Protein AF-0000000067018893 (afdb_homodimer)

pLDDT: mean 83.86, std 17.18, range [30.83, 98.88]

Foldseek 3Di:
DPVVPVVVVVPVVLLVFPEQLWDAWWDDADKDFVQQQQQKKWKWFAAPVDSYIAIEIWGAAFQWKIKFFLPNQADPVPRHGTDWMKMWTDDPPAIDIWGWDWDDHDDTMTMITTPGHDLCRQAPDPPRHGNHAAAQAQDDDPDGRAFDDDLQLAPAWFKKWKAADIDSGPVCRSRDRMIGMDTFDDWAADPPDRQKTKGWDDPLTDTADSHGGIFMWTQFPFQGIHGFWTWHHFAADPPPPPVPVVPPPCDSNNVSSRTTMTMIGTDSPPVVVVVSCCVPPNVRSNVSCCRRRVRGDNPDRRRD/DPVVPVVVVVVVVLLVFCEQLWDAWWDDADKDFVQQQQQKKWKWFAAPVDSYIAIEIWGAAFQWKIKFFLPNQADPVPRHGTDWMKMWTDDPPAIDIWGWDWDDHDDTMTMITTPGHDLCRQAPDPPRHGNHAAAQAQDDDPDGRAFDDDLQLAPQWFKKWKAADIDSGPVCRSRPRMIGMDTFDDWDADPPDRQKTKGWDDPLTDTADSHGGIFMWTQFPFQGIHGFWTWHHFAADPPPPPVPVVPDPCDSNNVSSRTTMTMIGTDSPPVVVVVSCCVPPNVRSNVSCCRRRVRGDNPDRRHD

Secondary structure (DSSP, 8-state):
--SSSHHHHHHHHHTTS---S-B--BBSSEEEEGGGGTTEEEEEEE-TT--PEEEEEEEE-SSSEEEE-GGGTB-TTT-PBP-EEEEEE--SSS-EEEEEEEEEE-SS-EEEE-SPPPHHHHSPPTTSPPSSPPPSB---SSS-SBPP--GGG-SS--EEEEEEBPBS-HHHHHH--EEEEEEE---EEPTT-TTEEEEE-BTTBB--GGGTTPEEEEEETTTEEEEEEEEEEEEE------GGGTTS---HHHHHHTEEEEEEEE-TT-HHHHHHHHHHHHHHHHHHHHHHSTTS-TT--TT-/--TTSHHHHHHHHHTTS---S-B--BBSSEEEEGGGGTTEEEEEEE-TT--PEEEEEEEE-SSSEEEE-GGGTB-TTT-PBP-EEEEEE--SSS-EEEEEEEEEE-SS-EEEE-SPPPHHHHSPPTTSPPSSPPPSB---SSS-SBPP--GGG-SS--EEEEEEBPBS-HHHHHH--EEEEEEE---EEPTT-TTEEEEE-BTTBB--GGGTTPEEEEEETTTEEEEEEEEEEEEE------GGGTTS---HHHHHHTEEEEEEEE-TT-HHHHHHHHHHHHHHHHHHHHHHSTTS-TT--TT-

Nearest PDB structures (foldseek):
  1dle-assembly1_B  TM=5.942E-01  e=7.005E-08  Homo sapiens
  6ruv-assembly1_L  TM=5.900E-01  e=5.301E-08  Homo sapiens
  1dle-assembly1_A  TM=5.880E-01  e=9.787E-08  Homo sapiens
  3k6y-assembly1_A  TM=6.172E-01  e=1.911E-07  Mycobacterium tuberculosis
  8gph-assembly1_A  TM=5.983E-01  e=2.184E-05  Senecavirus A

InterPro domains:
  IPR001254 Serine proteases, trypsin domain [PF00089] (26-231)
  IPR009003 Peptidase S1, PA clan [SSF50494] (20-233)

Sequence (608 aa):
MHFLNLFNIILSSIILWLMSPYTMAIIGGEEKNWNRFGFLVKIFSREESSNIVTSCTGTIISTQLILTSSYCLLNATTGGRLSEFVVTVQSLKRPRTLPAEVVEIGQTWGILKIPEMALSTLCPPIPAPKRVAQLNVRPSLIQSSIVNFDVLKLKKKKCWIVGFTTTNNATEFIKQDQIQLINIHSINLVKDKPNYFWSPIIANETACWDDAGAALFCSTRNWGHMLVGIFQHLIATKKLSNPQKEDEKMDMMDSCNRATEIRFSKTTNEQKIFEAIQKFDLAAFVSLYQNCFREIPYNLTPGKMHFLNLFNIILSSIILWLMSPYTMAIIGGEEKNWNRFGFLVKIFSREESSNIVTSCTGTIISTQLILTSSYCLLNATTGGRLSEFVVTVQSLKRPRTLPAEVVEIGQTWGILKIPEMALSTLCPPIPAPKRVAQLNVRPSLIQSSIVNFDVLKLKKKKCWIVGFTTTNNATEFIKQDQIQLINIHSINLVKDKPNYFWSPIIANETACWDDAGAALFCSTRNWGHMLVGIFQHLIATKKLSNPQKEDEKMDMMDSCNRATEIRFSKTTNEQKIFEAIQKFDLAAFVSLYQNCFREIPYNLTPGK

Structure (mmCIF, N/CA/C/O backbone):
data_AF-0000000067018893-model_v1
#
loop_
_entity.id
_entity.type
_entity.pdbx_description
1 polymer 'Peptidase S1 domain-containing protein'
#
loop_
_atom_site.group_PDB
_atom_site.id
_atom_site.type_symbol
_atom_site.label_atom_id
_atom_site.label_alt_id
_atom_site.label_comp_id
_atom_site.label_asym_id
_atom_site.label_entity_id
_atom_site.label_seq_id
_atom_site.pdbx_PDB_ins_code
_atom_site.Cartn_x
_atom_site.Cartn_y
_atom_site.Cartn_z
_atom_site.occupancy
_atom_site.B_iso_or_equiv
_atom_site.auth_seq_id
_atom_site.auth_comp_id
_atom_site.auth_asym_id
_atom_site.auth_atom_id
_atom_site.pdbx_PDB_model_num
ATOM 1 N N . MET A 1 1 ? -24.391 23.469 -23.109 1 30.83 1 MET A N 1
ATOM 2 C CA . MET A 1 1 ? -23.25 24.359 -23.281 1 30.83 1 MET A CA 1
ATOM 3 C C . MET A 1 1 ? -23.219 25.438 -22.219 1 30.83 1 MET A C 1
ATOM 5 O O . MET A 1 1 ? -22.156 25.984 -21.906 1 30.83 1 MET A O 1
ATOM 9 N N . HIS A 1 2 ? -24.422 26.047 -21.75 1 37.06 2 HIS A N 1
ATOM 10 C CA . HIS A 1 2 ? -24.625 27.266 -20.953 1 37.06 2 HIS A CA 1
ATOM 11 C C . HIS A 1 2 ? -24.422 26.984 -19.469 1 37.06 2 HIS A C 1
ATOM 13 O O . HIS A 1 2 ? -24.453 27.906 -18.656 1 37.06 2 HIS A O 1
ATOM 19 N N . PHE A 1 3 ? -24.703 25.75 -19.047 1 39.16 3 PHE A N 1
ATOM 20 C CA . PHE A 1 3 ? -24.766 25.484 -17.625 1 39.16 3 PHE A CA 1
ATOM 21 C C . PHE A 1 3 ? -23.375 25.469 -17 1 39.16 3 PHE A C 1
ATOM 23 O O . PHE A 1 3 ? -23.234 25.297 -15.797 1 39.16 3 PHE A O 1
ATOM 30 N N . LEU A 1 4 ? -22.312 25.375 -17.844 1 37.12 4 LEU A N 1
ATOM 31 C CA . LEU A 1 4 ? -20.938 25.188 -17.375 1 37.12 4 LEU A CA 1
ATOM 32 C C . LEU A 1 4 ? -20.406 26.484 -16.75 1 37.12 4 LEU A C 1
ATOM 34 O O . LEU A 1 4 ? -19.406 26.469 -16.047 1 37.12 4 LEU A O 1
ATOM 38 N N . ASN A 1 5 ? -20.906 27.672 -17.219 1 39.41 5 ASN A N 1
ATOM 39 C CA . ASN A 1 5 ? -20.297 28.953 -16.891 1 39.41 5 ASN A CA 1
ATOM 40 C C . ASN A 1 5 ? -20.594 29.375 -15.461 1 39.41 5 ASN A C 1
ATOM 42 O O . ASN A 1 5 ? -19.906 30.234 -14.898 1 39.41 5 ASN A O 1
ATOM 46 N N . LEU A 1 6 ? -21.766 28.953 -14.922 1 38.44 6 LEU A N 1
ATOM 47 C CA . LEU A 1 6 ? -22.266 29.547 -13.68 1 38.44 6 LEU A CA 1
ATOM 48 C C . LEU A 1 6 ? -21.453 29.047 -12.484 1 38.44 6 LEU A C 1
ATOM 50 O O . LEU A 1 6 ? -21.359 29.719 -11.469 1 38.44 6 LEU A O 1
ATOM 54 N N . PHE A 1 7 ? -20.938 27.812 -12.547 1 37.03 7 PHE A N 1
ATOM 55 C CA . PHE A 1 7 ? -20.297 27.25 -11.359 1 37.03 7 PHE A CA 1
ATOM 56 C C . PHE A 1 7 ? -18.953 27.906 -11.109 1 37.03 7 PHE A C 1
ATOM 58 O O . PHE A 1 7 ? -18.453 27.922 -9.977 1 37.03 7 PHE A O 1
ATOM 65 N N . ASN A 1 8 ? -18.219 28.453 -12.094 1 38.78 8 ASN A N 1
ATOM 66 C CA . ASN A 1 8 ? -16.922 29.109 -11.914 1 38.78 8 ASN A CA 1
ATOM 67 C C . ASN A 1 8 ? -17.078 30.453 -11.203 1 38.78 8 ASN A C 1
ATOM 69 O O . ASN A 1 8 ? -16.141 30.906 -10.531 1 38.78 8 ASN A O 1
ATOM 73 N N . ILE A 1 9 ? -18.141 31.266 -11.453 1 40.28 9 ILE A N 1
ATOM 74 C CA . ILE A 1 9 ? -18.344 32.656 -11.008 1 40.28 9 ILE A CA 1
ATOM 75 C C . ILE A 1 9 ? -18.625 32.656 -9.516 1 40.28 9 ILE A C 1
ATOM 77 O O . ILE A 1 9 ? -18.188 33.562 -8.805 1 40.28 9 ILE A O 1
ATOM 81 N N . ILE A 1 10 ? -19.328 31.641 -8.945 1 38.31 10 ILE A N 1
ATOM 82 C CA . ILE A 1 10 ? -19.812 31.734 -7.574 1 38.31 10 ILE A CA 1
ATOM 83 C C . ILE A 1 10 ? -18.641 31.578 -6.602 1 38.31 10 ILE A C 1
ATOM 85 O O . ILE A 1 10 ? -18.594 32.25 -5.566 1 38.31 10 ILE A O 1
ATOM 89 N N . LEU A 1 11 ? -17.594 30.906 -6.941 1 38.97 11 LEU A N 1
ATOM 90 C CA . LEU A 1 11 ? -16.562 30.672 -5.934 1 38.97 11 LEU A CA 1
ATOM 91 C C . LEU A 1 11 ? -15.719 31.906 -5.719 1 38.97 11 LEU A C 1
ATOM 93 O O . LEU A 1 11 ? -15.289 32.188 -4.594 1 38.97 11 LEU A O 1
ATOM 97 N N . SER A 1 12 ? -15.344 32.688 -6.762 1 40.81 12 SER A N 1
ATOM 98 C CA . SER A 1 12 ? -14.492 33.875 -6.598 1 40.81 12 SER A CA 1
ATOM 99 C C . SER A 1 12 ? -15.172 34.938 -5.746 1 40.81 12 SER A C 1
ATOM 101 O O . SER A 1 12 ? -14.508 35.656 -5 1 40.81 12 SER A O 1
ATOM 103 N N . SER A 1 13 ? -16.406 35.25 -6.039 1 41.53 13 SER A N 1
ATOM 104 C CA . SER A 1 13 ? -17.062 36.406 -5.418 1 41.53 13 SER A CA 1
ATOM 105 C C . SER A 1 13 ? -17.266 36.188 -3.922 1 41.53 13 SER A C 1
ATOM 107 O O . SER A 1 13 ? -17.453 37.156 -3.17 1 41.53 13 SER A O 1
ATOM 109 N N . ILE A 1 14 ? -17.453 34.969 -3.48 1 40.66 14 ILE A N 1
ATOM 110 C CA . ILE A 1 14 ? -17.922 34.688 -2.125 1 40.66 14 ILE A CA 1
ATOM 111 C C . ILE A 1 14 ? -16.781 34.906 -1.13 1 40.66 14 ILE A C 1
ATOM 113 O O . ILE A 1 14 ? -17.031 35.188 0.05 1 40.66 14 ILE A O 1
ATOM 117 N N . ILE A 1 15 ? -15.609 34.781 -1.555 1 42.72 15 ILE A N 1
ATOM 118 C CA . ILE A 1 15 ? -14.578 34.812 -0.519 1 42.72 15 ILE A CA 1
ATOM 119 C C . ILE A 1 15 ? -14.359 36.25 -0.071 1 42.72 15 ILE A C 1
ATOM 121 O O . ILE A 1 15 ? -13.555 36.531 0.828 1 42.72 15 ILE A O 1
ATOM 125 N N . LEU A 1 16 ? -14.773 37.156 -0.831 1 43.09 16 LEU A N 1
ATOM 126 C CA . LEU A 1 16 ? -14.555 38.469 -0.292 1 43.09 16 LEU A CA 1
ATOM 127 C C . LEU A 1 16 ? -15.18 38.625 1.092 1 43.09 16 LEU A C 1
ATOM 129 O O . LEU A 1 16 ? -15.344 39.719 1.597 1 43.09 16 LEU A O 1
ATOM 133 N N . TRP A 1 17 ? -15.703 37.469 1.604 1 48.62 17 TRP A N 1
ATOM 134 C CA . TRP A 1 17 ? -16.391 37.562 2.895 1 48.62 17 TRP A CA 1
ATOM 135 C C . TRP A 1 17 ? -15.43 38 3.99 1 48.62 17 TRP A C 1
ATOM 137 O O . TRP A 1 17 ? -14.211 37.969 3.818 1 48.62 17 TRP A O 1
ATOM 147 N N . LEU A 1 18 ? -16.094 38.438 5.219 1 52.84 18 LEU A N 1
ATOM 148 C CA . LEU A 1 18 ? -15.602 39.156 6.391 1 52.84 18 LEU A CA 1
ATOM 149 C C . LEU A 1 18 ? -14.477 38.375 7.07 1 52.84 18 LEU A C 1
ATOM 151 O O . LEU A 1 18 ? -14.711 37.625 8.016 1 52.84 18 LEU A O 1
ATOM 155 N N . MET A 1 19 ? -13.547 38.062 6.246 1 57.09 19 MET A N 1
ATOM 156 C CA . MET A 1 19 ? -12.328 37.75 6.977 1 57.09 19 MET A CA 1
ATOM 157 C C . MET A 1 19 ? -11.859 38.906 7.824 1 57.09 19 MET 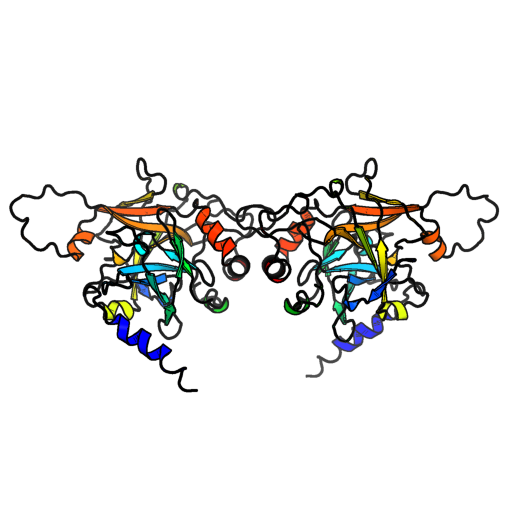A C 1
ATOM 159 O O . MET A 1 19 ? -12.102 40.062 7.469 1 57.09 19 MET A O 1
ATOM 163 N N . SER A 1 20 ? -11.578 38.562 9.047 1 61.22 20 SER A N 1
ATOM 164 C CA . SER A 1 20 ? -10.914 39.656 9.789 1 61.22 20 SER A CA 1
ATOM 165 C C . SER A 1 20 ? -9.836 40.312 8.945 1 61.22 20 SER A C 1
ATOM 167 O O . SER A 1 20 ? -9.156 39.656 8.156 1 61.22 20 SER A O 1
ATOM 169 N N . PRO A 1 21 ? -9.898 41.5 8.93 1 63.5 21 PRO A N 1
ATOM 170 C CA . PRO A 1 21 ? -8.906 42.219 8.125 1 63.5 21 PRO A CA 1
ATOM 171 C C . PRO A 1 21 ? -7.469 41.844 8.477 1 63.5 21 PRO A C 1
ATOM 173 O O . PRO A 1 21 ? -6.559 42.031 7.664 1 63.5 21 PRO A O 1
ATOM 176 N N . TYR A 1 22 ? -7.387 41.281 9.727 1 68.06 22 TYR A N 1
ATOM 177 C CA . TYR A 1 22 ? -6.043 40.906 10.172 1 68.06 22 TYR A CA 1
ATOM 178 C C . TYR A 1 22 ? -5.871 39.406 10.203 1 68.06 22 TYR A C 1
ATOM 180 O O . TYR A 1 22 ? -6.789 38.688 10.578 1 68.06 22 TYR A O 1
ATOM 188 N N . THR A 1 23 ? -4.789 38.969 9.508 1 76.44 23 THR A N 1
ATOM 189 C CA . THR A 1 23 ? -4.398 37.562 9.688 1 76.44 23 THR A CA 1
ATOM 190 C C . THR A 1 23 ? -3.277 37.469 10.719 1 76.44 23 THR A C 1
ATOM 192 O O . THR A 1 23 ? -2.34 38.25 10.719 1 76.44 23 THR A O 1
ATOM 195 N N . MET A 1 24 ? -3.514 36.594 11.688 1 80.44 24 MET A N 1
ATOM 196 C CA . MET A 1 24 ? -2.561 36.375 12.766 1 80.44 24 MET A CA 1
ATOM 197 C C . MET A 1 24 ? -1.854 35.031 12.57 1 80.44 24 MET A C 1
ATOM 199 O O . MET A 1 24 ? -2.371 33.969 12.977 1 80.44 24 MET A O 1
ATOM 203 N N . ALA A 1 25 ? -0.668 35.219 11.969 1 87.31 25 ALA A N 1
ATOM 204 C CA . ALA A 1 25 ? 0.134 34.062 11.641 1 87.31 25 ALA A CA 1
ATOM 205 C C . ALA A 1 25 ? 1.532 34.156 12.242 1 87.31 25 ALA A C 1
ATOM 207 O O . ALA A 1 25 ? 1.714 34.75 13.305 1 87.31 25 ALA A O 1
ATOM 208 N N . ILE A 1 26 ? 2.439 33.375 11.758 1 89.06 26 ILE A N 1
ATOM 209 C CA . ILE A 1 26 ? 3.756 33.281 12.383 1 89.06 26 ILE A CA 1
ATOM 210 C C . ILE A 1 26 ? 4.359 34.656 12.547 1 89.06 26 ILE A C 1
ATOM 212 O O . ILE A 1 26 ? 4.273 35.5 11.648 1 89.06 26 ILE A O 1
ATOM 216 N N . ILE A 1 27 ? 4.891 34.875 13.672 1 87.5 27 ILE A N 1
ATOM 217 C CA . ILE A 1 27 ? 5.629 36.062 14.023 1 87.5 27 ILE A CA 1
ATOM 218 C C . ILE A 1 27 ? 7.121 35.75 14.125 1 87.5 27 ILE A C 1
ATOM 220 O O . ILE A 1 27 ? 7.512 34.812 14.812 1 87.5 27 ILE A O 1
ATOM 224 N N . GLY A 1 28 ? 7.824 36.562 13.359 1 88.69 28 GLY A N 1
ATOM 225 C CA . GLY A 1 28 ? 9.266 36.344 13.352 1 88.69 28 GLY A CA 1
ATOM 226 C C . GLY A 1 28 ? 9.68 35.156 12.484 1 88.69 28 GLY A C 1
ATOM 227 O O . GLY A 1 28 ? 8.977 34.812 11.531 1 88.69 28 GLY A O 1
ATOM 228 N N . GLY A 1 29 ? 10.945 34.75 12.742 1 93.06 29 GLY A N 1
ATOM 229 C CA . GLY A 1 29 ? 11.461 33.594 11.984 1 93.06 29 GLY A CA 1
ATOM 230 C C . GLY A 1 29 ? 12.141 34.031 10.688 1 93.06 29 GLY A C 1
ATOM 231 O O . GLY A 1 29 ? 12.43 35.188 10.484 1 93.06 29 GLY A O 1
ATOM 232 N N . GLU A 1 30 ? 12.438 33.031 9.945 1 94.81 30 GLU A N 1
ATOM 233 C CA . GLU A 1 30 ? 13.141 33.25 8.68 1 94.81 30 GLU A CA 1
ATOM 234 C C . GLU A 1 30 ? 12.172 33.219 7.504 1 94.81 30 GLU A C 1
ATOM 236 O O . GLU A 1 30 ? 11.344 32.312 7.387 1 94.81 30 GLU A O 1
ATOM 241 N N . GLU A 1 31 ? 12.383 34.188 6.656 1 94.06 31 GLU A N 1
ATOM 242 C CA . GLU A 1 31 ? 11.555 34.219 5.453 1 94.06 31 GLU A CA 1
ATOM 243 C C . GLU A 1 31 ? 11.961 33.125 4.473 1 94.06 31 GLU A C 1
ATOM 245 O O . GLU A 1 31 ? 13.148 32.906 4.242 1 94.06 31 GLU A O 1
ATOM 250 N N . LYS A 1 32 ? 10.945 32.438 3.99 1 94.56 32 LYS A N 1
ATOM 251 C CA . LYS A 1 32 ? 11.141 31.391 3.008 1 94.56 32 LYS A CA 1
ATOM 252 C C . LYS A 1 32 ? 10.164 31.531 1.843 1 94.56 32 LYS A C 1
ATOM 254 O O . LYS A 1 32 ? 9.133 32.188 1.968 1 94.56 32 LYS A O 1
ATOM 259 N N . ASN A 1 33 ? 10.555 30.922 0.757 1 92.06 33 ASN A N 1
ATOM 260 C CA . ASN A 1 33 ? 9.641 30.828 -0.378 1 92.06 33 ASN A CA 1
ATOM 261 C C . ASN A 1 33 ? 8.664 29.672 -0.208 1 92.06 33 ASN A C 1
ATOM 263 O O . ASN A 1 33 ? 9.07 28.531 0.023 1 92.06 33 ASN A O 1
ATOM 267 N N . TRP A 1 34 ? 7.363 30 -0.353 1 93.88 34 TRP A N 1
ATOM 268 C CA . TRP A 1 34 ? 6.312 29 -0.186 1 93.88 34 TRP A CA 1
ATOM 269 C C . TRP A 1 34 ? 6.52 27.828 -1.144 1 93.88 34 TRP A C 1
ATOM 271 O O . TRP A 1 34 ? 6.203 26.688 -0.811 1 93.88 34 TRP A O 1
ATOM 281 N N . ASN A 1 35 ? 7.098 28.016 -2.254 1 90.94 35 ASN A N 1
ATOM 282 C CA . ASN A 1 35 ? 7.312 26.984 -3.27 1 90.94 35 ASN A CA 1
ATOM 283 C C . ASN A 1 35 ? 8.211 25.859 -2.752 1 90.94 35 ASN A C 1
ATOM 285 O O . ASN A 1 35 ? 8.148 24.734 -3.246 1 90.94 35 ASN A O 1
ATOM 289 N N . ARG A 1 36 ? 8.945 26.156 -1.8 1 93.12 36 ARG A N 1
ATOM 290 C CA . ARG A 1 36 ? 9.875 25.156 -1.264 1 93.12 36 ARG A CA 1
ATOM 291 C C . ARG A 1 36 ? 9.211 24.297 -0.2 1 93.12 36 ARG A C 1
ATOM 293 O O . ARG A 1 36 ? 9.773 23.297 0.242 1 93.12 36 ARG A O 1
ATOM 300 N N . PHE A 1 37 ? 8.078 24.734 0.164 1 95.75 37 PHE A N 1
ATOM 301 C CA . PHE A 1 37 ? 7.309 24.016 1.182 1 95.75 37 PHE A CA 1
ATOM 302 C C . PHE A 1 37 ? 5.91 23.703 0.676 1 95.75 37 PHE A C 1
ATOM 304 O O . PHE A 1 37 ? 4.914 24.047 1.314 1 95.75 37 PHE A O 1
ATOM 311 N N . GLY A 1 38 ? 5.91 22.938 -0.389 1 95.44 38 GLY A N 1
ATOM 312 C CA . GLY A 1 38 ? 4.68 22.703 -1.124 1 95.44 38 GLY A CA 1
ATOM 313 C C . GLY A 1 38 ? 3.66 21.891 -0.344 1 95.44 38 GLY A C 1
ATOM 314 O O . GLY A 1 38 ? 2.484 21.844 -0.708 1 95.44 38 GLY A O 1
ATOM 315 N N . PHE A 1 39 ? 4.09 21.312 0.761 1 97.88 39 PHE A N 1
ATOM 316 C CA . PHE A 1 39 ? 3.162 20.562 1.596 1 97.88 39 PHE A CA 1
ATOM 317 C C . PHE A 1 39 ? 2.268 21.5 2.393 1 97.88 39 PHE A C 1
ATOM 319 O O . PHE A 1 39 ? 1.222 21.094 2.9 1 97.88 39 PHE A O 1
ATOM 326 N N . LEU A 1 40 ? 2.67 22.734 2.605 1 97.44 40 LEU A N 1
ATOM 327 C CA . LEU A 1 40 ? 1.953 23.734 3.395 1 97.44 40 LEU A CA 1
ATOM 328 C C . LEU A 1 40 ? 0.742 24.266 2.633 1 97.44 40 LEU A C 1
ATOM 330 O O . LEU A 1 40 ? 0.848 24.609 1.455 1 97.44 40 LEU A O 1
ATOM 334 N N . VAL A 1 41 ? -0.37 24.312 3.326 1 97 41 VAL A N 1
ATOM 335 C CA . VAL A 1 41 ? -1.563 24.828 2.656 1 97 41 VAL A CA 1
ATOM 336 C C . VAL A 1 41 ? -2.309 25.781 3.582 1 97 41 VAL A C 1
ATOM 338 O O . VAL A 1 41 ? -2.154 25.719 4.805 1 97 41 VAL A O 1
ATOM 341 N N . LYS A 1 42 ? -3.131 26.641 2.918 1 94.56 42 LYS A N 1
ATOM 342 C CA . LYS A 1 42 ? -4.07 27.5 3.639 1 94.56 42 LYS A CA 1
ATOM 343 C C . LYS A 1 42 ? -5.477 26.906 3.623 1 94.56 42 LYS A C 1
ATOM 345 O O . LYS A 1 42 ? -5.953 26.453 2.58 1 94.56 42 LYS A O 1
ATOM 350 N N . ILE A 1 43 ? -6.035 26.906 4.809 1 94.69 43 ILE A N 1
ATOM 351 C CA . ILE A 1 43 ? -7.395 26.391 4.902 1 94.69 43 ILE A CA 1
ATOM 352 C C . ILE A 1 43 ? -8.352 27.516 5.281 1 94.69 43 ILE A C 1
ATOM 354 O O . ILE A 1 43 ? -8.086 28.266 6.219 1 94.69 43 ILE A O 1
ATOM 358 N N . PHE A 1 44 ? -9.414 27.547 4.551 1 90.75 44 PHE A N 1
ATOM 359 C CA . PHE A 1 44 ? -10.492 28.469 4.883 1 90.75 44 PHE A CA 1
ATOM 360 C C . PHE A 1 44 ? -11.805 27.719 5.102 1 90.75 44 PHE A C 1
ATOM 362 O O . PHE A 1 44 ? -12.148 26.828 4.328 1 90.75 44 PHE A O 1
ATOM 369 N N . SER A 1 45 ? -12.398 28.094 6.184 1 89.5 45 SER A N 1
ATOM 370 C CA . SER A 1 45 ? -13.648 27.422 6.512 1 89.5 45 SER A CA 1
ATOM 371 C C . SER A 1 45 ? -14.703 28.422 6.984 1 89.5 45 SER A C 1
ATOM 373 O O . SER A 1 45 ? -14.367 29.5 7.48 1 89.5 45 SER A O 1
ATOM 375 N N . ARG A 1 46 ? -15.969 28 6.762 1 84.75 46 ARG A N 1
ATOM 376 C CA . ARG A 1 46 ? -17.062 28.828 7.238 1 84.75 46 ARG A CA 1
ATOM 377 C C . ARG A 1 46 ? -18.328 28 7.457 1 84.75 46 ARG A C 1
ATOM 379 O O . ARG A 1 46 ? -18.469 26.906 6.898 1 84.75 46 ARG A O 1
ATOM 386 N N . GLU A 1 47 ? -19.078 28.594 8.344 1 81.25 47 GLU A N 1
ATOM 387 C CA . GLU A 1 47 ? -20.438 28.047 8.469 1 81.25 47 GLU A CA 1
ATOM 388 C C . GLU A 1 47 ? -21.344 28.578 7.367 1 81.25 47 GLU A C 1
ATOM 390 O O . GLU A 1 47 ? -21.219 29.734 6.949 1 81.25 47 GLU A O 1
ATOM 395 N N . GLU A 1 48 ? -22.203 27.656 6.965 1 75.38 48 GLU A N 1
ATOM 396 C CA . GLU A 1 48 ? -23.109 28.047 5.898 1 75.38 48 GLU A CA 1
ATOM 397 C C . GLU A 1 48 ? -23.875 29.328 6.266 1 75.38 48 GLU A C 1
ATOM 399 O O . GLU A 1 48 ? -24.109 30.188 5.41 1 75.38 48 GLU A O 1
ATOM 404 N N . SER A 1 49 ? -24.219 29.422 7.508 1 73.69 49 SER A N 1
ATOM 405 C CA . SER A 1 49 ? -25.078 30.531 7.934 1 73.69 49 SER A CA 1
ATOM 406 C C . SER A 1 49 ? -24.25 31.734 8.367 1 73.69 49 SER A C 1
ATOM 408 O O . SER A 1 49 ? -24.797 32.75 8.789 1 73.69 49 SER A O 1
ATOM 410 N N . SER A 1 50 ? -22.922 31.578 8.289 1 72.81 50 SER A N 1
ATOM 411 C CA . SER A 1 50 ? -22.078 32.656 8.781 1 72.81 50 SER A CA 1
ATOM 412 C C . SER A 1 50 ? -21.141 33.188 7.691 1 72.81 50 SER A C 1
ATOM 414 O O . SER A 1 50 ? -20.719 32.406 6.816 1 72.81 50 SER A O 1
ATOM 416 N N . ASN A 1 51 ? -20.938 34.438 7.762 1 71.81 51 ASN A N 1
ATOM 417 C CA . ASN A 1 51 ? -19.984 35.031 6.844 1 71.81 51 ASN A CA 1
ATOM 418 C C . ASN A 1 51 ? -18.578 35.094 7.453 1 71.81 51 ASN A C 1
ATOM 420 O O . ASN A 1 51 ? -17.641 35.625 6.832 1 71.81 51 ASN A O 1
ATOM 424 N N . ILE A 1 52 ? -18.516 34.594 8.594 1 73 52 ILE A N 1
ATOM 425 C CA . ILE A 1 52 ? -17.219 34.594 9.266 1 73 52 ILE A CA 1
ATOM 426 C C . ILE A 1 52 ? -16.375 33.438 8.742 1 73 52 ILE A C 1
ATOM 428 O O . ILE A 1 52 ? -16.797 32.281 8.742 1 73 52 ILE A O 1
ATOM 432 N N . VAL A 1 53 ? -15.227 33.812 8.219 1 79.56 53 VAL A N 1
ATOM 433 C CA . VAL A 1 53 ? -14.297 32.844 7.672 1 79.56 53 VAL A CA 1
ATOM 434 C C . VAL A 1 53 ? -13.172 32.594 8.664 1 79.56 53 VAL A C 1
ATOM 436 O O . VAL A 1 53 ? -12.594 33.531 9.219 1 79.56 53 VAL A O 1
ATOM 439 N N . THR A 1 54 ? -12.961 31.328 8.945 1 81.31 54 THR A N 1
ATOM 440 C CA . THR A 1 54 ? -11.828 30.891 9.766 1 81.31 54 THR A CA 1
ATOM 441 C C . THR A 1 54 ? -10.656 30.469 8.891 1 81.31 54 THR A C 1
ATOM 443 O O . THR A 1 54 ? -10.844 29.797 7.871 1 81.31 54 THR A O 1
ATOM 446 N N . SER A 1 55 ? -9.523 30.984 9.273 1 88.5 55 SER A N 1
ATOM 447 C CA . SER A 1 55 ? -8.312 30.625 8.547 1 88.5 55 SER A CA 1
ATOM 448 C C . SER A 1 55 ? -7.418 29.719 9.398 1 88.5 55 SER A C 1
ATOM 450 O O . SER A 1 55 ? -7.211 29.984 10.586 1 88.5 55 SER A O 1
ATOM 452 N N . CYS A 1 56 ? -6.988 28.641 8.75 1 92.88 56 CYS A N 1
ATOM 453 C CA . CYS A 1 56 ? -6.078 27.703 9.383 1 92.88 56 CYS A CA 1
ATOM 454 C C . CYS A 1 56 ? -4.996 27.25 8.406 1 92.88 56 CYS A C 1
ATOM 456 O O . CYS A 1 56 ? -4.949 27.719 7.266 1 92.88 56 CYS A O 1
ATOM 458 N N . THR A 1 57 ? -4.098 26.578 8.953 1 96.12 57 THR A N 1
ATOM 459 C CA . THR A 1 57 ? -3.023 25.969 8.164 1 96.12 57 THR A CA 1
ATOM 460 C C . THR A 1 57 ? -3.166 24.453 8.141 1 96.12 57 THR A C 1
ATOM 462 O O . THR A 1 57 ? -3.779 23.859 9.031 1 96.12 57 THR A O 1
ATOM 465 N N . GLY A 1 58 ? -2.705 23.859 7.027 1 98.19 58 GLY A N 1
ATOM 466 C CA . GLY A 1 58 ? -2.721 22.406 6.898 1 98.19 58 GLY A CA 1
ATOM 467 C C . GLY A 1 58 ? -1.497 21.859 6.191 1 98.19 58 GLY A C 1
ATOM 468 O O . GLY A 1 58 ? -0.616 22.609 5.781 1 98.19 58 GLY A O 1
ATOM 469 N N . THR A 1 59 ? -1.474 20.531 6.125 1 98.81 59 THR A N 1
ATOM 470 C CA . THR A 1 59 ? -0.334 19.859 5.527 1 98.81 59 THR A CA 1
ATOM 471 C C . THR A 1 59 ? -0.801 18.719 4.621 1 98.81 59 THR A C 1
ATOM 473 O O . THR A 1 59 ? -1.628 17.891 5.02 1 98.81 59 THR A O 1
ATOM 476 N N . ILE A 1 60 ? -0.244 18.688 3.426 1 98.69 60 ILE A N 1
ATOM 477 C CA . ILE A 1 60 ? -0.522 17.594 2.506 1 98.69 60 ILE A CA 1
ATOM 478 C C . ILE A 1 60 ? 0.177 16.328 2.99 1 98.69 60 ILE A C 1
ATOM 480 O O . ILE A 1 60 ? 1.401 16.297 3.131 1 98.69 60 ILE A O 1
ATOM 484 N N . ILE A 1 61 ? -0.641 15.242 3.178 1 98.69 61 ILE A N 1
ATOM 485 C CA . ILE A 1 61 ? -0.029 14.031 3.719 1 98.69 61 ILE A CA 1
ATOM 486 C C . ILE A 1 61 ? -0.242 12.875 2.752 1 98.69 61 ILE A C 1
ATOM 488 O O . ILE A 1 61 ? 0.269 11.773 2.971 1 98.69 61 ILE A O 1
ATOM 492 N N . SER A 1 62 ? -0.988 13.031 1.763 1 98.12 62 SER A N 1
ATOM 493 C CA . SER A 1 62 ? -1.213 12.086 0.676 1 98.12 62 SER A CA 1
ATOM 494 C C . SER A 1 62 ? -1.634 12.797 -0.603 1 98.12 62 SER A C 1
ATOM 496 O O . SER A 1 62 ? -1.538 14.023 -0.694 1 98.12 62 SER A O 1
ATOM 498 N N . THR A 1 63 ? -2.105 12.031 -1.572 1 97.94 63 THR A N 1
ATOM 499 C CA . THR A 1 63 ? -2.459 12.641 -2.848 1 97.94 63 THR A CA 1
ATOM 500 C C . THR A 1 63 ? -3.766 13.422 -2.73 1 97.94 63 THR A C 1
ATOM 502 O O . THR A 1 63 ? -4.074 14.258 -3.582 1 97.94 63 THR A O 1
ATOM 505 N N . GLN A 1 64 ? -4.496 13.188 -1.624 1 98.38 64 GLN A N 1
ATOM 506 C CA . GLN A 1 64 ? -5.777 13.883 -1.568 1 98.38 64 GLN A CA 1
ATOM 507 C C . GLN A 1 64 ? -6.137 14.266 -0.134 1 98.38 64 GLN A C 1
ATOM 509 O O . GLN A 1 64 ? -7.254 14.703 0.135 1 98.38 64 GLN A O 1
ATOM 514 N N . LEU A 1 65 ? -5.23 14.039 0.769 1 98.81 65 LEU A N 1
ATOM 515 C CA . LEU A 1 65 ? -5.582 14.273 2.164 1 98.81 65 LEU A CA 1
ATOM 516 C C . LEU A 1 65 ? -4.727 15.383 2.768 1 98.81 65 LEU A C 1
ATOM 518 O O . LEU A 1 65 ? -3.516 15.43 2.531 1 98.81 65 LEU A O 1
ATOM 522 N N . ILE A 1 66 ? -5.371 16.203 3.531 1 98.81 66 ILE A N 1
ATOM 523 C CA . ILE A 1 66 ? -4.742 17.297 4.262 1 98.81 66 ILE A CA 1
ATOM 524 C C . ILE A 1 66 ? -4.938 17.109 5.762 1 98.81 66 ILE A C 1
ATOM 526 O O . ILE A 1 66 ? -6.062 16.891 6.223 1 98.81 66 ILE A O 1
ATOM 530 N N . LEU A 1 67 ? -3.861 17.156 6.465 1 98.88 67 LEU A N 1
ATOM 531 C CA . LEU A 1 67 ? -3.902 17.078 7.922 1 98.88 67 LEU A CA 1
ATOM 532 C C . LEU A 1 67 ? -3.932 18.484 8.531 1 98.88 67 LEU A C 1
ATOM 534 O O . LEU A 1 67 ? -3.186 19.359 8.109 1 98.88 67 LEU A O 1
ATOM 538 N N . THR A 1 68 ? -4.816 18.703 9.477 1 98.38 68 THR A N 1
ATOM 539 C CA . THR A 1 68 ? -4.93 19.969 10.18 1 98.38 68 THR A CA 1
ATOM 540 C C . THR A 1 68 ? -5.434 19.766 11.602 1 98.38 68 THR A C 1
ATOM 542 O O . THR A 1 68 ? -5.492 18.625 12.086 1 98.38 68 THR A O 1
ATOM 545 N N . SER A 1 69 ? -5.637 20.859 12.305 1 96.94 69 SER A N 1
ATOM 546 C CA . SER A 1 69 ? -6.188 20.797 13.656 1 96.94 69 SER A CA 1
ATOM 547 C C . SER A 1 69 ? -7.703 20.625 13.633 1 96.94 69 SER A C 1
ATOM 549 O O . SER A 1 69 ? -8.383 21.188 12.766 1 96.94 69 SER A O 1
ATOM 551 N N . SER A 1 70 ? -8.227 19.891 14.586 1 95.19 70 SER A N 1
ATOM 552 C CA . SER A 1 70 ? -9.68 19.766 14.695 1 95.19 70 SER A CA 1
ATOM 553 C C . SER A 1 70 ? -10.344 21.109 14.945 1 95.19 70 SER A C 1
ATOM 555 O O . SER A 1 70 ? -11.492 21.328 14.57 1 95.19 70 SER A O 1
ATOM 557 N N . TYR A 1 71 ? -9.602 22.016 15.477 1 90.38 71 TYR A N 1
ATOM 558 C CA . TYR A 1 71 ? -10.094 23.359 15.758 1 90.38 71 TYR A CA 1
ATOM 559 C C . TYR A 1 71 ? -10.445 24.078 14.469 1 90.38 71 TYR A C 1
ATOM 561 O O . TYR A 1 71 ? -11.258 25.016 14.477 1 90.38 71 TYR A O 1
ATOM 569 N N . CYS A 1 72 ? -9.836 23.656 13.445 1 92 72 CYS A N 1
ATOM 570 C CA . CYS A 1 72 ? -10.07 24.297 12.156 1 92 72 CYS A CA 1
ATOM 571 C C . CYS A 1 72 ? -11.367 23.797 11.531 1 92 72 CYS A C 1
ATOM 573 O O . CYS A 1 72 ? -11.867 24.391 10.57 1 92 72 CYS A O 1
ATOM 575 N N . LEU A 1 73 ? -11.859 22.781 12.109 1 93.56 73 LEU A N 1
ATOM 576 C CA . LEU A 1 73 ? -12.977 22.109 11.445 1 93.56 73 LEU A CA 1
ATOM 577 C C . LEU A 1 73 ? -14.266 22.281 12.25 1 93.56 73 LEU A C 1
ATOM 579 O O . LEU A 1 73 ? -15.352 21.953 11.766 1 93.56 73 LEU A O 1
ATOM 583 N N . LEU A 1 74 ? -14.055 22.75 13.398 1 87.56 74 LEU A N 1
ATOM 584 C CA . LEU A 1 74 ? -15.188 22.859 14.305 1 87.56 74 LEU A CA 1
ATOM 585 C C . LEU A 1 74 ? -15.453 24.312 14.664 1 87.56 74 LEU A C 1
ATOM 587 O O . LEU A 1 74 ? -14.531 25.141 14.672 1 87.56 74 LEU A O 1
ATOM 591 N N . ASN A 1 75 ? -16.672 24.562 14.852 1 77.5 75 ASN A N 1
ATOM 592 C CA . ASN A 1 75 ? -17.031 25.859 15.406 1 77.5 75 ASN A CA 1
ATOM 593 C C . ASN A 1 75 ? -16.578 26 16.859 1 77.5 75 ASN A C 1
ATOM 595 O O . ASN A 1 75 ? -16.953 25.188 17.703 1 77.5 75 ASN A O 1
ATOM 599 N N . ALA A 1 76 ? -15.844 27 17.047 1 69.38 76 ALA A N 1
ATOM 600 C CA . ALA A 1 76 ? -15.258 27.172 18.375 1 69.38 76 ALA A CA 1
ATOM 601 C C . ALA A 1 76 ? -16.328 27.406 19.422 1 69.38 76 ALA A C 1
ATOM 603 O O . ALA A 1 76 ? -16.172 27.047 20.578 1 69.38 76 ALA A O 1
ATOM 604 N N . THR A 1 77 ? -17.391 28 19.062 1 69.44 77 THR A N 1
ATOM 605 C CA . THR A 1 77 ? -18.438 28.375 20 1 69.44 77 THR A CA 1
ATOM 606 C C . THR A 1 77 ? -19.422 27.234 20.188 1 69.44 77 THR A C 1
ATOM 608 O O . THR A 1 77 ? -19.766 26.875 21.312 1 69.44 77 THR A O 1
ATOM 611 N N . THR A 1 78 ? -19.797 26.656 19.125 1 70.69 78 THR A N 1
ATOM 612 C CA . THR A 1 78 ? -20.875 25.688 19.188 1 70.69 78 THR A CA 1
ATOM 613 C C . THR A 1 78 ? -20.312 24.266 19.219 1 70.69 78 THR A C 1
ATOM 615 O O . THR A 1 78 ? -21.016 23.312 19.578 1 70.69 78 THR A O 1
ATOM 618 N N . GLY A 1 79 ? -19.109 24.172 18.859 1 72.38 79 GLY A N 1
ATOM 619 C CA . GLY A 1 79 ? -18.516 22.859 18.734 1 72.38 79 GLY A CA 1
ATOM 620 C C . GLY A 1 79 ? -19 22.094 17.516 1 72.38 79 GLY A C 1
ATOM 621 O O . GLY A 1 79 ? -18.609 20.953 17.297 1 72.38 79 GLY A O 1
ATOM 622 N N . GLY A 1 80 ? -19.906 22.766 16.812 1 77.06 80 GLY A N 1
ATOM 623 C CA . GLY A 1 80 ? -20.453 22.125 15.625 1 77.06 80 GLY A CA 1
ATOM 624 C C . GLY A 1 80 ? -19.484 22.109 14.461 1 77.06 80 GLY A C 1
ATOM 625 O O . GLY A 1 80 ? -18.516 22.875 14.438 1 77.06 80 GLY A O 1
ATOM 626 N N . ARG A 1 81 ? -19.688 21.203 13.523 1 79.19 81 ARG A N 1
ATOM 627 C CA . ARG A 1 81 ? -18.859 21.078 12.328 1 79.19 81 ARG A CA 1
ATOM 628 C C . ARG A 1 81 ? -19.109 22.234 11.359 1 79.19 81 ARG A C 1
ATOM 630 O O . ARG A 1 81 ? -20.266 22.594 11.109 1 79.19 81 ARG A O 1
ATOM 637 N N . LEU A 1 82 ? -18.031 22.734 10.938 1 83.94 82 LEU A N 1
ATOM 638 C CA . LEU A 1 82 ? -18.141 23.703 9.852 1 83.94 82 LEU A CA 1
ATOM 639 C C . LEU A 1 82 ? -18.547 23.016 8.547 1 83.94 82 LEU A C 1
ATOM 641 O O . LEU A 1 82 ? -18.438 21.797 8.422 1 83.94 82 LEU A O 1
ATOM 645 N N . SER A 1 83 ? -19.047 23.797 7.637 1 81.12 83 SER A N 1
ATOM 646 C CA . SER A 1 83 ? -19.703 23.125 6.527 1 81.12 83 SER A CA 1
ATOM 647 C C . SER A 1 83 ? -18.969 23.359 5.215 1 81.12 83 SER A C 1
ATOM 649 O O . SER A 1 83 ? -19.078 22.547 4.285 1 81.12 83 SER A O 1
ATOM 651 N N . GLU A 1 84 ? -18.297 24.469 5.145 1 89.44 84 GLU A N 1
ATOM 652 C CA . GLU A 1 84 ? -17.609 24.766 3.898 1 89.44 84 GLU A CA 1
ATOM 653 C C . GLU A 1 84 ? -16.094 24.891 4.117 1 89.44 84 GLU A C 1
ATOM 655 O O . GLU A 1 84 ? -15.648 25.594 5.02 1 89.44 84 GLU A O 1
ATOM 660 N N . PHE A 1 85 ? -15.43 24.172 3.252 1 94.12 85 PHE A N 1
ATOM 661 C CA . PHE A 1 85 ? -13.977 24.172 3.344 1 94.12 85 PHE A CA 1
ATOM 662 C C . PHE A 1 85 ? -13.344 24.375 1.972 1 94.12 85 PHE A C 1
ATOM 664 O O . PHE A 1 85 ? -13.766 23.75 0.992 1 94.12 85 PHE A O 1
ATOM 671 N N . VAL A 1 86 ? -12.383 25.297 1.929 1 94.25 86 VAL A N 1
ATOM 672 C CA . VAL A 1 86 ? -11.523 25.406 0.754 1 94.25 86 VAL A CA 1
ATOM 673 C C . VAL A 1 86 ? -10.062 25.406 1.183 1 94.25 86 VAL A C 1
ATOM 675 O O . VAL A 1 86 ? -9.734 25.828 2.291 1 94.25 86 VAL A O 1
ATOM 678 N N . VAL A 1 87 ? -9.234 24.875 0.301 1 96.25 87 VAL A N 1
ATOM 679 C CA . VAL A 1 87 ? -7.809 24.75 0.575 1 96.25 87 VAL A CA 1
ATOM 680 C C . VAL A 1 87 ? -7.012 25.391 -0.561 1 96.25 87 VAL A C 1
ATOM 682 O O . VAL A 1 87 ? -7.246 25.094 -1.734 1 96.25 87 VAL A O 1
ATOM 685 N N . THR A 1 88 ? -6.098 26.297 -0.158 1 94.12 88 THR A N 1
ATOM 686 C CA . THR A 1 88 ? -5.191 26.875 -1.143 1 94.12 88 THR A CA 1
ATOM 687 C C . THR A 1 88 ? -3.834 26.188 -1.102 1 94.12 88 THR A C 1
ATOM 689 O O . THR A 1 88 ? -3.18 26.141 -0.057 1 94.12 88 THR A O 1
ATOM 692 N N . VAL A 1 89 ? -3.467 25.625 -2.287 1 95.19 89 VAL A N 1
ATOM 693 C CA . VAL A 1 89 ? -2.213 24.875 -2.414 1 95.19 89 VAL A CA 1
ATOM 694 C C . VAL A 1 89 ? -1.247 25.656 -3.311 1 95.19 89 VAL A C 1
ATOM 696 O O . VAL A 1 89 ? -1.674 26.406 -4.188 1 95.19 89 VAL A O 1
ATOM 699 N N . GLN A 1 90 ? 0.02 25.406 -2.982 1 91.25 90 GLN A N 1
ATOM 700 C CA . GLN A 1 90 ? 1.038 26.031 -3.82 1 91.25 90 GLN A CA 1
ATOM 701 C C . GLN A 1 90 ? 1.19 25.281 -5.145 1 91.25 90 GLN A C 1
ATOM 703 O O . GLN A 1 90 ? 1.144 24.047 -5.18 1 91.25 90 GLN A O 1
ATOM 708 N N . SER A 1 91 ? 1.258 25.984 -6.199 1 82.94 91 SER A N 1
ATOM 709 C CA . SER A 1 91 ? 1.514 25.422 -7.52 1 82.94 91 SER A CA 1
ATOM 710 C C . SER A 1 91 ? 2.639 26.156 -8.234 1 82.94 91 SER A C 1
ATOM 712 O O . SER A 1 91 ? 3.15 27.156 -7.723 1 82.94 91 SER A O 1
ATOM 714 N N . LEU A 1 92 ? 3.268 25.594 -9.32 1 73.88 92 LEU A N 1
ATOM 715 C CA . LEU A 1 92 ? 4.43 26.125 -10.023 1 73.88 92 LEU A CA 1
ATOM 716 C C . LEU A 1 92 ? 4.168 27.547 -10.492 1 73.88 92 LEU A C 1
ATOM 718 O O . LEU A 1 92 ? 5.059 28.406 -10.43 1 73.88 92 LEU A O 1
ATOM 722 N N . LYS A 1 93 ? 3.027 27.859 -10.891 1 74.44 93 LYS A N 1
ATOM 723 C CA . LYS A 1 93 ? 2.77 29.188 -11.438 1 74.44 93 LYS A CA 1
ATOM 724 C C . LYS A 1 93 ? 2.092 30.078 -10.406 1 74.44 93 LYS A C 1
ATOM 726 O O . LYS A 1 93 ? 2.617 31.141 -10.047 1 74.44 93 LYS A O 1
ATOM 731 N N . ARG A 1 94 ? 0.937 29.656 -9.906 1 81.06 94 ARG A N 1
ATOM 732 C CA . ARG A 1 94 ? 0.154 30.406 -8.922 1 81.06 94 ARG A CA 1
ATOM 733 C C . ARG A 1 94 ? -0.581 29.453 -7.977 1 81.06 94 ARG A C 1
ATOM 735 O O . ARG A 1 94 ? -0.947 28.344 -8.367 1 81.06 94 ARG A O 1
ATOM 742 N N . PRO A 1 95 ? -0.718 30 -6.75 1 88.38 95 PRO A N 1
ATOM 743 C CA . PRO A 1 95 ? -1.513 29.188 -5.828 1 88.38 95 PRO A CA 1
ATOM 744 C C . PRO A 1 95 ? -2.898 28.859 -6.375 1 88.38 95 PRO A C 1
ATOM 746 O O . PRO A 1 95 ? -3.484 29.656 -7.105 1 88.38 95 PRO A O 1
ATOM 749 N N . ARG A 1 96 ? -3.322 27.625 -6.125 1 90.38 96 ARG A N 1
ATOM 750 C CA . ARG A 1 96 ? -4.648 27.172 -6.535 1 90.38 96 ARG A CA 1
ATOM 751 C C . ARG A 1 96 ? -5.52 26.859 -5.324 1 90.38 96 ARG A C 1
ATOM 753 O O . ARG A 1 96 ? -5.047 26.281 -4.348 1 90.38 96 ARG A O 1
ATOM 760 N N . THR A 1 97 ? -6.75 27.266 -5.48 1 92.69 97 THR A N 1
ATOM 761 C CA . THR A 1 97 ? -7.711 26.969 -4.422 1 92.69 97 THR A CA 1
ATOM 762 C C . THR A 1 97 ? -8.602 25.797 -4.816 1 92.69 97 THR A C 1
ATOM 764 O O . THR A 1 97 ? -9.172 25.781 -5.91 1 92.69 97 THR A O 1
ATOM 767 N N . LEU A 1 98 ? -8.734 24.828 -3.914 1 95.81 98 LEU A N 1
ATOM 768 C CA . LEU A 1 98 ? -9.477 23.594 -4.156 1 95.81 98 LEU A CA 1
ATOM 769 C C . LEU A 1 98 ? -10.594 23.422 -3.137 1 95.81 98 LEU A C 1
ATOM 771 O O . LEU A 1 98 ? -10.445 23.781 -1.972 1 95.81 98 LEU A O 1
ATOM 775 N N . PRO A 1 99 ? -11.711 22.875 -3.625 1 96.38 99 PRO A N 1
ATOM 776 C CA . PRO A 1 99 ? -12.711 22.5 -2.627 1 96.38 99 PRO A CA 1
ATOM 777 C C . PRO A 1 99 ? -12.25 21.359 -1.726 1 96.38 99 PRO A C 1
ATOM 779 O O . PRO A 1 99 ? -11.461 20.516 -2.15 1 96.38 99 PRO A O 1
ATOM 782 N N . ALA A 1 100 ? -12.719 21.328 -0.51 1 97.44 100 ALA A N 1
ATOM 783 C CA . ALA A 1 100 ? -12.344 20.281 0.438 1 97.44 100 ALA A CA 1
ATOM 784 C C . ALA A 1 100 ? -13.547 19.828 1.259 1 97.44 100 ALA A C 1
ATOM 786 O O . ALA A 1 100 ? -14.531 20.547 1.387 1 97.44 100 ALA A O 1
ATOM 787 N N . GLU A 1 101 ? -13.453 18.594 1.711 1 96.69 101 GLU A N 1
ATOM 788 C CA . GLU A 1 101 ? -14.461 18.031 2.602 1 96.69 101 GLU A CA 1
ATOM 789 C C . GLU A 1 101 ? -13.82 17.344 3.805 1 96.69 101 GLU A C 1
ATOM 791 O O . GLU A 1 101 ? -12.75 16.75 3.684 1 96.69 101 GLU A O 1
ATOM 796 N N . VAL A 1 102 ? -14.531 17.422 4.898 1 96.56 102 VAL A N 1
ATOM 797 C CA . VAL A 1 102 ? -14.039 16.766 6.102 1 96.56 102 VAL A CA 1
ATOM 798 C C . VAL A 1 102 ? -14.297 15.258 6.004 1 96.56 102 VAL A C 1
ATOM 800 O O . VAL A 1 102 ? -15.43 14.836 5.742 1 96.56 102 VAL A O 1
ATOM 803 N N . VAL A 1 103 ? -13.234 14.445 6.305 1 96.12 103 VAL A N 1
ATOM 804 C CA . VAL A 1 103 ? -13.453 13.008 6.219 1 96.12 103 VAL A CA 1
ATOM 805 C C . VAL A 1 103 ? -13.289 12.375 7.598 1 96.12 103 VAL A C 1
ATOM 807 O O . VAL A 1 103 ? -13.828 11.297 7.867 1 96.12 103 VAL A O 1
ATOM 810 N N . GLU A 1 104 ? -12.523 12.984 8.438 1 96.5 104 GLU A N 1
ATOM 811 C CA . GLU A 1 104 ? -12.32 12.477 9.789 1 96.5 104 GLU A CA 1
ATOM 812 C C . GLU A 1 104 ? -11.945 13.594 10.75 1 96.5 104 GLU A C 1
ATOM 814 O O . GLU A 1 104 ? -11.172 14.484 10.406 1 96.5 104 GLU A O 1
ATOM 819 N N . ILE A 1 105 ? -12.5 13.531 11.945 1 95.69 105 ILE A N 1
ATOM 820 C CA . ILE A 1 105 ? -12.148 14.469 13 1 95.69 105 ILE A CA 1
ATOM 821 C C . ILE A 1 105 ? -11.742 13.703 14.258 1 95.69 105 ILE A C 1
ATOM 823 O O . ILE A 1 105 ? -12.484 12.852 14.742 1 95.69 105 ILE A O 1
ATOM 827 N N . GLY A 1 106 ? -10.562 13.953 14.68 1 94.69 106 GLY A N 1
ATOM 828 C CA . GLY A 1 106 ? -10.109 13.453 15.969 1 94.69 106 GLY A CA 1
ATOM 829 C C . GLY A 1 106 ? -10.188 14.492 17.078 1 94.69 106 GLY A C 1
ATOM 830 O O . GLY A 1 106 ? -10.82 15.531 16.906 1 94.69 106 GLY A O 1
ATOM 831 N N . GLN A 1 107 ? -9.531 14.156 18.156 1 92.81 107 GLN A N 1
ATOM 832 C CA . GLN A 1 107 ? -9.562 15.07 19.281 1 92.81 107 GLN A CA 1
ATOM 833 C C . GLN A 1 107 ? -8.797 16.359 18.984 1 92.81 107 GLN A C 1
ATOM 835 O O . GLN A 1 107 ? -9.273 17.453 19.266 1 92.81 107 GLN A O 1
ATOM 840 N N . THR A 1 108 ? -7.656 16.219 18.359 1 95.62 108 THR A N 1
ATOM 841 C CA . THR A 1 108 ? -6.805 17.375 18.156 1 95.62 108 THR A CA 1
ATOM 842 C C . THR A 1 108 ? -6.441 17.531 16.688 1 95.62 108 THR A C 1
ATOM 844 O O . THR A 1 108 ? -5.633 18.391 16.328 1 95.62 108 THR A O 1
ATOM 847 N N . TRP A 1 109 ? -6.98 16.672 15.898 1 97.31 109 TRP A N 1
ATOM 848 C CA . TRP A 1 109 ? -6.609 16.656 14.484 1 97.31 109 TRP A CA 1
ATOM 849 C C . TRP A 1 109 ? -7.832 16.438 13.602 1 97.31 109 TRP A C 1
ATOM 851 O O . TRP A 1 109 ? -8.883 16 14.086 1 97.31 109 TRP A O 1
ATOM 861 N N . GLY A 1 110 ? -7.684 16.797 12.383 1 97.62 110 GLY A N 1
ATOM 862 C CA . GLY A 1 110 ? -8.68 16.547 11.352 1 97.62 110 GLY A CA 1
ATOM 863 C C . GLY A 1 110 ? -8.078 16.328 9.977 1 97.62 110 GLY A C 1
ATOM 864 O O . GLY A 1 110 ? -6.953 16.75 9.711 1 97.62 110 GLY A O 1
ATOM 865 N N . ILE A 1 111 ? -8.836 15.625 9.18 1 98.56 111 ILE A N 1
ATOM 866 C CA . ILE A 1 111 ? -8.383 15.344 7.82 1 98.56 111 ILE A CA 1
ATOM 867 C C . ILE A 1 111 ? -9.414 15.859 6.816 1 98.56 111 ILE A C 1
ATOM 869 O O . ILE A 1 111 ? -10.609 15.555 6.93 1 98.56 111 ILE A O 1
ATOM 873 N N . LEU A 1 112 ? -8.891 16.656 5.93 1 98.38 112 LEU A N 1
ATOM 874 C CA . LEU A 1 112 ? -9.672 17.094 4.781 1 98.38 112 LEU A CA 1
ATOM 875 C C . LEU A 1 112 ? -9.297 16.312 3.531 1 98.38 112 LEU A C 1
ATOM 877 O O . LEU A 1 112 ? -8.148 15.891 3.371 1 98.38 112 LEU A O 1
ATOM 881 N N . LYS A 1 113 ? -10.273 16.141 2.723 1 98.56 113 LYS A N 1
ATOM 882 C CA . LYS A 1 113 ? -10.062 15.523 1.418 1 98.56 113 LYS A CA 1
ATOM 883 C C . LYS A 1 113 ? -10.211 16.547 0.295 1 98.56 113 LYS A C 1
ATOM 885 O O . LYS A 1 113 ? -11.18 17.312 0.27 1 98.56 113 LYS A O 1
ATOM 890 N N . ILE A 1 114 ? -9.258 16.547 -0.573 1 98.25 114 ILE A N 1
ATOM 891 C CA . ILE A 1 114 ? -9.266 17.406 -1.75 1 98.25 114 ILE A CA 1
ATOM 892 C C . ILE A 1 114 ? -9.188 16.547 -3.016 1 98.25 114 ILE A C 1
ATOM 894 O O . ILE A 1 114 ? -9.016 15.328 -2.939 1 98.25 114 ILE A O 1
ATOM 898 N N . PRO A 1 115 ? -9.438 17.234 -4.16 1 97.62 115 PRO A N 1
ATOM 899 C CA . PRO A 1 115 ? -9.211 16.469 -5.387 1 97.62 115 PRO A CA 1
ATOM 900 C C . PRO A 1 115 ? -7.789 15.906 -5.473 1 97.62 115 PRO A C 1
ATOM 902 O O . PRO A 1 115 ? -6.836 16.562 -5.055 1 97.62 115 PRO A O 1
ATOM 905 N N . GLU A 1 116 ? -7.73 14.75 -6.051 1 97.5 116 GLU A N 1
ATOM 906 C CA . GLU A 1 116 ? -6.457 14.039 -6.102 1 97.5 116 GLU A CA 1
ATOM 907 C C . GLU A 1 116 ? -5.41 14.836 -6.875 1 97.5 116 GLU A C 1
ATOM 909 O O . GLU A 1 116 ? -5.691 15.367 -7.949 1 97.5 116 GLU A O 1
ATOM 914 N N . MET A 1 117 ? -4.227 14.875 -6.305 1 96.62 117 MET A N 1
ATOM 915 C CA . MET A 1 117 ? -3.086 15.5 -6.969 1 96.62 117 MET A CA 1
ATOM 916 C C . MET A 1 117 ? -2.178 14.453 -7.598 1 96.62 117 MET A C 1
ATOM 918 O O . MET A 1 117 ? -2.041 13.344 -7.066 1 96.62 117 MET A O 1
ATOM 922 N N . ALA A 1 118 ? -1.545 14.914 -8.664 1 95.25 118 ALA A N 1
ATOM 923 C CA . ALA A 1 118 ? -0.653 13.984 -9.359 1 95.25 118 ALA A CA 1
ATOM 924 C C . ALA A 1 118 ? 0.595 13.703 -8.531 1 95.25 118 ALA A C 1
ATOM 926 O O . ALA A 1 118 ? 1.143 14.602 -7.887 1 95.25 118 ALA A O 1
ATOM 927 N N . LEU A 1 119 ? 1.019 12.469 -8.703 1 95.19 119 LEU A N 1
ATOM 928 C CA . LEU A 1 119 ? 2.223 12.047 -7.996 1 95.19 119 LEU A CA 1
ATOM 929 C C . LEU A 1 119 ? 3.424 12.883 -8.422 1 95.19 119 LEU A C 1
ATOM 931 O O . LEU A 1 119 ? 4.266 13.234 -7.594 1 95.19 119 LEU A O 1
ATOM 935 N N . SER A 1 120 ? 3.496 13.219 -9.625 1 93.88 120 SER A N 1
ATOM 936 C CA . SER A 1 120 ? 4.617 13.992 -10.148 1 93.88 120 SER A CA 1
ATOM 937 C C . SER A 1 120 ? 4.648 15.398 -9.562 1 93.88 120 SER A C 1
ATOM 939 O O . SER A 1 120 ? 5.715 16 -9.445 1 93.88 120 SER A O 1
ATOM 941 N N . THR A 1 121 ? 3.49 15.852 -9.18 1 93.75 121 THR A N 1
ATOM 942 C CA . THR A 1 121 ? 3.395 17.172 -8.547 1 93.75 121 THR A CA 1
ATOM 943 C C . THR A 1 121 ? 3.883 17.109 -7.102 1 93.75 121 THR A C 1
ATOM 945 O O . THR A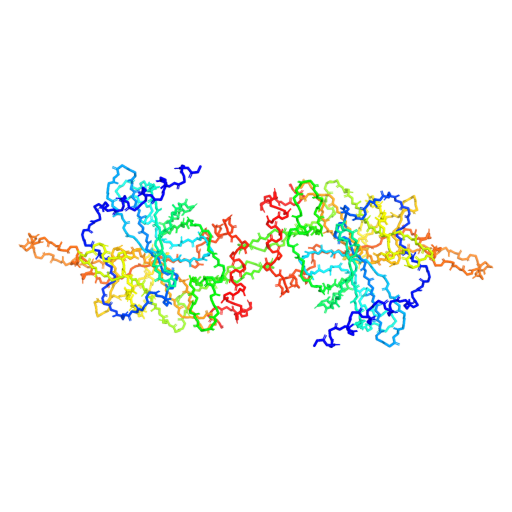 1 121 ? 4.602 18 -6.645 1 93.75 121 THR A O 1
ATOM 948 N N . LEU A 1 122 ? 3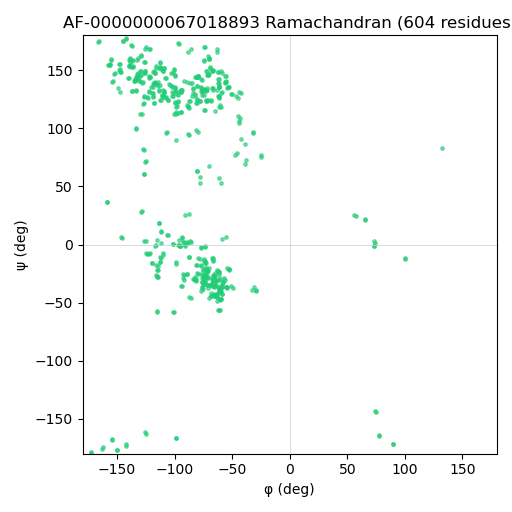.572 16.047 -6.492 1 96.31 122 LEU A N 1
ATOM 949 C CA . LEU A 1 122 ? 3.877 15.898 -5.07 1 96.31 122 LEU A CA 1
ATOM 950 C C . LEU A 1 122 ? 5.312 15.422 -4.863 1 96.31 122 LEU A C 1
ATOM 952 O O . LEU A 1 122 ? 5.93 15.727 -3.84 1 96.31 122 LEU A O 1
ATOM 956 N N . CYS A 1 123 ? 5.73 14.688 -5.852 1 94.62 123 CYS A N 1
ATOM 957 C CA . CYS A 1 123 ? 7.082 14.141 -5.824 1 94.62 123 CYS A CA 1
ATOM 958 C C . CYS A 1 123 ? 7.848 14.531 -7.086 1 94.62 123 CYS A C 1
ATOM 960 O O . CYS A 1 123 ? 8.203 13.672 -7.891 1 94.62 123 CYS A O 1
ATOM 962 N N . PRO A 1 124 ? 8.164 15.766 -7.133 1 92.25 124 PRO A N 1
ATOM 963 C CA . PRO A 1 124 ? 8.922 16.188 -8.312 1 92.25 124 PRO A CA 1
ATOM 964 C C . PRO A 1 124 ? 10.344 15.641 -8.328 1 92.25 124 PRO A C 1
ATOM 966 O O . PRO A 1 124 ? 10.867 15.227 -7.285 1 92.25 124 PRO A O 1
ATOM 969 N N . PRO A 1 125 ? 10.906 15.625 -9.539 1 89.31 125 PRO A N 1
ATOM 970 C CA . PRO A 1 125 ? 12.289 15.164 -9.609 1 89.31 125 PRO A CA 1
ATOM 971 C C . PRO A 1 125 ? 13.25 16.062 -8.82 1 89.31 125 PRO A C 1
ATOM 973 O O . PRO A 1 125 ? 13.031 17.266 -8.727 1 89.31 125 PRO A O 1
ATOM 976 N N . ILE A 1 126 ? 14.227 15.398 -8.352 1 83.88 126 ILE A N 1
ATOM 977 C CA . ILE A 1 126 ? 15.289 16.125 -7.676 1 83.88 126 ILE A CA 1
ATOM 978 C C . ILE A 1 126 ? 15.938 17.109 -8.656 1 83.88 126 ILE A C 1
ATOM 980 O O . ILE A 1 126 ? 16.141 16.781 -9.828 1 83.88 126 ILE A O 1
ATOM 984 N N . PRO A 1 127 ? 16.156 18.328 -8.172 1 89.25 127 PRO A N 1
ATOM 985 C CA . PRO A 1 127 ? 16.359 18.734 -6.781 1 89.25 127 PRO A CA 1
ATOM 986 C C . PRO A 1 127 ? 15.148 19.453 -6.199 1 89.25 127 PRO A C 1
ATOM 988 O O . PRO A 1 127 ? 15.227 20.031 -5.113 1 89.25 127 PRO A O 1
ATOM 991 N N . ALA A 1 128 ? 14.047 19.5 -6.879 1 90.62 128 ALA A N 1
ATOM 992 C CA . ALA A 1 128 ? 12.852 20.156 -6.352 1 90.62 128 ALA A CA 1
ATOM 993 C C . ALA A 1 128 ? 12.375 19.484 -5.07 1 90.62 128 ALA A C 1
ATOM 995 O O . ALA A 1 128 ? 12.406 18.266 -4.957 1 90.62 128 ALA A O 1
ATOM 996 N N . PRO A 1 129 ? 11.984 20.297 -4.141 1 92.94 129 PRO A N 1
ATOM 997 C CA . PRO A 1 129 ? 11.531 19.703 -2.879 1 92.94 129 PRO A CA 1
ATOM 998 C C . PRO A 1 129 ? 10.211 18.953 -3.02 1 92.94 129 PRO A C 1
ATOM 1000 O O . PRO A 1 129 ? 9.375 19.312 -3.852 1 92.94 129 PRO A O 1
ATOM 1003 N N . LYS A 1 130 ? 10.102 18.016 -2.158 1 94.88 130 LYS A N 1
ATOM 1004 C CA . LYS A 1 130 ? 8.836 17.281 -2.082 1 94.88 130 LYS A CA 1
ATOM 1005 C C . LYS A 1 130 ? 7.719 18.188 -1.577 1 94.88 130 LYS A C 1
ATOM 1007 O O . LYS A 1 130 ? 7.953 19.062 -0.74 1 94.88 130 LYS A O 1
ATOM 1012 N N . ARG A 1 131 ? 6.523 17.906 -2.033 1 96.56 131 ARG A N 1
ATOM 1013 C CA . ARG A 1 131 ? 5.391 18.75 -1.689 1 96.56 131 ARG A CA 1
ATOM 1014 C C . ARG A 1 131 ? 4.391 18.016 -0.816 1 96.56 131 ARG A C 1
ATOM 1016 O O . ARG A 1 131 ? 3.201 18.344 -0.801 1 96.56 131 ARG A O 1
ATOM 1023 N N . VAL A 1 132 ? 4.891 16.953 -0.236 1 97.88 132 VAL A N 1
ATOM 1024 C CA . VAL A 1 132 ? 4.113 16.141 0.697 1 97.88 132 VAL A CA 1
ATOM 1025 C C . VAL A 1 132 ? 4.945 15.852 1.943 1 97.88 132 VAL A C 1
ATOM 1027 O O . VAL A 1 132 ? 6.164 15.688 1.859 1 97.88 132 VAL A O 1
ATOM 1030 N N . ALA A 1 133 ? 4.227 15.82 3.047 1 97.94 133 ALA A N 1
ATOM 1031 C CA . ALA A 1 133 ? 4.926 15.602 4.309 1 97.94 133 ALA A CA 1
ATOM 1032 C C . ALA A 1 133 ? 5.191 14.117 4.539 1 97.94 133 ALA A C 1
ATOM 1034 O O . ALA A 1 133 ? 4.352 13.273 4.215 1 97.94 133 ALA A O 1
ATOM 1035 N N . GLN A 1 134 ? 6.316 13.883 5.129 1 96.25 134 GLN A N 1
ATOM 1036 C CA . GLN A 1 134 ? 6.66 12.516 5.52 1 96.25 134 GLN A CA 1
ATOM 1037 C C . GLN A 1 134 ? 6.109 12.18 6.902 1 96.25 134 GLN A C 1
ATOM 1039 O O . GLN A 1 134 ? 6.355 12.914 7.863 1 96.25 134 GLN A O 1
ATOM 1044 N N . LEU A 1 135 ? 5.336 11.148 6.98 1 96.75 135 LEU A N 1
ATOM 1045 C CA . LEU A 1 135 ? 4.848 10.609 8.242 1 96.75 135 LEU A CA 1
ATOM 1046 C C . LEU A 1 135 ? 5.723 9.453 8.719 1 96.75 135 LEU A C 1
ATOM 1048 O O . LEU A 1 135 ? 6.637 9.031 8.008 1 96.75 135 LEU A O 1
ATOM 1052 N N . ASN A 1 136 ? 5.449 8.984 9.938 1 93.88 136 ASN A N 1
ATOM 1053 C CA . ASN A 1 136 ? 6.203 7.859 10.477 1 93.88 136 ASN A CA 1
ATOM 1054 C C . ASN A 1 136 ? 5.672 6.531 9.938 1 93.88 136 ASN A C 1
ATOM 1056 O O . ASN A 1 136 ? 5.227 5.68 10.711 1 93.88 136 ASN A O 1
ATOM 1060 N N . VAL A 1 137 ? 5.82 6.434 8.609 1 94.94 137 VAL A N 1
ATOM 1061 C CA . VAL A 1 137 ? 5.281 5.262 7.93 1 94.94 137 VAL A CA 1
ATOM 1062 C C . VAL A 1 137 ? 6.344 4.66 7.016 1 94.94 137 VAL A C 1
ATOM 1064 O O . VAL A 1 137 ? 7.094 5.391 6.363 1 94.94 137 VAL A O 1
ATOM 1067 N N . ARG A 1 138 ? 6.348 3.357 7.016 1 93.31 138 ARG A N 1
ATOM 1068 C CA . ARG A 1 138 ? 7.062 2.557 6.027 1 93.31 138 ARG A CA 1
ATOM 1069 C C . ARG A 1 138 ? 6.18 1.431 5.496 1 93.31 138 ARG A C 1
ATOM 1071 O O . ARG A 1 138 ? 6.07 0.374 6.121 1 93.31 138 ARG A O 1
ATOM 1078 N N . PRO A 1 139 ? 5.641 1.705 4.32 1 94.69 139 PRO A N 1
ATOM 1079 C CA . PRO A 1 139 ? 4.672 0.73 3.814 1 94.69 139 PRO A CA 1
ATOM 1080 C C . PRO A 1 139 ? 5.23 -0.691 3.779 1 94.69 139 PRO A C 1
ATOM 1082 O O . PRO A 1 139 ? 6.371 -0.901 3.357 1 94.69 139 PRO A O 1
ATOM 1085 N N . SER A 1 140 ? 4.414 -1.656 4.234 1 94.44 140 SER A N 1
ATOM 1086 C CA . SER A 1 140 ? 4.793 -3.062 4.32 1 94.44 140 SER A CA 1
ATOM 1087 C C . SER A 1 140 ? 3.578 -3.973 4.191 1 94.44 140 SER A C 1
ATOM 1089 O O . SER A 1 140 ? 2.479 -3.609 4.609 1 94.44 140 SER A O 1
ATOM 1091 N N . LEU A 1 141 ? 3.822 -5.121 3.598 1 95.19 141 LEU A N 1
ATOM 1092 C CA . LEU A 1 141 ? 2.771 -6.129 3.562 1 95.19 141 LEU A CA 1
ATOM 1093 C C . LEU A 1 141 ? 2.846 -7.035 4.785 1 95.19 141 LEU A C 1
ATOM 1095 O O . LEU A 1 141 ? 1.849 -7.648 5.172 1 95.19 141 LEU A O 1
ATOM 1099 N N . ILE A 1 142 ? 4.023 -7.141 5.336 1 94.69 142 ILE A N 1
ATOM 1100 C CA . ILE A 1 142 ? 4.32 -8.227 6.262 1 94.69 142 ILE A CA 1
ATOM 1101 C C . ILE A 1 142 ? 4.051 -7.773 7.695 1 94.69 142 ILE A C 1
ATOM 1103 O O . ILE A 1 142 ? 3.789 -8.594 8.578 1 94.69 142 ILE A O 1
ATOM 1107 N N . GLN A 1 143 ? 4.129 -6.516 7.906 1 94.31 143 GLN A N 1
ATOM 1108 C CA . GLN A 1 143 ? 3.902 -5.941 9.227 1 94.31 143 GLN A CA 1
ATOM 1109 C C . GLN A 1 143 ? 3.215 -4.582 9.125 1 94.31 143 GLN A C 1
ATOM 1111 O O . GLN A 1 143 ? 2.979 -4.082 8.023 1 94.31 143 GLN A O 1
ATOM 1116 N N . SER A 1 144 ? 2.887 -4.039 10.297 1 94.19 144 SER A N 1
ATOM 1117 C CA . SER A 1 144 ? 2.352 -2.684 10.305 1 94.19 144 SER A CA 1
ATOM 1118 C C . SER A 1 144 ? 3.311 -1.709 9.625 1 94.19 144 SER A C 1
ATOM 1120 O O . SER A 1 144 ? 4.523 -1.783 9.828 1 94.19 144 SER A O 1
ATOM 1122 N N . SER A 1 145 ? 2.729 -0.854 8.906 1 95 145 SER A N 1
ATOM 1123 C CA . SER A 1 145 ? 3.535 0.149 8.219 1 95 145 SER A CA 1
ATOM 1124 C C . SER A 1 145 ? 3.895 1.301 9.148 1 95 145 SER A C 1
ATOM 1126 O O . SER A 1 145 ? 4.773 2.109 8.836 1 95 145 SER A O 1
ATOM 1128 N N . ILE A 1 146 ? 3.188 1.421 10.227 1 95.31 146 ILE A N 1
ATOM 1129 C CA . ILE A 1 146 ? 3.404 2.514 11.164 1 95.31 146 ILE A CA 1
ATOM 1130 C C . ILE A 1 146 ? 4.633 2.221 12.023 1 95.31 146 ILE A C 1
ATOM 1132 O O . ILE A 1 146 ? 4.695 1.187 12.695 1 95.31 146 ILE A O 1
ATOM 1136 N N . VAL A 1 147 ? 5.535 3.078 12 1 92.12 147 VAL A N 1
ATOM 1137 C CA . VAL A 1 147 ? 6.754 2.922 12.781 1 92.12 147 VAL A CA 1
ATOM 1138 C C . VAL A 1 147 ? 6.633 3.691 14.094 1 92.12 147 VAL A C 1
ATOM 1140 O O . VAL A 1 147 ? 6.395 4.902 14.094 1 92.12 147 VAL A O 1
ATOM 1143 N N . ASN A 1 148 ? 6.801 2.961 15.094 1 86.62 148 ASN A N 1
ATOM 1144 C CA . ASN A 1 148 ? 6.781 3.605 16.406 1 86.62 148 ASN A CA 1
ATOM 1145 C C . ASN A 1 148 ? 8.062 4.391 16.656 1 86.62 148 ASN A C 1
ATOM 1147 O O . ASN A 1 148 ? 9.164 3.887 16.438 1 86.62 148 ASN A O 1
ATOM 1151 N N . PHE A 1 149 ? 7.711 5.59 17.031 1 82.75 149 PHE A N 1
ATOM 1152 C CA . PHE A 1 149 ? 8.844 6.477 17.266 1 82.75 149 PHE A CA 1
ATOM 1153 C C . PHE A 1 149 ? 8.531 7.473 18.375 1 82.75 149 PHE A C 1
ATOM 1155 O O . PHE A 1 149 ? 7.441 8.039 18.422 1 82.75 149 PHE A O 1
ATOM 1162 N N . ASP A 1 150 ? 9.453 7.574 19.297 1 84.31 150 ASP A N 1
ATOM 1163 C CA . ASP A 1 150 ? 9.32 8.562 20.375 1 84.31 150 ASP A CA 1
ATOM 1164 C C . ASP A 1 150 ? 10.055 9.852 20.016 1 84.31 150 ASP A C 1
ATOM 1166 O O . ASP A 1 150 ? 11.289 9.898 20.031 1 84.31 150 ASP A O 1
ATOM 1170 N N . VAL A 1 151 ? 9.328 10.852 19.859 1 86.38 151 VAL A N 1
ATOM 1171 C CA . VAL A 1 151 ? 9.859 12.148 19.438 1 86.38 151 VAL A CA 1
ATOM 1172 C C . VAL A 1 151 ? 10.844 12.664 20.484 1 86.38 151 VAL A C 1
ATOM 1174 O O . VAL A 1 151 ? 11.82 13.336 20.156 1 86.38 151 VAL A O 1
ATOM 1177 N N . LEU A 1 152 ? 10.633 12.305 21.719 1 84.75 152 LEU A N 1
ATOM 1178 C CA . LEU A 1 152 ? 11.461 12.805 22.812 1 84.75 152 LEU A CA 1
ATOM 1179 C C . LEU A 1 152 ? 12.836 12.148 22.781 1 84.75 152 LEU A C 1
ATOM 1181 O O . LEU A 1 152 ? 13.773 12.641 23.422 1 84.75 152 LEU A O 1
ATOM 1185 N N . LYS A 1 153 ? 12.922 11.094 22.062 1 81.69 153 LYS A N 1
ATOM 1186 C CA . LYS A 1 153 ? 14.188 10.367 22 1 81.69 153 LYS A CA 1
ATOM 1187 C C . LYS A 1 153 ? 15.016 10.781 20.797 1 81.69 153 LYS A C 1
ATOM 1189 O O . LYS A 1 153 ? 16.094 10.234 20.547 1 81.69 153 LYS A O 1
ATOM 1194 N N . LEU A 1 154 ? 14.57 11.617 20.031 1 79.44 154 LEU A N 1
ATOM 1195 C CA . LEU A 1 154 ? 15.328 12.094 18.875 1 79.44 154 LEU A CA 1
ATOM 1196 C C . LEU A 1 154 ? 16.641 12.727 19.312 1 79.44 154 LEU A C 1
ATOM 1198 O O . LEU A 1 154 ? 16.672 13.562 20.219 1 79.44 154 LEU A O 1
ATOM 1202 N N . LYS A 1 155 ? 17.828 12.016 18.781 1 65.94 155 LYS A N 1
ATOM 1203 C CA . LYS A 1 155 ? 19.172 12.508 19.062 1 65.94 155 LYS A CA 1
ATOM 1204 C C . LYS A 1 155 ? 19.453 13.812 18.312 1 65.94 155 LYS A C 1
ATOM 1206 O O . LYS A 1 155 ? 19.094 13.953 17.141 1 65.94 155 LYS A O 1
ATOM 1211 N N . LYS A 1 156 ? 19.156 14.82 18.281 1 66.06 156 LYS A N 1
ATOM 1212 C CA . LYS A 1 156 ? 19.344 16.109 17.641 1 66.06 156 LYS A CA 1
ATOM 1213 C C . LYS A 1 156 ? 17.984 16.734 17.266 1 66.06 156 LYS A C 1
ATOM 1215 O O . LYS A 1 156 ? 17.422 16.406 16.219 1 66.06 156 LYS A O 1
ATOM 1220 N N . LYS A 1 157 ? 17.406 17.297 18.031 1 72.62 157 LYS A N 1
ATOM 1221 C CA . LYS A 1 157 ? 16.047 17.812 17.984 1 72.62 157 LYS A CA 1
ATOM 1222 C C . LYS A 1 157 ? 15.969 19.109 17.172 1 72.62 157 LYS A C 1
ATOM 1224 O O . LYS A 1 157 ? 15.695 20.172 17.719 1 72.62 157 LYS A O 1
ATOM 1229 N N . LYS A 1 158 ? 16.422 18.969 15.859 1 88.12 158 LYS A N 1
ATOM 1230 C CA . LYS A 1 158 ? 16.109 20.125 15.039 1 88.12 158 LYS A CA 1
ATOM 1231 C C . LYS A 1 158 ? 14.68 20.078 14.523 1 88.12 158 LYS A C 1
ATOM 1233 O O . LYS A 1 158 ? 14.367 19.328 13.594 1 88.12 158 LYS A O 1
ATOM 1238 N N . CYS A 1 159 ? 13.891 20.828 15.273 1 95.62 159 CYS A N 1
ATOM 1239 C CA . CYS A 1 159 ? 12.477 20.875 14.922 1 95.62 159 CYS A CA 1
ATOM 1240 C C . CYS A 1 159 ? 12.086 22.266 14.438 1 95.62 159 CYS A C 1
ATOM 1242 O O . CYS A 1 159 ? 12.727 23.25 14.789 1 95.62 159 CYS A O 1
ATOM 1244 N N . TRP A 1 160 ? 11.078 22.281 13.594 1 96.69 160 TRP A N 1
ATOM 1245 C CA . TRP A 1 160 ? 10.672 23.578 13.039 1 96.69 160 TRP A CA 1
ATOM 1246 C C . TRP A 1 160 ? 9.211 23.547 12.609 1 96.69 160 TRP A C 1
ATOM 1248 O O . TRP A 1 160 ? 8.617 22.484 12.469 1 96.69 160 TRP A O 1
ATOM 1258 N N . ILE A 1 161 ? 8.688 24.703 12.516 1 97.38 161 ILE A N 1
ATOM 1259 C CA . ILE A 1 161 ? 7.355 24.938 11.969 1 97.38 161 ILE A CA 1
ATOM 1260 C C . ILE A 1 161 ? 7.418 26.031 10.914 1 97.38 161 ILE A C 1
ATOM 1262 O O . ILE A 1 161 ? 8.258 26.938 11 1 97.38 161 ILE A O 1
ATOM 1266 N N . VAL A 1 162 ? 6.586 25.844 9.953 1 96.62 162 VAL A N 1
ATOM 1267 C CA . VAL A 1 162 ? 6.477 26.891 8.93 1 96.62 162 VAL A CA 1
ATOM 1268 C C . VAL A 1 162 ? 5.016 27.312 8.781 1 96.62 162 VAL A C 1
ATOM 1270 O O . VAL A 1 162 ? 4.105 26.5 9 1 96.62 162 VAL A O 1
ATOM 1273 N N . GLY A 1 163 ? 4.852 28.562 8.461 1 95 163 GLY A N 1
ATOM 1274 C CA . GLY A 1 163 ? 3.521 29.109 8.281 1 95 163 GLY A CA 1
ATOM 1275 C C . GLY A 1 163 ? 3.525 30.438 7.523 1 95 163 GLY A C 1
ATOM 1276 O O . GLY A 1 163 ? 4.566 30.859 7.02 1 95 163 GLY A O 1
ATOM 1277 N N . PHE A 1 164 ? 2.424 30.953 7.434 1 92.25 164 PHE A N 1
ATOM 1278 C CA . PHE A 1 164 ? 2.262 32.188 6.684 1 92.25 164 PHE A CA 1
ATOM 1279 C C . PHE A 1 164 ? 2.561 33.406 7.562 1 92.25 164 PHE A C 1
ATOM 1281 O O . PHE A 1 164 ? 2.691 33.281 8.781 1 92.25 164 PHE A O 1
ATOM 1288 N N . THR A 1 165 ? 2.66 34.469 6.91 1 86 165 THR A N 1
ATOM 1289 C CA . THR A 1 165 ? 3.045 35.688 7.629 1 86 165 THR A CA 1
ATOM 1290 C C . THR A 1 165 ? 1.811 36.438 8.109 1 86 165 THR A C 1
ATOM 1292 O O . THR A 1 165 ? 0.813 36.531 7.391 1 86 165 THR A O 1
ATOM 1295 N N . THR A 1 166 ? 1.955 36.969 9.32 1 78.88 166 THR A N 1
ATOM 1296 C CA . THR A 1 166 ? 0.922 37.875 9.844 1 78.88 166 THR A CA 1
ATOM 1297 C C . THR A 1 166 ? 0.795 39.094 8.969 1 78.88 166 THR A C 1
ATOM 1299 O O . THR A 1 166 ? 1.802 39.688 8.547 1 78.88 166 THR A O 1
ATOM 1302 N N . THR A 1 167 ? -0.425 39.312 8.602 1 76.19 167 THR A N 1
ATOM 1303 C CA . THR A 1 167 ? -0.651 40.5 7.77 1 76.19 167 THR A CA 1
ATOM 1304 C C . THR A 1 167 ? -1.926 41.219 8.188 1 76.19 167 THR A C 1
ATOM 1306 O O . THR A 1 167 ? -2.838 40.625 8.75 1 76.19 167 THR A O 1
ATOM 1309 N N . ASN A 1 168 ? -1.954 42.562 7.918 1 71.81 168 ASN A N 1
ATOM 1310 C CA . ASN A 1 168 ? -3.119 43.375 8.234 1 71.81 168 ASN A CA 1
ATOM 1311 C C . ASN A 1 168 ? -4.129 43.406 7.09 1 71.81 168 ASN A C 1
ATOM 1313 O O . ASN A 1 168 ? -5.145 44.094 7.156 1 71.81 168 ASN A O 1
ATOM 1317 N N . ASN A 1 169 ? -3.791 42.656 6.055 1 67.81 169 ASN A N 1
ATOM 1318 C CA . ASN A 1 169 ? -4.652 42.562 4.883 1 67.81 169 ASN A CA 1
ATOM 1319 C C . ASN A 1 169 ? -4.895 41.125 4.477 1 67.81 169 ASN A C 1
ATOM 1321 O O . ASN A 1 169 ? -3.977 40.438 4.027 1 67.81 169 ASN A O 1
ATOM 1325 N N . ALA A 1 170 ? -6.168 40.781 4.676 1 67.19 170 ALA A N 1
ATOM 1326 C CA . ALA A 1 170 ? -6.555 39.375 4.395 1 67.19 170 ALA A CA 1
ATOM 1327 C C . ALA A 1 170 ? -6.262 39.031 2.943 1 67.19 170 ALA A C 1
ATOM 1329 O O . ALA A 1 170 ? -5.883 37.875 2.65 1 67.19 170 ALA A O 1
ATOM 1330 N N . THR A 1 171 ? -6.387 39.938 2.055 1 67.94 171 THR A N 1
ATOM 1331 C CA . THR A 1 171 ? -6.137 39.688 0.64 1 67.94 171 THR A CA 1
ATOM 1332 C C . THR A 1 171 ? -4.664 39.375 0.402 1 67.94 171 THR A C 1
ATOM 1334 O O . THR A 1 171 ? -4.336 38.531 -0.456 1 67.94 171 THR A O 1
ATOM 1337 N N . GLU A 1 172 ? -3.887 40.031 1.184 1 69.12 172 GLU A N 1
ATOM 1338 C CA . GLU A 1 172 ? -2.457 39.75 1.078 1 69.12 172 GLU A CA 1
ATOM 1339 C C . GLU A 1 172 ? -2.131 38.344 1.554 1 69.12 172 GLU A C 1
ATOM 1341 O O . GLU A 1 172 ? -1.266 37.656 0.983 1 69.12 172 GLU A O 1
ATOM 1346 N N . PHE A 1 173 ? -2.865 37.969 2.502 1 67.69 173 PHE A N 1
ATOM 1347 C CA . PHE A 1 173 ? -2.65 36.625 3.051 1 67.69 173 PHE A CA 1
ATOM 1348 C C . PHE A 1 173 ? -2.869 35.562 1.982 1 67.69 173 PHE A C 1
ATOM 1350 O O . PHE A 1 173 ? -2.07 34.656 1.855 1 67.69 173 PHE A O 1
ATOM 1357 N N . ILE A 1 174 ? -3.822 35.75 1.208 1 67.75 174 ILE A N 1
ATOM 1358 C CA . ILE A 1 174 ? -4.207 34.781 0.194 1 67.75 174 ILE A CA 1
ATOM 1359 C C . ILE A 1 174 ? -3.156 34.75 -0.916 1 67.75 174 ILE A C 1
ATOM 1361 O O . ILE A 1 174 ? -2.842 33.688 -1.452 1 67.75 174 ILE A O 1
ATOM 1365 N N . LYS A 1 175 ? -2.518 35.844 -1.083 1 71.69 175 LYS A N 1
ATOM 1366 C CA . LYS A 1 175 ? -1.611 35.969 -2.221 1 71.69 175 LYS A CA 1
ATOM 1367 C C . LYS A 1 175 ? -0.159 35.781 -1.786 1 71.69 175 LYS A C 1
ATOM 1369 O O . LYS A 1 175 ? 0.753 35.844 -2.613 1 71.69 175 LYS A O 1
ATOM 1374 N N . GLN A 1 176 ? -0.091 35.562 -0.604 1 77.81 176 GLN A N 1
ATOM 1375 C CA . GLN A 1 176 ? 1.259 35.5 -0.051 1 77.81 176 GLN A CA 1
ATOM 1376 C C . GLN A 1 176 ? 2.059 34.344 -0.64 1 77.81 176 GLN A C 1
ATOM 1378 O O . GLN A 1 176 ? 1.564 33.219 -0.719 1 77.81 176 GLN A O 1
ATOM 1383 N N . ASP A 1 177 ? 3.293 34.719 -1.037 1 81.5 177 ASP A N 1
ATOM 1384 C CA . ASP A 1 177 ? 4.223 33.719 -1.517 1 81.5 177 ASP A CA 1
ATOM 1385 C C . ASP A 1 177 ? 5.367 33.5 -0.527 1 81.5 177 ASP A C 1
ATOM 1387 O O . ASP A 1 177 ? 6.188 32.594 -0.701 1 81.5 177 ASP A O 1
ATOM 1391 N N . GLN A 1 178 ? 5.301 34.406 0.389 1 85.31 178 GLN A N 1
ATOM 1392 C CA . GLN A 1 178 ? 6.344 34.281 1.401 1 85.31 178 GLN A CA 1
ATOM 1393 C C . GLN A 1 178 ? 5.777 33.719 2.703 1 85.31 178 GLN A C 1
ATOM 1395 O O . GLN A 1 178 ? 4.672 34.094 3.111 1 85.31 178 GLN A O 1
ATOM 1400 N N . ILE A 1 179 ? 6.598 32.812 3.236 1 93.38 179 ILE A N 1
ATOM 1401 C CA . ILE A 1 179 ? 6.227 32.188 4.5 1 93.38 179 ILE A CA 1
ATOM 1402 C C . ILE A 1 179 ? 7.355 32.375 5.516 1 93.38 179 ILE A C 1
ATOM 1404 O O . ILE A 1 179 ? 8.398 32.938 5.199 1 93.38 179 ILE A O 1
ATOM 1408 N N . GLN A 1 180 ? 7.043 32.031 6.734 1 94.56 180 GLN A N 1
ATOM 1409 C CA . GLN A 1 180 ? 8.023 32.156 7.809 1 94.56 180 GLN A CA 1
ATOM 1410 C C . GLN A 1 180 ? 8.305 30.812 8.461 1 94.56 180 GLN A C 1
ATOM 1412 O O . GLN A 1 180 ? 7.383 30.016 8.672 1 94.56 180 GLN A O 1
ATOM 1417 N N . LEU A 1 181 ? 9.586 30.578 8.68 1 96.56 181 LEU A N 1
ATOM 1418 C CA . LEU A 1 181 ? 10.031 29.375 9.359 1 96.56 181 LEU A CA 1
ATOM 1419 C C . LEU A 1 181 ? 10.609 29.688 10.734 1 96.56 181 LEU A C 1
ATOM 1421 O O . LEU A 1 181 ? 11.453 30.578 10.867 1 96.56 181 LEU A O 1
ATOM 1425 N N . ILE A 1 182 ? 10.102 29 11.719 1 95.88 182 ILE A N 1
ATOM 1426 C CA . ILE A 1 182 ? 10.625 29.172 13.07 1 95.88 182 ILE A CA 1
ATOM 1427 C C . ILE A 1 182 ? 11.219 27.844 13.562 1 95.88 182 ILE A C 1
ATOM 1429 O O . ILE A 1 182 ? 10.625 26.781 13.359 1 95.88 182 ILE A O 1
ATOM 1433 N N . ASN A 1 183 ? 12.344 28 14.211 1 94.81 183 ASN A N 1
ATOM 1434 C CA . ASN A 1 183 ? 12.961 26.844 14.836 1 94.81 183 ASN A CA 1
ATOM 1435 C C . ASN A 1 183 ? 12.367 26.578 16.219 1 94.81 183 ASN A C 1
ATOM 1437 O O . ASN A 1 183 ? 12.117 27.5 16.984 1 94.81 183 ASN A O 1
ATOM 1441 N N . ILE A 1 184 ? 12.078 25.344 16.438 1 94.62 184 ILE A N 1
ATOM 1442 C CA . ILE A 1 184 ? 11.594 24.906 17.75 1 94.62 184 ILE A CA 1
ATOM 1443 C C . ILE A 1 184 ? 12.75 24.312 18.547 1 94.62 184 ILE A C 1
ATOM 1445 O O . ILE A 1 184 ? 13.258 23.234 18.234 1 94.62 184 ILE A O 1
ATOM 1449 N N . HIS A 1 185 ? 13.102 24.922 19.562 1 87.94 185 HIS A N 1
ATOM 1450 C CA . HIS A 1 185 ? 14.375 24.672 20.234 1 87.94 185 HIS A CA 1
ATOM 1451 C C . HIS A 1 185 ? 14.281 23.453 21.156 1 87.94 185 HIS A C 1
ATOM 1453 O O . HIS A 1 185 ? 15.289 22.797 21.406 1 87.94 185 HIS A O 1
ATOM 1459 N N . SER A 1 186 ? 13.117 23.25 21.672 1 91.06 186 SER A N 1
ATOM 1460 C CA . SER A 1 186 ? 12.945 22.078 22.531 1 91.06 186 SER A CA 1
ATOM 1461 C C . SER A 1 186 ? 11.523 21.531 22.438 1 91.06 186 SER A C 1
ATOM 1463 O O . SER A 1 186 ? 10.586 22.266 22.156 1 91.06 186 SER A O 1
ATOM 1465 N N . ILE A 1 187 ? 11.477 20.297 22.625 1 92.94 187 ILE A N 1
ATOM 1466 C CA . ILE A 1 187 ? 10.188 19.625 22.703 1 92.94 187 ILE A CA 1
ATOM 1467 C C . ILE A 1 187 ? 10.016 19 24.078 1 92.94 187 ILE A C 1
ATOM 1469 O O . ILE A 1 187 ? 10.812 18.141 24.484 1 92.94 187 ILE A O 1
ATOM 1473 N N . ASN A 1 188 ? 8.953 19.438 24.719 1 92.75 188 ASN A N 1
ATOM 1474 C CA . ASN A 1 188 ? 8.758 19 26.094 1 92.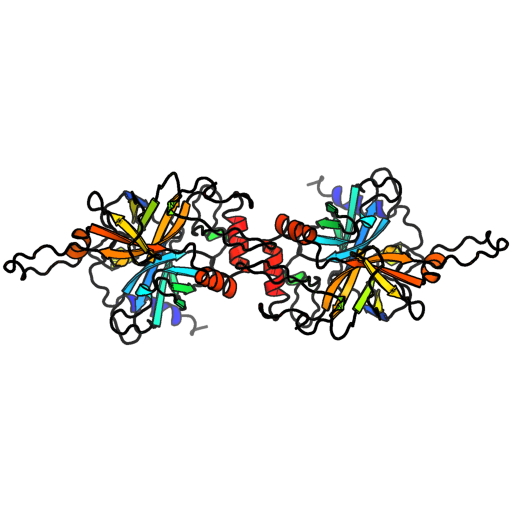75 188 ASN A CA 1
ATOM 1475 C C . ASN A 1 188 ? 7.387 18.375 26.297 1 92.75 188 ASN A C 1
ATOM 1477 O O . ASN A 1 188 ? 6.449 18.656 25.562 1 92.75 188 ASN A O 1
ATOM 1481 N N . LEU A 1 189 ? 7.328 17.562 27.328 1 92.81 189 LEU A N 1
ATOM 1482 C CA . LEU A 1 189 ? 6.051 16.953 27.672 1 92.81 189 LEU A CA 1
ATOM 1483 C C . LEU A 1 189 ? 5.168 17.922 28.453 1 92.81 189 LEU A C 1
ATOM 1485 O O . LEU A 1 189 ? 5.672 18.766 29.203 1 92.81 189 LEU A O 1
ATOM 1489 N N . VAL A 1 190 ? 3.906 17.766 28.156 1 93 190 VAL A N 1
ATOM 1490 C CA . VAL A 1 190 ? 2.947 18.516 28.953 1 93 190 VAL A CA 1
ATOM 1491 C C . VAL A 1 190 ? 2.434 17.656 30.109 1 93 190 VAL A C 1
ATOM 1493 O O . VAL A 1 190 ? 1.98 16.516 29.891 1 93 190 VAL A O 1
ATOM 1496 N N . LYS A 1 191 ? 2.457 18.219 31.25 1 90.62 191 LYS A N 1
ATOM 1497 C CA . LYS A 1 191 ? 1.985 17.484 32.406 1 90.62 191 LYS A CA 1
ATOM 1498 C C . LYS A 1 191 ? 0.513 17.094 32.281 1 90.62 191 LYS A C 1
ATOM 1500 O O . LYS A 1 191 ? -0.313 17.938 31.906 1 90.62 191 LYS A O 1
ATOM 1505 N N . ASP A 1 192 ? 0.107 15.922 32.406 1 90.06 192 ASP A N 1
ATOM 1506 C CA . ASP A 1 192 ? -1.242 15.367 32.438 1 90.06 192 ASP A CA 1
ATOM 1507 C C . ASP A 1 192 ? -1.888 15.383 31.062 1 90.06 192 ASP A C 1
ATOM 1509 O O . ASP A 1 192 ? -3.1 15.195 30.938 1 90.06 192 ASP A O 1
ATOM 1513 N N . LYS A 1 193 ? -1.173 15.797 30.094 1 92.56 193 LYS A N 1
ATOM 1514 C CA . LYS A 1 193 ? -1.656 15.727 28.719 1 92.56 193 LYS A CA 1
ATOM 1515 C C . LYS A 1 193 ? -0.644 15.031 27.812 1 92.56 193 LYS A C 1
ATOM 1517 O O . LYS A 1 193 ? 0.086 15.688 27.078 1 92.56 193 LYS A O 1
ATOM 1522 N N . PRO A 1 194 ? -0.674 13.781 27.828 1 88.19 194 PRO A N 1
ATOM 1523 C CA . PRO A 1 194 ? 0.382 13.008 27.172 1 88.19 194 PRO A CA 1
ATOM 1524 C C . PRO A 1 194 ? 0.373 13.172 25.656 1 88.19 194 PRO A C 1
ATOM 1526 O O . PRO A 1 194 ? 1.374 12.883 25 1 88.19 194 PRO A O 1
ATOM 1529 N N . ASN A 1 195 ? -0.68 13.695 25.125 1 91.06 195 ASN A N 1
ATOM 1530 C CA . ASN A 1 195 ? -0.77 13.805 23.672 1 91.06 1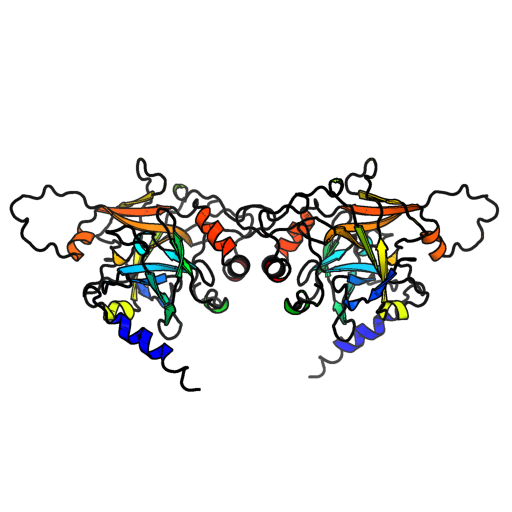95 ASN A CA 1
ATOM 1531 C C . ASN A 1 195 ? -0.273 15.164 23.172 1 91.06 195 ASN A C 1
ATOM 1533 O O . ASN A 1 195 ? -0.324 15.445 21.984 1 91.06 195 ASN A O 1
ATOM 1537 N N . TYR A 1 196 ? 0.271 15.953 24.109 1 94.38 196 TYR A N 1
ATOM 1538 C CA . TYR A 1 196 ? 0.738 17.281 23.75 1 94.38 196 TYR A CA 1
ATOM 1539 C C . TYR A 1 196 ? 2.234 17.422 24 1 94.38 196 TYR A C 1
ATOM 1541 O O . TYR A 1 196 ? 2.791 16.75 24.875 1 94.38 196 TYR A O 1
ATOM 1549 N N . PHE A 1 197 ? 2.789 18.281 23.109 1 95.06 197 PHE A N 1
ATOM 1550 C CA . PHE A 1 197 ? 4.113 18.844 23.328 1 95.06 197 PHE A CA 1
ATOM 1551 C C . PHE A 1 197 ? 4.027 20.344 23.578 1 95.06 197 PHE A C 1
ATOM 1553 O O . PHE A 1 197 ? 3.033 20.984 23.219 1 95.06 197 PHE A O 1
ATOM 1560 N N . TRP A 1 198 ? 5.074 20.797 24.234 1 94.62 198 TRP A N 1
ATOM 1561 C CA . TRP A 1 198 ? 5.188 22.25 24.281 1 94.62 198 TRP A CA 1
ATOM 1562 C C . TRP A 1 198 ? 6.633 22.688 24.094 1 94.62 198 TRP A C 1
ATOM 1564 O O . TRP A 1 198 ? 7.559 21.891 24.25 1 94.62 198 TRP A O 1
ATOM 1574 N N . SER A 1 199 ? 6.789 23.891 23.703 1 95.38 199 SER A N 1
ATOM 1575 C CA . SER A 1 199 ? 8.078 24.547 23.562 1 95.38 199 SER A CA 1
ATOM 1576 C C . SER A 1 199 ? 8.016 26 24.031 1 95.38 199 SER A C 1
ATOM 1578 O O . SER A 1 199 ? 7.004 26.672 23.828 1 95.38 199 SER A O 1
ATOM 1580 N N . PRO A 1 200 ? 9.086 26.406 24.625 1 94.81 200 PRO A N 1
ATOM 1581 C CA . PRO A 1 200 ? 9.109 27.844 24.969 1 94.81 200 PRO A CA 1
ATOM 1582 C C . PRO A 1 200 ? 9.273 28.734 23.734 1 94.81 200 PRO A C 1
ATOM 1584 O O . PRO A 1 200 ? 9.922 28.344 22.766 1 94.81 200 PRO A O 1
ATOM 1587 N N . ILE A 1 201 ? 8.617 29.859 23.859 1 94.12 201 ILE A N 1
ATOM 1588 C CA . ILE A 1 201 ? 8.797 30.859 22.812 1 94.12 201 ILE A CA 1
ATOM 1589 C C . ILE A 1 201 ? 10.094 31.625 23.047 1 94.12 201 ILE A C 1
ATOM 1591 O O . ILE A 1 201 ? 10.305 32.188 24.141 1 94.12 201 ILE A O 1
ATOM 1595 N N . ILE A 1 202 ? 10.914 31.625 22.047 1 91 202 ILE A N 1
ATOM 1596 C CA . ILE A 1 202 ? 12.203 32.281 22.125 1 91 202 ILE A CA 1
ATOM 1597 C C . ILE A 1 202 ? 12.266 33.406 21.094 1 91 202 ILE A C 1
ATOM 1599 O O . ILE A 1 202 ? 11.836 33.25 19.953 1 91 202 ILE A O 1
ATOM 1603 N N . ALA A 1 203 ? 12.859 34.594 21.5 1 88.31 203 ALA A N 1
ATOM 1604 C CA . ALA A 1 203 ? 13.125 35.719 20.641 1 88.31 203 ALA A CA 1
ATOM 1605 C C . ALA A 1 203 ? 11.836 36.219 19.969 1 88.31 203 ALA A C 1
ATOM 1607 O O . ALA A 1 203 ? 11.859 36.625 18.812 1 88.31 203 ALA A O 1
ATOM 1608 N N . ASN A 1 204 ? 10.719 35.969 20.578 1 85.94 204 ASN A N 1
ATOM 1609 C CA . ASN A 1 204 ? 9.414 36.406 20.125 1 85.94 204 ASN A CA 1
ATOM 1610 C C . ASN A 1 204 ? 9.031 35.75 18.797 1 85.94 204 ASN A C 1
ATOM 1612 O O . ASN A 1 204 ? 8.281 36.344 18 1 85.94 204 ASN A O 1
ATOM 1616 N N . GLU A 1 205 ? 9.664 34.625 18.5 1 92.06 205 GLU A N 1
ATOM 1617 C CA . GLU A 1 205 ? 9.258 33.844 17.344 1 92.06 205 GLU A CA 1
ATOM 1618 C C . GLU A 1 205 ? 8.172 32.844 17.719 1 92.06 205 GLU A C 1
ATOM 1620 O O . GLU A 1 205 ? 8.406 31.922 18.516 1 92.06 205 GLU A O 1
ATOM 1625 N N . THR A 1 206 ? 7.043 33.031 17.094 1 92.44 206 THR A N 1
ATOM 1626 C CA . THR A 1 206 ? 5.945 32.156 17.5 1 92.44 206 THR A CA 1
ATOM 1627 C C . THR A 1 206 ? 4.902 32.062 16.391 1 92.44 206 THR A C 1
ATOM 1629 O O . THR A 1 206 ? 4.848 32.906 15.492 1 92.44 206 THR A O 1
ATOM 1632 N N . ALA A 1 207 ? 4.219 30.938 16.469 1 94.25 207 ALA A N 1
ATOM 1633 C CA . ALA A 1 207 ? 3 30.812 15.672 1 94.25 207 ALA A CA 1
ATOM 1634 C C . ALA A 1 207 ? 1.868 31.641 16.266 1 94.25 207 ALA A C 1
ATOM 1636 O O . ALA A 1 207 ? 2.023 32.219 17.344 1 94.25 207 ALA A O 1
ATOM 1637 N N . CYS A 1 208 ? 0.841 31.734 15.516 1 92.06 208 CYS A N 1
ATOM 1638 C CA . CYS A 1 208 ? -0.343 32.438 16 1 92.06 208 CYS A CA 1
ATOM 1639 C C . CYS A 1 208 ? -1.617 31.734 15.539 1 92.06 208 CYS A C 1
ATOM 1641 O O . CYS A 1 208 ? -1.575 30.594 15.102 1 92.06 208 CYS A O 1
ATOM 1643 N N . TRP A 1 209 ? -2.744 32.281 15.727 1 86.62 209 TRP A N 1
ATOM 1644 C CA . TRP A 1 209 ? -4.039 31.625 15.672 1 86.62 209 TRP A CA 1
ATOM 1645 C C . TRP A 1 209 ? -4.297 31.047 14.273 1 86.62 209 TRP A C 1
ATOM 1647 O O . TRP A 1 209 ? -4.824 29.953 14.141 1 86.62 209 TRP A O 1
ATOM 1657 N N . ASP A 1 210 ? -3.914 31.719 13.266 1 89.31 210 ASP A N 1
ATOM 1658 C CA . ASP A 1 210 ? -4.191 31.281 11.898 1 89.31 210 ASP A CA 1
ATOM 1659 C C . ASP A 1 210 ? -3.252 30.156 11.477 1 89.31 210 ASP A C 1
ATOM 1661 O O . ASP A 1 210 ? -3.414 29.562 10.406 1 89.31 210 ASP A O 1
ATOM 1665 N N . ASP A 1 211 ? -2.344 29.828 12.398 1 93.69 211 ASP A N 1
ATOM 1666 C CA . ASP A 1 211 ? -1.389 28.766 12.102 1 93.69 211 ASP A CA 1
ATOM 1667 C C . ASP A 1 211 ? -1.854 27.438 12.688 1 93.69 211 ASP A C 1
ATOM 1669 O O . ASP A 1 211 ? -1.179 26.422 12.531 1 93.69 211 ASP A O 1
ATOM 1673 N N . ALA A 1 212 ? -2.98 27.5 13.336 1 95.06 212 ALA A N 1
ATOM 1674 C CA . ALA A 1 212 ? -3.496 26.219 13.828 1 95.06 212 ALA A CA 1
ATOM 1675 C C . ALA A 1 212 ? -3.531 25.172 12.711 1 95.06 212 ALA A C 1
ATOM 1677 O O . ALA A 1 212 ? -3.973 25.469 11.602 1 95.06 212 ALA A O 1
ATOM 1678 N N . GLY A 1 213 ? -2.955 24.016 13.055 1 97.81 213 GLY A N 1
ATOM 1679 C CA . GLY A 1 213 ? -2.906 22.953 12.07 1 97.81 213 GLY A CA 1
ATOM 1680 C C . GLY A 1 213 ? -1.56 22.828 11.375 1 97.81 213 GLY A C 1
ATOM 1681 O O . GLY A 1 213 ? -1.301 21.859 10.664 1 97.81 213 GLY A O 1
ATOM 1682 N N . ALA A 1 214 ? -0.692 23.797 11.555 1 98.25 214 ALA A N 1
ATOM 1683 C CA . ALA A 1 214 ? 0.64 23.734 10.961 1 98.25 214 ALA A CA 1
ATOM 1684 C C . ALA A 1 214 ? 1.427 22.547 11.508 1 98.25 214 ALA A C 1
ATOM 1686 O O . ALA A 1 214 ? 1.366 22.25 12.703 1 98.25 214 ALA A O 1
ATOM 1687 N N . ALA A 1 215 ? 2.164 21.953 10.656 1 98.56 215 ALA A N 1
ATOM 1688 C CA . ALA A 1 215 ? 2.896 20.75 11.023 1 98.56 215 ALA A CA 1
ATOM 1689 C C . ALA A 1 215 ? 4.18 21.094 11.781 1 98.56 215 ALA A C 1
ATOM 1691 O O . ALA A 1 215 ? 4.879 22.031 11.422 1 98.56 215 ALA A O 1
ATOM 1692 N N . LEU A 1 216 ? 4.402 20.344 12.828 1 97.62 216 LEU A N 1
ATOM 1693 C CA . LEU A 1 216 ? 5.711 20.312 13.477 1 97.62 216 LEU A CA 1
ATOM 1694 C C . LEU A 1 216 ? 6.609 19.25 12.844 1 97.62 216 LEU A C 1
ATOM 1696 O O . LEU A 1 216 ? 6.297 18.062 12.891 1 97.62 216 LEU A O 1
ATOM 1700 N N . PHE A 1 217 ? 7.73 19.719 12.305 1 96.81 217 PHE A N 1
ATOM 1701 C CA . PHE A 1 217 ? 8.695 18.797 11.711 1 96.81 217 PHE A CA 1
ATOM 1702 C C . PHE A 1 217 ? 9.938 18.672 12.586 1 96.81 217 PHE A C 1
ATOM 1704 O O . PHE A 1 217 ? 10.406 19.672 13.156 1 96.81 217 PHE A O 1
ATOM 1711 N N . CYS A 1 218 ? 10.453 17.484 12.625 1 94.44 218 CYS A N 1
ATOM 1712 C CA . CYS A 1 218 ? 11.734 17.25 13.281 1 94.44 218 CYS A CA 1
ATOM 1713 C C . CYS A 1 218 ? 12.664 16.422 12.406 1 94.44 218 CYS A C 1
ATOM 1715 O O . CYS A 1 218 ? 12.203 15.523 11.695 1 94.44 218 CYS A O 1
ATOM 1717 N N . SER A 1 219 ? 13.914 16.766 12.492 1 89.94 219 SER A N 1
ATOM 1718 C CA . SER A 1 219 ? 14.922 16 11.758 1 89.94 219 SER A CA 1
ATOM 1719 C C . SER A 1 219 ? 15.219 14.664 12.438 1 89.94 219 SER A C 1
ATOM 1721 O O . SER A 1 219 ? 15.398 14.609 13.656 1 89.94 219 SER A O 1
ATOM 1723 N N . THR A 1 220 ? 15.219 13.68 11.57 1 86.56 220 THR A N 1
ATOM 1724 C CA . THR A 1 220 ? 15.578 12.352 12.055 1 86.56 220 THR A CA 1
ATOM 1725 C C . THR A 1 220 ? 16.859 11.867 11.398 1 86.56 220 THR A C 1
ATOM 1727 O O . THR A 1 220 ? 17.281 12.406 10.367 1 86.56 220 THR A O 1
ATOM 1730 N N . ARG A 1 221 ? 17.594 11.031 11.992 1 78.12 221 ARG A N 1
ATOM 1731 C CA . ARG A 1 221 ? 18.891 10.562 11.484 1 78.12 221 ARG A CA 1
ATOM 1732 C C . ARG A 1 221 ? 18.719 9.867 10.141 1 78.12 221 ARG A C 1
ATOM 1734 O O . ARG A 1 221 ? 19.469 10.133 9.195 1 78.12 221 ARG A O 1
ATOM 1741 N N . ASN A 1 222 ? 17.594 9.094 9.93 1 79.12 222 ASN A N 1
ATOM 1742 C CA . ASN A 1 222 ? 17.516 8.211 8.773 1 79.12 222 ASN A CA 1
ATOM 1743 C C . ASN A 1 222 ? 16.422 8.648 7.809 1 79.12 222 ASN A C 1
ATOM 1745 O O . ASN A 1 222 ? 16.5 8.367 6.609 1 79.12 222 ASN A O 1
ATOM 1749 N N . TRP A 1 223 ? 15.555 9.422 8.305 1 87.38 223 TRP A N 1
ATOM 1750 C CA . TRP A 1 223 ? 14.391 9.656 7.457 1 87.38 223 TRP A CA 1
ATOM 1751 C C . TRP A 1 223 ? 14.305 11.125 7.051 1 87.38 223 TRP A C 1
ATOM 1753 O O . TRP A 1 223 ? 13.383 11.523 6.332 1 87.38 223 TRP A O 1
ATOM 1763 N N . GLY A 1 224 ? 15.281 11.922 7.547 1 88.19 224 GLY A N 1
ATOM 1764 C CA . GLY A 1 224 ? 15.148 13.344 7.273 1 88.19 224 GLY A CA 1
ATOM 1765 C C . GLY A 1 224 ? 14.07 14.016 8.109 1 88.19 224 GLY A C 1
ATOM 1766 O O . GLY A 1 224 ? 13.898 13.695 9.281 1 88.19 224 GLY A O 1
ATOM 1767 N N . HIS A 1 225 ? 13.352 14.977 7.516 1 91.5 225 HIS A N 1
ATOM 1768 C CA . HIS A 1 225 ? 12.328 15.695 8.266 1 91.5 225 HIS A CA 1
ATOM 1769 C C . HIS A 1 225 ? 11.016 14.93 8.281 1 91.5 225 HIS A C 1
ATOM 1771 O O . HIS A 1 225 ? 10.523 14.5 7.234 1 91.5 225 HIS A O 1
ATOM 1777 N N . MET A 1 226 ? 10.523 14.797 9.406 1 94.56 226 MET A N 1
ATOM 1778 C CA . MET A 1 226 ? 9.281 14.039 9.594 1 94.56 226 MET A CA 1
ATOM 1779 C C . MET A 1 226 ? 8.258 14.859 10.367 1 94.56 226 MET A C 1
ATOM 1781 O O . MET A 1 226 ? 8.609 15.57 11.312 1 94.56 226 MET A O 1
ATOM 1785 N N . LEU A 1 227 ? 7.059 14.742 9.922 1 97.12 227 LEU A N 1
ATOM 1786 C CA . LEU A 1 227 ? 5.961 15.359 10.656 1 97.12 227 LEU A CA 1
ATOM 1787 C C . LEU A 1 227 ? 5.684 14.609 11.953 1 97.12 227 LEU A C 1
ATOM 1789 O O . LEU A 1 227 ? 5.363 13.414 11.938 1 97.12 227 LEU A O 1
ATOM 1793 N N . VAL A 1 228 ? 5.746 15.375 13.109 1 96.06 228 VAL A N 1
ATOM 1794 C CA . VAL A 1 228 ? 5.633 14.664 14.375 1 96.06 228 VAL A CA 1
ATOM 1795 C C . VAL A 1 228 ? 4.477 15.242 15.195 1 96.06 228 VAL A C 1
ATOM 1797 O O . VAL A 1 228 ? 4.078 14.672 16.203 1 96.06 228 VAL A O 1
ATOM 1800 N N . GLY A 1 229 ? 3.943 16.328 14.695 1 97.25 229 GLY A N 1
ATOM 1801 C CA . GLY A 1 229 ? 2.85 16.969 15.414 1 97.25 229 GLY A CA 1
ATOM 1802 C C . GLY A 1 229 ? 2.213 18.109 14.641 1 97.25 229 GLY A C 1
ATOM 1803 O O . GLY A 1 229 ? 2.613 18.406 13.516 1 97.25 229 GLY A O 1
ATOM 1804 N N . ILE A 1 230 ? 1.228 18.719 15.289 1 98.19 230 ILE A N 1
ATOM 1805 C CA . ILE A 1 230 ? 0.521 19.859 14.703 1 98.19 230 ILE A CA 1
ATOM 1806 C C . ILE A 1 230 ? 0.376 20.969 15.742 1 98.19 230 ILE A C 1
ATOM 1808 O O . ILE A 1 230 ? 0.092 20.703 16.922 1 98.19 230 ILE A O 1
ATOM 1812 N N . PHE A 1 231 ? 0.535 22.156 15.305 1 98.06 231 PHE A N 1
ATOM 1813 C CA . PHE A 1 231 ? 0.339 23.312 16.172 1 98.06 231 PHE A CA 1
ATOM 1814 C C . PHE A 1 231 ? -1.126 23.453 16.578 1 98.06 231 PHE A C 1
ATOM 1816 O O . PHE A 1 231 ? -2.014 23.391 15.719 1 98.06 231 PHE A O 1
ATOM 1823 N N . GLN A 1 232 ? -1.292 23.703 17.875 1 96.44 232 GLN A N 1
ATOM 1824 C CA . GLN A 1 232 ? -2.66 23.797 18.375 1 96.44 232 GLN A CA 1
ATOM 1825 C C . GLN A 1 232 ? -2.977 25.203 18.875 1 96.44 232 GLN A C 1
ATOM 1827 O O . GLN A 1 232 ? -3.844 25.875 18.328 1 96.44 232 GLN A O 1
ATOM 1832 N N . HIS A 1 233 ? -2.174 25.625 19.812 1 93.75 233 HIS A N 1
ATOM 1833 C CA . HIS A 1 233 ? -2.455 26.906 20.438 1 93.75 233 HIS A CA 1
ATOM 1834 C C . HIS A 1 233 ? -1.267 27.406 21.25 1 93.75 233 HIS A C 1
ATOM 1836 O O . HIS A 1 233 ? -0.248 26.719 21.344 1 93.75 233 HIS A O 1
ATOM 1842 N N . LEU A 1 234 ? -1.488 28.656 21.734 1 94.62 234 LEU A N 1
ATOM 1843 C CA . LEU A 1 234 ? -0.478 29.297 22.578 1 94.62 234 LEU A CA 1
ATOM 1844 C C . LEU A 1 234 ? -0.958 29.391 24.016 1 94.62 234 LEU A C 1
ATOM 1846 O O . LEU A 1 234 ? -2.162 29.391 24.281 1 94.62 234 LEU A O 1
ATOM 1850 N N . ILE A 1 235 ? 0.024 29.391 24.906 1 92 235 ILE A N 1
ATOM 1851 C CA . ILE A 1 235 ? -0.263 29.656 26.312 1 92 235 ILE A CA 1
ATOM 1852 C C . ILE A 1 235 ? 0.356 30.984 26.719 1 92 235 ILE A C 1
ATOM 1854 O O . ILE A 1 235 ? 1.542 31.234 26.469 1 92 235 ILE A O 1
ATOM 1858 N N . ALA A 1 236 ? -0.518 31.891 27.25 1 85 236 ALA A N 1
ATOM 1859 C CA . ALA A 1 236 ? -0.035 33.188 27.734 1 85 236 ALA A CA 1
ATOM 1860 C C . ALA A 1 236 ? -0.033 33.219 29.266 1 85 236 ALA A C 1
ATOM 1862 O O . ALA A 1 236 ? -0.864 32.562 29.906 1 85 236 ALA A O 1
ATOM 1863 N N . THR A 1 237 ? 1.194 33.531 29.906 1 72.38 237 THR A N 1
ATOM 1864 C CA . THR A 1 237 ? 1.212 33.719 31.359 1 72.38 237 THR A CA 1
ATOM 1865 C C . THR A 1 237 ? 0.314 34.906 31.75 1 72.38 237 THR A C 1
ATOM 1867 O O . THR A 1 237 ? 0.292 35.938 31.078 1 72.38 237 THR A O 1
ATOM 1870 N N . LYS A 1 238 ? -0.756 34.656 32.562 1 58.66 238 LYS A N 1
ATOM 1871 C CA . LYS A 1 238 ? -1.608 35.688 33.156 1 58.66 238 LYS A CA 1
ATOM 1872 C C . LYS A 1 238 ? -0.775 36.812 33.75 1 58.66 238 LYS A C 1
ATOM 1874 O O . LYS A 1 238 ? 0.018 36.594 34.656 1 58.66 238 LYS A O 1
ATOM 1879 N N . LYS A 1 239 ? -0.233 37.75 33.062 1 54.88 239 LYS A N 1
ATOM 1880 C CA . LYS A 1 239 ? 0.228 38.875 33.875 1 54.88 239 LYS A CA 1
ATOM 1881 C C . LYS A 1 239 ? -0.843 39.281 34.875 1 54.88 239 LYS A C 1
ATOM 1883 O O . LYS A 1 239 ? -2.037 39.25 34.562 1 54.88 239 LYS A O 1
ATOM 1888 N N . LEU A 1 240 ? -0.427 39.344 36.125 1 47.34 240 LEU A N 1
ATOM 1889 C CA . LEU A 1 240 ? -1.104 40.188 37.094 1 47.34 240 LEU A CA 1
ATOM 1890 C C . LEU A 1 240 ? -1.563 41.5 36.5 1 47.34 240 LEU A C 1
ATOM 1892 O O . LEU A 1 240 ? -0.74 42.281 36.031 1 47.34 240 LEU A O 1
ATOM 1896 N N . SER A 1 241 ? -2.602 41.406 35.688 1 43.06 241 SER A N 1
ATOM 1897 C CA . SER A 1 241 ? -3.197 42.656 35.219 1 43.06 241 SER A CA 1
ATOM 1898 C C . SER A 1 241 ? -3.072 43.75 36.281 1 43.06 241 SER A C 1
ATOM 1900 O O . SER A 1 241 ? -3.457 43.562 37.438 1 43.06 241 SER A O 1
ATOM 1902 N N . ASN A 1 242 ? -2.133 44.594 36.281 1 44.16 242 ASN A N 1
ATOM 1903 C CA . ASN A 1 242 ? -2.49 45.844 36.938 1 44.16 242 ASN A CA 1
ATOM 1904 C C . ASN A 1 242 ? -3.885 46.312 36.531 1 44.16 242 ASN A C 1
ATOM 1906 O O . ASN A 1 242 ? -4.156 46.531 35.375 1 44.16 242 ASN A O 1
ATOM 1910 N N . PRO A 1 243 ? -4.996 46.219 37.406 1 46.22 243 PRO A N 1
ATOM 1911 C CA . PRO A 1 243 ? -6.379 46.625 37.188 1 46.22 243 PRO A CA 1
ATOM 1912 C C . PRO A 1 243 ? -6.484 47.875 36.281 1 46.22 243 PRO A C 1
ATOM 1914 O O . PRO A 1 243 ? -7.566 48.188 35.781 1 46.22 243 PRO A O 1
ATOM 1917 N N . GLN A 1 244 ? -5.605 48.812 36.438 1 44.53 244 GLN A N 1
ATOM 1918 C CA . GLN A 1 244 ? -5.859 50.125 35.844 1 44.53 244 GLN A CA 1
ATOM 1919 C C . GLN A 1 244 ? -5.797 50.062 34.312 1 44.53 244 GLN A C 1
ATOM 1921 O O . GLN A 1 244 ? -6.273 50.969 33.625 1 44.53 244 GLN A O 1
ATOM 1926 N N . LYS A 1 245 ? -4.879 49.438 33.625 1 47.09 245 LYS A N 1
ATOM 1927 C CA . LYS A 1 245 ? -4.773 49.594 32.188 1 47.09 245 LYS A CA 1
ATOM 1928 C C . LYS A 1 245 ? -5.602 48.531 31.469 1 47.09 245 LYS A C 1
ATOM 1930 O O . LYS A 1 245 ? -5.141 47.906 30.5 1 47.09 245 LYS A O 1
ATOM 1935 N N . GLU A 1 246 ? -6.594 47.969 31.969 1 44.97 246 GLU A N 1
ATOM 1936 C CA . GLU A 1 246 ? -7.578 47.062 31.422 1 44.97 246 GLU A CA 1
ATOM 1937 C C . GLU A 1 246 ? -8.164 47.562 30.109 1 44.97 246 GLU A C 1
ATOM 1939 O O . GLU A 1 246 ? -8.773 46.812 29.359 1 44.97 246 GLU A O 1
ATOM 1944 N N . ASP A 1 247 ? -8.383 48.875 29.953 1 43.22 247 ASP A N 1
ATOM 1945 C CA . ASP A 1 247 ? -9.219 49.469 28.922 1 43.22 247 ASP A CA 1
ATOM 1946 C C . ASP A 1 247 ? -8.547 49.375 27.547 1 43.22 247 ASP A C 1
ATOM 1948 O O . ASP A 1 247 ? -9.078 49.875 26.562 1 43.22 247 ASP A O 1
ATOM 1952 N N . GLU A 1 248 ? -7.23 49.25 27.391 1 44.28 248 GLU A N 1
ATOM 1953 C CA . GLU A 1 248 ? -6.746 49.375 26.016 1 44.28 248 GLU A CA 1
ATOM 1954 C C . GLU A 1 248 ? -7.062 48.125 25.203 1 44.28 248 GLU A C 1
ATOM 1956 O O . GLU A 1 248 ? -6.891 47 25.688 1 44.28 248 GLU A O 1
ATOM 1961 N N . LYS A 1 249 ? -7.914 48.219 24.156 1 46.16 249 LYS A N 1
ATOM 1962 C CA . LYS A 1 249 ? -8.156 47.281 23.078 1 46.16 249 LYS A CA 1
ATOM 1963 C C . LYS A 1 249 ? -6.949 46.375 22.844 1 46.16 249 LYS A C 1
ATOM 1965 O O . LYS A 1 249 ? -5.918 46.812 22.344 1 46.16 249 LYS A O 1
ATOM 1970 N N . MET A 1 250 ? -6.676 45.406 23.594 1 46.75 250 MET A N 1
ATOM 1971 C CA . MET A 1 250 ? -5.648 44.406 23.312 1 46.75 250 MET A CA 1
ATOM 1972 C C . MET A 1 250 ? -5.68 44 21.859 1 46.75 250 MET A C 1
ATOM 1974 O O . MET A 1 250 ? -6.664 43.406 21.391 1 46.75 250 MET A O 1
ATOM 1978 N N . ASP A 1 251 ? -4.992 44.594 21 1 51.19 251 ASP A N 1
ATOM 1979 C CA . ASP A 1 251 ? -4.789 44.219 19.609 1 51.19 251 ASP A CA 1
ATOM 1980 C C . ASP A 1 251 ? -4.508 42.719 19.469 1 51.19 251 ASP A C 1
ATOM 1982 O O . ASP A 1 251 ? -3.803 42.125 20.297 1 51.19 251 ASP A O 1
ATOM 1986 N N . MET A 1 252 ? -5.465 42 18.891 1 54.16 252 MET A N 1
ATOM 1987 C CA . MET A 1 252 ? -5.367 40.562 18.641 1 54.16 252 MET A CA 1
ATOM 1988 C C . MET A 1 252 ? -3.92 40.125 18.422 1 54.16 252 MET A C 1
ATOM 1990 O O . MET A 1 252 ? -3.498 39.062 18.859 1 54.16 252 MET A O 1
ATOM 1994 N N . MET A 1 253 ? -3.139 40.969 17.688 1 57.44 253 MET A N 1
ATOM 1995 C CA . MET A 1 253 ? -1.715 40.688 17.516 1 57.44 253 MET A CA 1
ATOM 1996 C C . MET A 1 253 ? -0.99 40.688 18.844 1 57.44 253 MET A C 1
ATOM 1998 O O . MET A 1 253 ? -0.036 39.906 19.031 1 57.44 253 MET A O 1
ATOM 2002 N N . ASP A 1 254 ? -1.537 41.406 19.75 1 63.81 254 ASP A N 1
ATOM 2003 C CA . ASP A 1 254 ? -0.918 41.5 21.062 1 63.81 254 ASP A CA 1
ATOM 2004 C C . ASP A 1 254 ? -1.066 40.188 21.844 1 63.81 254 ASP A C 1
ATOM 2006 O O . ASP A 1 254 ? -0.193 39.844 22.625 1 63.81 254 ASP A O 1
ATOM 2010 N N . SER A 1 255 ? -2.055 39.5 21.359 1 74.38 255 SER A N 1
ATOM 2011 C CA . SER A 1 255 ? -2.311 38.281 22.125 1 74.38 255 SER A CA 1
ATOM 2012 C C . SER A 1 255 ? -1.254 37.219 21.844 1 74.38 255 SER A C 1
ATOM 2014 O O . SER A 1 255 ? -0.771 36.562 22.75 1 74.38 255 SER A O 1
ATOM 2016 N N . CYS A 1 256 ? -0.725 37.125 20.625 1 87 256 CYS A N 1
ATOM 2017 C CA . CYS A 1 256 ? 0.275 36.094 20.297 1 87 256 CYS A CA 1
ATOM 2018 C C . CYS A 1 256 ? 1.654 36.531 20.781 1 87 256 CYS A C 1
ATOM 2020 O O . CYS A 1 256 ? 2.469 35.688 21.172 1 87 256 CYS A O 1
ATOM 2022 N N . ASN A 1 257 ? 1.814 37.844 20.906 1 83.88 257 ASN A N 1
ATOM 2023 C CA . ASN A 1 257 ? 3.1 38.375 21.344 1 83.88 257 ASN A CA 1
ATOM 2024 C C . ASN A 1 257 ? 3.314 38.125 22.844 1 83.88 257 ASN A C 1
ATOM 2026 O O . ASN A 1 257 ? 4.453 38.125 23.312 1 83.88 257 ASN A O 1
ATOM 2030 N N . ARG A 1 258 ? 2.285 37.906 23.516 1 86.12 258 ARG A N 1
ATOM 2031 C CA . ARG A 1 258 ? 2.389 37.75 24.953 1 86.12 258 ARG A CA 1
ATOM 2032 C C . ARG A 1 258 ? 2.496 36.281 25.328 1 86.12 258 ARG A C 1
ATOM 2034 O O . ARG A 1 258 ? 2.656 35.938 26.5 1 86.12 258 ARG A O 1
ATOM 2041 N N . ALA A 1 259 ? 2.443 35.469 24.328 1 91.5 259 ALA A N 1
ATOM 2042 C CA . ALA A 1 259 ? 2.49 34.062 24.594 1 91.5 259 ALA A CA 1
ATOM 2043 C C . ALA A 1 259 ? 3.885 33.625 25.047 1 91.5 259 ALA A C 1
ATOM 2045 O O . ALA A 1 259 ? 4.887 34.219 24.625 1 91.5 259 ALA A O 1
ATOM 2046 N N . THR A 1 260 ? 3.918 32.562 25.922 1 92.38 260 THR A N 1
ATOM 2047 C CA . THR A 1 260 ? 5.191 32.062 26.453 1 92.38 260 THR A CA 1
ATOM 2048 C C . THR A 1 260 ? 5.473 30.656 25.984 1 92.38 260 THR A C 1
ATOM 2050 O O . THR A 1 260 ? 6.621 30.203 26 1 92.38 260 THR A O 1
ATOM 2053 N N . GLU A 1 261 ? 4.375 29.984 25.609 1 94.5 261 GLU A N 1
ATOM 2054 C CA . GLU A 1 261 ? 4.527 28.594 25.172 1 94.5 261 GLU A CA 1
ATOM 2055 C C . GLU A 1 261 ? 3.74 28.344 23.891 1 94.5 261 GLU A C 1
ATOM 2057 O O . GLU A 1 261 ? 2.641 28.859 23.703 1 94.5 261 GLU A O 1
ATOM 2062 N N . ILE A 1 262 ? 4.391 27.547 23.094 1 95.88 262 ILE A N 1
ATOM 2063 C CA . ILE A 1 262 ? 3.695 27 21.938 1 95.88 262 ILE A CA 1
ATOM 2064 C C . ILE A 1 262 ? 3.295 25.547 22.203 1 95.88 262 ILE A C 1
ATOM 2066 O O . ILE A 1 262 ? 4.102 24.766 22.703 1 95.88 262 ILE A O 1
ATOM 2070 N N . ARG A 1 263 ? 2.049 25.172 21.859 1 96.69 263 ARG A N 1
ATOM 2071 C CA . ARG A 1 263 ? 1.53 23.828 22.109 1 96.69 263 ARG A CA 1
ATOM 2072 C C . ARG A 1 263 ? 1.291 23.078 20.812 1 96.69 263 ARG A C 1
ATOM 2074 O O . ARG A 1 263 ? 0.729 23.625 19.859 1 96.69 263 ARG A O 1
ATOM 2081 N N . PHE A 1 264 ? 1.71 21.797 20.875 1 97.38 264 PHE A N 1
ATOM 2082 C CA . PHE A 1 264 ? 1.514 20.891 19.75 1 97.38 264 PHE A CA 1
ATOM 2083 C C . PHE A 1 264 ? 0.792 19.625 20.188 1 97.38 264 PHE A C 1
ATOM 2085 O O . PHE A 1 264 ? 0.915 19.203 21.344 1 97.38 264 PHE A O 1
ATOM 2092 N N . SER A 1 265 ? 0.048 19.094 19.281 1 97.44 265 SER A N 1
ATOM 2093 C CA . SER A 1 265 ? -0.458 17.75 19.516 1 97.44 265 SER A CA 1
ATOM 2094 C C . SER A 1 265 ? 0.378 16.703 18.766 1 97.44 265 SER A C 1
ATOM 2096 O O . SER A 1 265 ? 0.812 16.938 17.641 1 97.44 265 SER A O 1
ATOM 2098 N N . LYS A 1 266 ? 0.477 15.586 19.422 1 95.81 266 LYS A N 1
ATOM 2099 C CA . LYS A 1 266 ? 1.229 14.484 18.828 1 95.81 266 LYS A CA 1
ATOM 2100 C C . LYS A 1 266 ? 0.425 13.789 17.734 1 95.81 266 LYS A C 1
ATOM 2102 O O . LYS A 1 266 ? -0.775 13.555 17.891 1 95.81 266 LYS A O 1
ATOM 2107 N N . THR A 1 267 ? 1.188 13.398 16.672 1 95.88 267 THR A N 1
ATOM 2108 C CA . THR A 1 267 ? 0.494 12.711 15.578 1 95.88 267 THR A CA 1
ATOM 2109 C C . THR A 1 267 ? 1.064 11.312 15.375 1 95.88 267 THR A C 1
ATOM 2111 O O . THR A 1 267 ? 0.424 10.461 14.758 1 95.88 267 THR A O 1
ATOM 2114 N N . THR A 1 268 ? 2.209 11 15.891 1 92.81 268 THR A N 1
ATOM 2115 C CA . THR A 1 268 ? 2.955 9.797 15.555 1 92.81 268 THR A CA 1
ATOM 2116 C C . THR A 1 268 ? 2.27 8.555 16.125 1 92.81 268 THR A C 1
ATOM 2118 O O . THR A 1 268 ? 2.43 7.453 15.594 1 92.81 268 THR A O 1
ATOM 2121 N N . ASN A 1 269 ? 1.499 8.742 17.125 1 87.88 269 ASN A N 1
ATOM 2122 C CA . ASN A 1 269 ? 0.848 7.594 17.75 1 87.88 269 ASN A CA 1
ATOM 2123 C C . ASN A 1 269 ? -0.66 7.609 17.516 1 87.88 269 ASN A C 1
ATOM 2125 O O . ASN A 1 269 ? -1.402 6.875 18.172 1 87.88 269 ASN A O 1
ATOM 2129 N N . GLU A 1 270 ? -1.064 8.43 16.672 1 93.5 270 GLU A N 1
ATOM 2130 C CA . GLU A 1 270 ? -2.492 8.531 16.391 1 93.5 270 GLU A CA 1
ATOM 2131 C C . GLU A 1 270 ? -2.9 7.551 15.297 1 93.5 270 GLU A C 1
ATOM 2133 O O . GLU A 1 270 ? -2.947 7.914 14.117 1 93.5 270 GLU A O 1
ATOM 2138 N N . GLN A 1 271 ? -3.352 6.438 15.742 1 94.38 271 GLN A N 1
ATOM 2139 C CA . GLN A 1 271 ? -3.664 5.359 14.805 1 94.38 271 GLN A CA 1
ATOM 2140 C C . GLN A 1 271 ? -4.809 5.75 13.875 1 94.38 271 GLN A C 1
ATOM 2142 O O . GLN A 1 271 ? -4.84 5.344 12.711 1 94.38 271 GLN A O 1
ATOM 2147 N N . LYS A 1 272 ? -5.68 6.555 14.359 1 96.5 272 LYS A N 1
ATOM 2148 C CA . LYS A 1 272 ? -6.871 6.926 13.594 1 96.5 272 LYS A CA 1
ATOM 2149 C C . LYS A 1 272 ? -6.504 7.742 12.359 1 96.5 272 LYS A C 1
ATOM 2151 O O . LYS A 1 272 ? -7.234 7.738 11.367 1 96.5 272 LYS A O 1
ATOM 2156 N N . ILE A 1 273 ? -5.438 8.43 12.414 1 97.62 273 ILE A N 1
ATOM 2157 C CA . ILE A 1 273 ? -4.961 9.156 11.242 1 97.62 273 ILE A CA 1
ATOM 2158 C C . ILE A 1 273 ? -4.617 8.172 10.125 1 97.62 273 ILE A C 1
ATOM 2160 O O . ILE A 1 273 ? -5.016 8.367 8.977 1 97.62 273 ILE A O 1
ATOM 2164 N N . PHE A 1 274 ? -3.982 7.109 10.484 1 97.69 274 PHE A N 1
ATOM 2165 C CA . PHE A 1 274 ? -3.545 6.125 9.5 1 97.69 274 PHE A CA 1
ATOM 2166 C C . PHE A 1 274 ? -4.719 5.281 9.023 1 97.69 274 PHE A C 1
ATOM 2168 O O . PHE A 1 274 ? -4.75 4.852 7.867 1 97.69 274 PHE A O 1
ATOM 2175 N N . GLU A 1 275 ? -5.645 5.066 9.898 1 97.12 275 GLU A N 1
ATOM 2176 C CA . GLU A 1 275 ? -6.875 4.406 9.477 1 97.12 275 GLU A CA 1
ATOM 2177 C C . GLU A 1 275 ? -7.598 5.223 8.406 1 97.12 275 GLU A C 1
ATOM 2179 O O . GLU A 1 275 ? -8.141 4.664 7.449 1 97.12 275 GLU A O 1
ATOM 2184 N N . ALA A 1 276 ? -7.594 6.504 8.617 1 97.19 276 ALA A N 1
ATOM 2185 C CA . ALA A 1 276 ? -8.234 7.379 7.641 1 97.19 276 ALA A CA 1
ATOM 2186 C C . ALA A 1 276 ? -7.5 7.332 6.301 1 97.19 276 ALA A C 1
ATOM 2188 O O . ALA A 1 276 ? -8.125 7.246 5.246 1 97.19 276 ALA A O 1
ATOM 2189 N N . ILE A 1 277 ? -6.23 7.371 6.367 1 97.94 277 ILE A N 1
ATOM 2190 C CA . ILE A 1 277 ? -5.441 7.289 5.145 1 97.94 277 ILE A CA 1
ATOM 2191 C C . ILE A 1 277 ? -5.73 5.973 4.43 1 97.94 277 ILE A C 1
ATOM 2193 O O . ILE A 1 277 ? -5.945 5.953 3.215 1 97.94 277 ILE A O 1
ATOM 2197 N N . GLN A 1 278 ? -5.723 4.93 5.172 1 96.06 278 GLN A N 1
ATOM 2198 C CA . GLN A 1 278 ? -6.012 3.609 4.617 1 96.06 278 GLN A CA 1
ATOM 2199 C C . GLN A 1 278 ? -7.395 3.576 3.969 1 96.06 278 GLN A C 1
ATOM 2201 O O . GLN A 1 278 ? -7.555 3.047 2.867 1 96.06 278 GLN A O 1
ATOM 2206 N N . LYS A 1 279 ? -8.297 4.145 4.598 1 94.81 279 LYS A N 1
ATOM 2207 C CA . LYS A 1 279 ? -9.68 4.109 4.137 1 94.81 279 LYS A CA 1
ATOM 2208 C C . LYS A 1 279 ? -9.859 4.934 2.867 1 94.81 279 LYS A C 1
ATOM 2210 O O . LYS A 1 279 ? -10.586 4.535 1.955 1 94.81 279 LYS A O 1
ATOM 2215 N N . PHE A 1 280 ? -9.141 6.008 2.746 1 96 280 PHE A N 1
ATOM 2216 C CA . PHE A 1 280 ? -9.516 6.961 1.712 1 96 280 PHE A CA 1
ATOM 2217 C C . PHE A 1 280 ? -8.453 7.023 0.62 1 96 280 PHE A C 1
ATOM 2219 O O . PHE A 1 280 ? -8.703 7.547 -0.468 1 96 280 PHE A O 1
ATOM 2226 N N . ASP A 1 281 ? -7.281 6.477 0.921 1 96.25 281 ASP A N 1
ATOM 2227 C CA . ASP A 1 281 ? -6.23 6.742 -0.057 1 96.25 281 ASP A CA 1
ATOM 2228 C C . ASP A 1 281 ? -5.105 5.715 0.048 1 96.25 281 ASP A C 1
ATOM 2230 O O . ASP A 1 281 ? -3.934 6.047 -0.137 1 96.25 281 ASP A O 1
ATOM 2234 N N . LEU A 1 282 ? -5.336 4.531 0.301 1 96.12 282 LEU A N 1
ATOM 2235 C CA . LEU A 1 282 ? -4.324 3.535 0.622 1 96.12 282 LEU A CA 1
ATOM 2236 C C . LEU A 1 282 ? -3.361 3.344 -0.545 1 96.12 282 LEU A C 1
ATOM 2238 O O . LEU A 1 282 ? -2.15 3.514 -0.391 1 96.12 282 LEU A O 1
ATOM 2242 N N . ALA A 1 283 ? -3.844 3.02 -1.691 1 95.44 283 ALA A N 1
ATOM 2243 C CA . ALA A 1 283 ? -2.99 2.693 -2.832 1 95.44 283 ALA A CA 1
ATOM 2244 C C . ALA A 1 283 ? -2.15 3.896 -3.248 1 95.44 283 ALA A C 1
ATOM 2246 O O . ALA A 1 283 ? -0.945 3.77 -3.479 1 95.44 283 ALA A O 1
ATOM 2247 N N . ALA A 1 284 ? -2.752 4.992 -3.322 1 96.25 284 ALA A N 1
ATOM 2248 C CA . ALA A 1 284 ? -2.033 6.203 -3.707 1 96.25 284 ALA A CA 1
ATOM 2249 C C . ALA A 1 284 ? -0.992 6.582 -2.658 1 96.25 284 ALA A C 1
ATOM 2251 O O . ALA A 1 284 ? 0.093 7.062 -2.996 1 96.25 284 ALA A O 1
ATOM 2252 N N . PHE A 1 285 ? -1.377 6.344 -1.419 1 98 285 PHE A N 1
ATOM 2253 C CA . PHE A 1 285 ? -0.461 6.645 -0.325 1 98 285 PHE A CA 1
ATOM 2254 C C . PHE A 1 285 ? 0.789 5.777 -0.409 1 98 285 PHE A C 1
ATOM 2256 O O . PHE A 1 285 ? 1.909 6.277 -0.294 1 98 285 PHE A O 1
ATOM 2263 N N . VAL A 1 286 ? 0.606 4.543 -0.658 1 97.12 286 VAL A N 1
ATOM 2264 C CA . VAL A 1 286 ? 1.734 3.627 -0.771 1 97.12 286 VAL A CA 1
ATOM 2265 C C . VAL A 1 286 ? 2.58 3.994 -1.989 1 97.12 286 VAL A C 1
ATOM 2267 O O . VAL A 1 286 ? 3.811 4.012 -1.915 1 97.12 286 VAL A O 1
ATOM 2270 N N . SER A 1 287 ? 1.961 4.297 -3.086 1 95.62 287 SER A N 1
ATOM 2271 C CA . SER A 1 287 ? 2.676 4.727 -4.281 1 95.62 287 SER A CA 1
ATOM 2272 C C . SER A 1 287 ? 3.475 6 -4.02 1 95.62 287 SER A C 1
ATOM 2274 O O . SER A 1 287 ? 4.609 6.133 -4.484 1 95.62 287 SER A O 1
ATOM 2276 N N . LEU A 1 288 ? 2.883 6.852 -3.299 1 96.69 288 LEU A N 1
ATOM 2277 C CA . LEU A 1 288 ? 3.539 8.102 -2.939 1 96.69 288 LEU A CA 1
ATOM 2278 C C . LEU A 1 288 ? 4.828 7.844 -2.166 1 96.69 288 LEU A C 1
ATOM 2280 O O . LEU A 1 288 ? 5.871 8.422 -2.473 1 96.69 288 LEU A O 1
ATOM 2284 N N . TYR A 1 289 ? 4.797 7.012 -1.226 1 95.38 289 TYR A N 1
ATOM 2285 C CA . TYR A 1 289 ? 5.965 6.719 -0.405 1 95.38 289 TYR A CA 1
ATOM 2286 C C . TYR A 1 289 ? 7.043 6.012 -1.223 1 95.38 289 TYR A C 1
ATOM 2288 O O . TYR A 1 289 ? 8.234 6.238 -1.015 1 95.38 289 TYR A O 1
ATOM 2296 N N . GLN A 1 290 ? 6.625 5.215 -2.102 1 91.75 290 GLN A N 1
ATOM 2297 C CA . GLN A 1 290 ? 7.582 4.512 -2.949 1 91.75 290 GLN A CA 1
ATOM 2298 C C . GLN A 1 290 ? 8.297 5.48 -3.887 1 91.75 290 GLN A C 1
ATOM 2300 O O . GLN A 1 290 ? 9.461 5.266 -4.238 1 91.75 290 GLN A O 1
ATOM 2305 N N . ASN A 1 291 ? 7.637 6.473 -4.211 1 91.31 291 ASN A N 1
ATOM 2306 C CA . ASN A 1 291 ? 8.219 7.395 -5.18 1 91.31 291 ASN A CA 1
ATOM 2307 C C . ASN A 1 291 ? 8.938 8.547 -4.492 1 91.31 291 ASN A C 1
ATOM 2309 O O . ASN A 1 291 ? 9.992 8.992 -4.957 1 91.31 291 ASN A O 1
ATOM 2313 N N . CYS A 1 292 ? 8.391 8.953 -3.4 1 92.94 292 CYS A N 1
ATOM 2314 C CA . CYS A 1 292 ? 8.914 10.156 -2.762 1 92.94 292 CYS A CA 1
ATOM 2315 C C . CYS A 1 292 ? 9.969 9.812 -1.718 1 92.94 292 CYS A C 1
ATOM 2317 O O . CYS A 1 292 ? 10.867 10.609 -1.449 1 92.94 292 CYS A O 1
ATOM 2319 N N . PHE A 1 293 ? 9.852 8.648 -1.127 1 90.62 293 PHE A N 1
ATOM 2320 C CA . PHE A 1 293 ? 10.68 8.367 0.039 1 90.62 293 PHE A CA 1
ATOM 2321 C C . PHE A 1 293 ? 11.406 7.039 -0.12 1 90.62 293 PHE A C 1
ATOM 2323 O O . PHE A 1 293 ? 11.641 6.332 0.864 1 90.62 293 PHE A O 1
ATOM 2330 N N . ARG A 1 294 ? 11.688 6.617 -1.313 1 73.81 294 ARG A N 1
ATOM 2331 C CA . ARG A 1 294 ? 12.266 5.332 -1.694 1 73.81 294 ARG A CA 1
ATOM 2332 C C . ARG A 1 294 ? 13.609 5.109 -1.011 1 73.81 294 ARG A C 1
ATOM 2334 O O . ARG A 1 294 ? 13.984 3.973 -0.723 1 73.81 294 ARG A O 1
ATOM 2341 N N . GLU A 1 295 ? 14.273 6.133 -0.802 1 69.19 295 GLU A N 1
ATOM 2342 C CA . GLU A 1 295 ? 15.672 6.039 -0.382 1 69.19 295 GLU A CA 1
ATOM 2343 C C . GLU A 1 295 ? 15.781 5.59 1.072 1 69.19 295 GLU A C 1
ATOM 2345 O O . GLU A 1 295 ? 16.875 5.277 1.552 1 69.19 295 GLU A O 1
ATOM 2350 N N . ILE A 1 296 ? 14.711 5.414 1.662 1 68 296 ILE A N 1
ATOM 2351 C CA . ILE A 1 296 ? 14.766 5.043 3.072 1 68 296 ILE A CA 1
ATOM 2352 C C . ILE A 1 296 ? 14.555 3.537 3.219 1 68 296 ILE A C 1
ATOM 2354 O O . ILE A 1 296 ? 13.484 3.02 2.895 1 68 296 ILE A O 1
ATOM 2358 N N . PRO A 1 297 ? 15.578 2.836 3.637 1 59.41 297 PRO A N 1
ATOM 2359 C CA . PRO A 1 297 ? 15.445 1.383 3.764 1 59.41 297 PRO A CA 1
ATOM 2360 C C . PRO A 1 297 ? 14.344 0.975 4.742 1 59.41 297 PRO A C 1
ATOM 2362 O O . PRO A 1 297 ? 14.109 1.671 5.73 1 59.41 297 PRO A O 1
ATOM 2365 N N . TYR A 1 298 ? 13.68 -0.098 4.594 1 59.72 298 TYR A N 1
ATOM 2366 C CA . TYR A 1 298 ? 12.555 -0.608 5.367 1 59.72 298 TYR A CA 1
ATOM 2367 C C . TYR A 1 298 ? 12.977 -0.923 6.797 1 59.72 298 TYR A C 1
ATOM 2369 O O . TYR A 1 298 ? 12.18 -0.771 7.73 1 59.72 298 TYR A O 1
ATOM 2377 N N . ASN A 1 299 ? 14.086 -1.341 6.926 1 61.31 299 ASN A N 1
ATOM 2378 C CA . ASN A 1 299 ? 14.539 -1.799 8.234 1 61.31 299 ASN A CA 1
ATOM 2379 C C . ASN A 1 299 ? 15.102 -0.65 9.07 1 61.31 299 ASN A C 1
ATOM 2381 O O . ASN A 1 299 ? 15.492 -0.846 10.219 1 61.31 299 ASN A O 1
ATOM 2385 N N . LEU A 1 300 ? 15.031 0.489 8.531 1 64.56 300 LEU A N 1
ATOM 2386 C CA . LEU A 1 300 ? 15.633 1.621 9.227 1 64.56 300 LEU A CA 1
ATOM 2387 C C . LEU A 1 300 ? 14.57 2.414 9.992 1 64.56 300 LEU A C 1
ATOM 2389 O O . LEU A 1 300 ? 13.547 2.797 9.422 1 64.56 300 LEU A O 1
ATOM 2393 N N . THR A 1 301 ? 14.781 2.445 11.328 1 71.62 301 THR A N 1
ATOM 2394 C CA . THR A 1 301 ? 13.906 3.275 12.148 1 71.62 301 THR A CA 1
ATOM 2395 C C . THR A 1 301 ? 14.422 4.707 12.211 1 71.62 301 THR A C 1
ATOM 2397 O O . THR A 1 301 ? 15.633 4.941 12.133 1 71.62 301 THR A O 1
ATOM 2400 N N . PRO A 1 302 ? 13.633 5.75 12.141 1 64.81 302 PRO A N 1
ATOM 2401 C CA . PRO A 1 302 ? 14.047 7.156 12.086 1 64.81 302 PRO A CA 1
ATOM 2402 C C . PRO A 1 302 ? 15 7.531 13.227 1 64.81 302 PRO A C 1
ATOM 2404 O O . PRO A 1 302 ? 15.805 8.453 13.078 1 64.81 302 PRO A O 1
ATOM 2407 N N . GLY A 1 303 ? 15.078 6.883 14.281 1 58.97 303 GLY A N 1
ATOM 2408 C CA . GLY A 1 303 ? 15.883 7.285 15.422 1 58.97 303 GLY A CA 1
ATOM 2409 C C . GLY A 1 303 ? 17.016 6.324 15.719 1 58.97 303 GLY A C 1
ATOM 2410 O O . GLY A 1 303 ? 17.797 6.543 16.656 1 58.97 303 GLY A O 1
ATOM 2411 N N . LYS A 1 304 ? 17.188 5.266 14.852 1 60.62 304 LYS A N 1
ATOM 2412 C CA . LYS A 1 304 ? 18.297 4.352 15.133 1 60.62 304 LYS A CA 1
ATOM 2413 C C . LYS A 1 304 ? 19.328 4.383 14.016 1 60.62 304 LYS A C 1
ATOM 2415 O O . LYS A 1 304 ? 18.984 4.496 12.836 1 60.62 304 LYS A O 1
ATOM 2420 N N . MET B 1 1 ? 18.484 3.941 -36.469 1 30.92 1 MET B N 1
ATOM 2421 C CA . MET B 1 1 ? 17.203 3.453 -36.969 1 30.92 1 MET B CA 1
ATOM 2422 C C . MET B 1 1 ? 17.219 1.938 -37.156 1 30.92 1 MET B C 1
ATOM 2424 O O . MET B 1 1 ? 16.172 1.292 -37.125 1 30.92 1 MET B O 1
ATOM 2428 N N . HIS B 1 2 ? 18.375 1.276 -37.625 1 36.81 2 HIS B N 1
ATOM 2429 C CA . HIS B 1 2 ? 18.547 -0.073 -38.156 1 36.81 2 HIS B CA 1
ATOM 2430 C C . HIS B 1 2 ? 18.688 -1.091 -37.031 1 36.81 2 HIS B C 1
ATOM 2432 O O . HIS B 1 2 ? 18.75 -2.297 -37.281 1 36.81 2 HIS B O 1
ATOM 2438 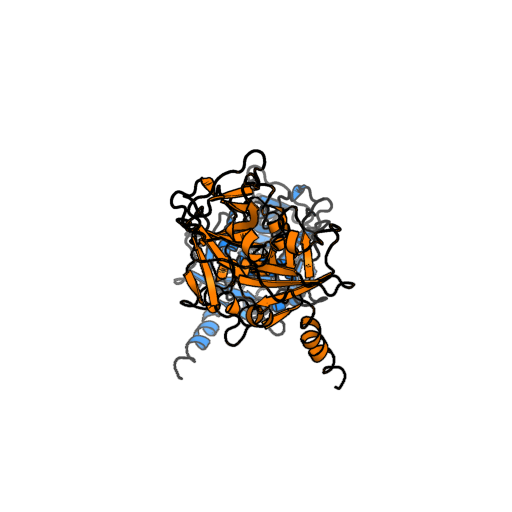N N . PHE B 1 3 ? 19.203 -0.631 -35.875 1 39.25 3 PHE B N 1
ATOM 2439 C CA . PHE B 1 3 ? 19.578 -1.607 -34.875 1 39.25 3 PHE B CA 1
ATOM 2440 C C . PHE B 1 3 ? 18.344 -2.184 -34.188 1 39.25 3 PHE B C 1
ATOM 2442 O O . PHE B 1 3 ? 18.453 -3.027 -33.281 1 39.25 3 PHE B O 1
ATOM 2449 N N . LEU B 1 4 ? 17.156 -1.542 -34.406 1 37.34 4 LEU B N 1
ATOM 2450 C CA . LEU B 1 4 ? 15.953 -1.91 -33.656 1 37.34 4 LEU B CA 1
ATOM 2451 C C . LEU B 1 4 ? 15.414 -3.252 -34.156 1 37.34 4 LEU B C 1
ATOM 2453 O O . LEU B 1 4 ? 14.586 -3.869 -33.469 1 37.34 4 LEU B O 1
ATOM 2457 N N . ASN B 1 5 ? 15.68 -3.623 -35.438 1 40 5 ASN B N 1
ATOM 2458 C CA . ASN B 1 5 ? 14.977 -4.734 -36.062 1 40 5 ASN B CA 1
ATOM 2459 C C . ASN B 1 5 ? 15.516 -6.082 -35.594 1 40 5 ASN B C 1
ATOM 2461 O O . ASN B 1 5 ? 14.875 -7.113 -35.781 1 40 5 ASN B O 1
ATOM 2465 N N . LEU B 1 6 ? 16.797 -6.133 -35.156 1 38.97 6 LEU B N 1
ATOM 2466 C CA . LEU B 1 6 ? 17.469 -7.422 -35 1 38.97 6 LEU B CA 1
ATOM 2467 C C . LEU B 1 6 ? 16.969 -8.117 -33.719 1 38.97 6 LEU B C 1
ATOM 2469 O O . LEU B 1 6 ? 17.031 -9.344 -33.625 1 38.97 6 LEU B O 1
ATOM 2473 N N . PHE B 1 7 ? 16.562 -7.336 -32.719 1 37.91 7 PHE B N 1
ATOM 2474 C CA . PHE B 1 7 ? 16.25 -7.977 -31.453 1 37.91 7 PHE B CA 1
ATOM 2475 C C . PHE B 1 7 ? 14.93 -8.727 -31.531 1 37.91 7 PHE B C 1
ATOM 2477 O O . PHE B 1 7 ? 14.695 -9.656 -30.75 1 37.91 7 PHE B O 1
ATOM 2484 N N . ASN B 1 8 ? 13.977 -8.383 -32.406 1 38.72 8 ASN B N 1
ATOM 2485 C CA . ASN B 1 8 ? 12.695 -9.078 -32.5 1 38.72 8 ASN B CA 1
ATOM 2486 C C . ASN B 1 8 ? 12.859 -10.469 -33.125 1 38.72 8 ASN B C 1
ATOM 2488 O O . ASN B 1 8 ? 12.062 -11.367 -32.844 1 38.72 8 ASN B O 1
ATOM 2492 N N . ILE B 1 9 ? 13.781 -10.688 -34.094 1 40.81 9 ILE B N 1
ATOM 2493 C CA . ILE B 1 9 ? 13.914 -11.891 -34.906 1 40.81 9 ILE B CA 1
ATOM 2494 C C . ILE B 1 9 ? 14.5 -13.016 -34.062 1 40.81 9 ILE B C 1
ATOM 2496 O O . ILE B 1 9 ? 14.109 -14.18 -34.219 1 40.81 9 ILE B O 1
ATOM 2500 N N . ILE B 1 10 ? 15.383 -12.727 -33.062 1 39.66 10 ILE B N 1
ATOM 2501 C CA . ILE B 1 10 ? 16.125 -13.789 -32.375 1 39.66 10 ILE B CA 1
ATOM 2502 C C . ILE B 1 10 ? 15.195 -14.539 -31.422 1 39.66 10 ILE B C 1
ATOM 2504 O O . ILE B 1 10 ? 15.289 -15.758 -31.281 1 39.66 10 ILE B O 1
ATOM 2508 N N . LEU B 1 11 ? 14.172 -13.938 -30.922 1 40.34 11 LEU B N 1
ATOM 2509 C CA . LEU B 1 11 ? 13.391 -14.641 -29.922 1 40.34 11 LEU B CA 1
ATOM 2510 C C . LEU B 1 11 ? 12.5 -15.703 -30.562 1 40.34 11 LEU B C 1
ATOM 2512 O O . LEU B 1 11 ? 12.281 -16.766 -29.969 1 40.34 11 LEU B O 1
ATOM 2516 N N . SER B 1 12 ? 11.922 -15.477 -31.75 1 41.38 12 SER B N 1
ATOM 2517 C CA . SER B 1 12 ? 11.055 -16.453 -32.375 1 41.38 12 SER B CA 1
ATOM 2518 C C . SER B 1 12 ? 11.828 -17.719 -32.75 1 41.38 12 SER B C 1
ATOM 2520 O O . SER B 1 12 ? 11.273 -18.828 -32.719 1 41.38 12 SER B O 1
ATOM 2522 N N . SER B 1 13 ? 12.984 -17.578 -33.312 1 42.47 13 SER B N 1
ATOM 2523 C CA . SER B 1 13 ? 13.719 -18.703 -33.875 1 42.47 13 SER B CA 1
ATOM 2524 C C . SER B 1 13 ? 14.164 -19.672 -32.781 1 42.47 13 SER B C 1
ATOM 2526 O O . SER B 1 13 ? 14.453 -20.844 -33.062 1 42.47 13 SER B O 1
ATOM 2528 N N . ILE B 1 14 ? 14.383 -19.188 -31.578 1 41.81 14 ILE B N 1
ATOM 2529 C CA . ILE B 1 14 ? 15.047 -20 -30.547 1 41.81 14 ILE B CA 1
ATOM 2530 C C . ILE B 1 14 ? 14.07 -21.031 -30 1 41.81 14 ILE B C 1
ATOM 2532 O O . ILE B 1 14 ? 14.484 -22.109 -29.562 1 41.81 14 ILE B O 1
ATOM 2536 N N . ILE B 1 15 ? 12.828 -20.75 -30.031 1 43.88 15 ILE B N 1
ATOM 2537 C CA . ILE B 1 15 ? 11.969 -21.688 -29.312 1 43.88 15 ILE B CA 1
ATOM 2538 C C . ILE B 1 15 ? 11.789 -22.953 -30.141 1 43.88 15 ILE B C 1
ATOM 2540 O O . ILE B 1 15 ? 11.156 -23.922 -29.688 1 43.88 15 ILE B O 1
ATOM 2544 N N . LEU B 1 16 ? 12.055 -22.859 -31.359 1 44.12 16 LEU B N 1
ATOM 2545 C CA . LEU B 1 16 ? 11.852 -24.125 -32.062 1 44.12 16 LEU B CA 1
ATOM 2546 C C . LEU B 1 16 ? 12.719 -25.234 -31.484 1 44.12 16 LEU B C 1
ATOM 2548 O O . LEU B 1 16 ? 12.867 -26.297 -32.094 1 44.12 16 LEU B O 1
ATOM 2552 N N . TRP B 1 17 ? 13.414 -24.891 -30.391 1 49.41 17 TRP B N 1
ATOM 2553 C CA . TRP B 1 17 ? 14.273 -25.922 -29.828 1 49.41 17 TRP B CA 1
ATOM 2554 C C . TRP B 1 17 ? 13.445 -27.109 -29.344 1 49.41 17 TRP B C 1
ATOM 2556 O O . TRP B 1 17 ? 12.227 -27 -29.156 1 49.41 17 TRP B O 1
ATOM 2566 N N . LEU B 1 18 ? 14.219 -28.312 -29.016 1 52.94 18 LEU B N 1
ATOM 2567 C CA . LEU B 1 18 ? 13.82 -29.703 -28.781 1 52.94 18 LEU B CA 1
ATOM 2568 C C . LEU B 1 18 ? 12.891 -29.797 -27.578 1 52.94 18 LEU B C 1
ATOM 2570 O O . LEU B 1 18 ? 13.352 -29.984 -26.453 1 52.94 18 LEU B O 1
ATOM 2574 N N . MET B 1 19 ? 11.859 -29.078 -27.688 1 56.81 19 MET B N 1
ATOM 2575 C CA . MET B 1 19 ? 10.805 -29.5 -26.781 1 56.81 19 MET B CA 1
ATOM 2576 C C . MET B 1 19 ? 10.398 -30.953 -27.062 1 56.81 19 MET B C 1
ATOM 2578 O O . MET B 1 19 ? 10.477 -31.406 -28.203 1 56.81 19 MET B O 1
ATOM 2582 N N . SER B 1 20 ? 10.367 -31.703 -26 1 60.78 20 SER B N 1
ATOM 2583 C CA . SER B 1 20 ? 9.758 -33 -26.234 1 60.78 20 SER B CA 1
ATOM 2584 C C . SER B 1 20 ? 8.508 -32.875 -27.094 1 60.78 20 SER B C 1
ATOM 2586 O O . SER B 1 20 ? 7.754 -31.906 -26.969 1 60.78 20 SER B O 1
ATOM 2588 N N . PRO B 1 21 ? 8.453 -33.625 -28.047 1 62.59 21 PRO B N 1
ATOM 2589 C CA . PRO B 1 21 ? 7.285 -33.562 -28.938 1 62.59 21 PRO B CA 1
ATOM 2590 C C . PRO B 1 21 ? 5.965 -33.688 -28.172 1 62.59 21 PRO B C 1
ATOM 2592 O O . PRO B 1 21 ? 4.914 -33.281 -28.688 1 62.59 21 PRO B O 1
ATOM 2595 N N . TYR B 1 22 ? 6.125 -34.281 -26.922 1 67.56 22 TYR B N 1
ATOM 2596 C CA . TYR B 1 22 ? 4.906 -34.5 -26.156 1 67.56 22 TYR B CA 1
ATOM 2597 C C . TYR B 1 22 ? 4.852 -33.562 -24.953 1 67.56 22 TYR B C 1
ATOM 2599 O O . TYR B 1 22 ? 5.875 -33.312 -24.312 1 67.56 22 TYR B O 1
ATOM 2607 N N . THR B 1 23 ? 3.693 -32.875 -24.891 1 76.69 23 THR B N 1
ATOM 2608 C CA . THR B 1 23 ? 3.455 -32.125 -23.656 1 76.69 23 THR B CA 1
ATOM 2609 C C . THR B 1 23 ? 2.553 -32.938 -22.719 1 76.69 23 THR B C 1
ATOM 2611 O O . THR B 1 23 ? 1.591 -33.562 -23.156 1 76.69 23 THR B O 1
ATOM 2614 N N . MET B 1 24 ? 2.992 -33.062 -21.5 1 81 24 MET B N 1
ATOM 2615 C CA . MET B 1 24 ? 2.268 -33.812 -20.469 1 81 24 MET B CA 1
ATOM 2616 C C . MET B 1 24 ? 1.639 -32.844 -19.453 1 81 24 MET B C 1
ATOM 2618 O O . MET B 1 24 ? 2.291 -32.438 -18.5 1 81 24 MET B O 1
ATOM 2622 N N . ALA B 1 25 ? 0.353 -32.625 -19.797 1 86.75 25 ALA B N 1
ATOM 2623 C CA . ALA B 1 25 ? -0.399 -31.656 -18.984 1 86.75 25 ALA B CA 1
ATOM 2624 C C . ALA B 1 25 ? -1.685 -32.281 -18.453 1 86.75 25 ALA B C 1
ATOM 2626 O O . ALA B 1 25 ? -1.741 -33.5 -18.219 1 86.75 25 ALA B O 1
ATOM 2627 N N . ILE B 1 26 ? -2.596 -31.5 -18.047 1 89 26 ILE B N 1
ATOM 2628 C CA . ILE B 1 26 ? -3.783 -32 -17.359 1 89 26 ILE B CA 1
ATOM 2629 C C . ILE B 1 26 ? -4.461 -33.062 -18.203 1 89 26 ILE B C 1
ATOM 2631 O O . ILE B 1 26 ? -4.59 -32.906 -19.422 1 89 26 ILE B O 1
ATOM 2635 N N . ILE B 1 27 ? -4.809 -34.094 -17.578 1 87.12 27 ILE B N 1
ATOM 2636 C CA . ILE B 1 27 ? -5.574 -35.188 -18.156 1 87.12 27 ILE B CA 1
ATOM 2637 C C . ILE B 1 27 ? -7 -35.156 -17.594 1 87.12 27 ILE B C 1
ATOM 2639 O O . ILE B 1 27 ? -7.199 -35.094 -16.391 1 87.12 27 ILE B O 1
ATOM 2643 N N . GLY B 1 28 ? -7.891 -35.156 -18.578 1 88.44 28 GLY B N 1
ATOM 2644 C CA . GLY B 1 28 ? -9.289 -35.094 -18.172 1 88.44 28 GLY B CA 1
ATOM 2645 C C . GLY B 1 28 ? -9.742 -33.719 -17.766 1 88.44 28 GLY B C 1
ATOM 2646 O O . GLY B 1 28 ? -9.18 -32.719 -18.219 1 88.44 28 GLY B O 1
ATOM 2647 N N . GLY B 1 29 ? -10.93 -33.75 -17.078 1 92.94 29 GLY B N 1
ATOM 2648 C CA . GLY B 1 29 ? -11.469 -32.469 -16.609 1 92.94 29 GLY B CA 1
ATOM 2649 C C . GLY B 1 29 ? -12.383 -31.812 -17.625 1 92.94 29 GLY B C 1
ATOM 2650 O O . GLY B 1 29 ? -12.781 -32.438 -18.609 1 92.94 29 GLY B O 1
ATOM 2651 N N . GLU B 1 30 ? -12.719 -30.625 -17.297 1 94.69 30 GLU B N 1
ATOM 2652 C CA . GLU B 1 30 ? -13.625 -29.859 -18.141 1 94.69 30 GLU B CA 1
ATOM 2653 C C . GLU B 1 30 ? -12.859 -28.875 -19.031 1 94.69 30 GLU B C 1
ATOM 2655 O O . GLU B 1 30 ? -11.992 -28.141 -18.547 1 94.69 30 GLU B O 1
ATOM 2660 N N . GLU B 1 31 ? -13.273 -28.875 -20.25 1 93.81 31 GLU B N 1
ATOM 2661 C CA . GLU B 1 31 ? -12.656 -27.922 -21.172 1 93.81 31 GLU B CA 1
ATOM 2662 C C . GLU B 1 31 ? -13.117 -26.5 -20.891 1 93.81 31 GLU B C 1
ATOM 2664 O O . GLU B 1 31 ? -14.305 -26.25 -20.656 1 93.81 31 GLU B O 1
ATOM 2669 N N . LYS B 1 32 ? -12.148 -25.609 -20.828 1 94.44 32 LYS B N 1
ATOM 2670 C CA . LYS B 1 32 ? -12.414 -24.188 -20.609 1 94.44 32 LYS B CA 1
ATOM 2671 C C . LYS B 1 32 ? -11.656 -23.328 -21.609 1 94.44 32 LYS B C 1
ATOM 2673 O O . LYS B 1 32 ? -10.695 -23.781 -22.219 1 94.44 32 LYS B O 1
ATOM 2678 N N . ASN B 1 33 ? -12.141 -22.125 -21.734 1 91.62 33 ASN B N 1
ATOM 2679 C CA . ASN B 1 33 ? -11.422 -21.141 -22.531 1 91.62 33 ASN B CA 1
ATOM 2680 C C . ASN B 1 33 ? -10.344 -20.438 -21.703 1 91.62 33 ASN B C 1
ATOM 2682 O O . ASN B 1 33 ? -10.625 -19.906 -20.641 1 91.62 33 ASN B O 1
ATOM 2686 N N . TRP B 1 34 ? -9.117 -20.453 -22.266 1 93.62 34 TRP B N 1
ATOM 2687 C CA . TRP B 1 34 ? -7.98 -19.844 -21.578 1 93.62 34 TRP B CA 1
ATOM 2688 C C . TRP B 1 34 ? -8.25 -18.375 -21.25 1 93.62 34 TRP B C 1
ATOM 2690 O O . TRP B 1 34 ? -7.797 -17.875 -20.234 1 93.62 34 TRP B O 1
ATOM 2700 N N . ASN B 1 35 ? -9 -17.688 -22 1 90.56 35 ASN B N 1
ATOM 2701 C CA . ASN B 1 35 ? -9.305 -16.266 -21.828 1 90.56 35 ASN B CA 1
ATOM 2702 C C . ASN B 1 35 ? -10.008 -16 -20.5 1 90.56 35 ASN B C 1
ATOM 2704 O O . ASN B 1 35 ? -9.93 -14.898 -19.969 1 90.56 35 ASN B O 1
ATOM 2708 N N . ARG B 1 36 ? -10.625 -16.969 -20 1 92.94 36 ARG B N 1
ATOM 2709 C CA . ARG B 1 36 ? -11.375 -16.797 -18.766 1 92.94 36 ARG B CA 1
ATOM 2710 C C . ARG B 1 36 ? -10.484 -17.016 -17.547 1 92.94 36 ARG B C 1
ATOM 2712 O O . ARG B 1 36 ? -10.891 -16.75 -16.422 1 92.94 36 ARG B O 1
ATOM 2719 N N . PHE B 1 37 ? -9.344 -17.5 -17.828 1 95.62 37 PHE B N 1
ATOM 2720 C CA . PHE B 1 37 ? -8.375 -17.766 -16.766 1 95.62 37 PHE B CA 1
ATOM 2721 C C . PHE B 1 37 ? -7.047 -17.078 -17.078 1 95.62 37 PHE B C 1
ATOM 2723 O O . PHE B 1 37 ? -5.996 -17.719 -17.094 1 95.62 37 PHE B O 1
ATOM 2730 N N . GLY B 1 38 ? -7.16 -15.766 -17.172 1 95.31 38 GLY B N 1
ATOM 2731 C CA . GLY B 1 38 ? -6.043 -14.969 -17.656 1 95.31 38 GLY B CA 1
ATOM 2732 C C . GLY B 1 38 ? -4.859 -14.969 -16.719 1 95.31 38 GLY B C 1
ATOM 2733 O O . GLY B 1 38 ? -3.752 -14.578 -17.094 1 95.31 38 GLY B O 1
ATOM 2734 N N . PHE B 1 39 ? -5.074 -15.469 -15.5 1 97.81 39 PHE B N 1
ATOM 2735 C CA . PHE B 1 39 ? -3.969 -15.555 -14.555 1 97.81 39 PHE B CA 1
ATOM 2736 C C . PHE B 1 39 ? -3.033 -16.703 -14.906 1 97.81 39 PHE B C 1
ATOM 2738 O O . PHE B 1 39 ? -1.891 -16.75 -14.445 1 97.81 39 PHE B O 1
ATOM 2745 N N . LEU B 1 40 ? -3.484 -17.688 -15.641 1 97.31 40 LEU B N 1
ATOM 2746 C CA . LEU B 1 40 ? -2.729 -18.875 -16.016 1 97.31 40 LEU B CA 1
ATOM 2747 C C . LEU B 1 40 ? -1.698 -18.547 -17.094 1 97.31 40 LEU B C 1
ATOM 2749 O O . LEU B 1 40 ? -2.018 -17.891 -18.094 1 97.31 40 LEU B O 1
ATOM 2753 N N . VAL B 1 41 ? -0.503 -19.031 -16.875 1 96.88 41 VAL B N 1
ATOM 2754 C CA . VAL B 1 41 ? 0.526 -18.75 -17.875 1 96.88 41 VAL B CA 1
ATOM 2755 C C . VAL B 1 41 ? 1.338 -20.016 -18.141 1 96.88 41 VAL B C 1
ATOM 2757 O O . VAL B 1 41 ? 1.389 -20.922 -17.297 1 96.88 41 VAL B O 1
ATOM 2760 N N . LYS B 1 42 ? 1.979 -20.016 -19.344 1 94.44 42 LYS B N 1
ATOM 2761 C CA . LYS B 1 42 ? 2.953 -21.047 -19.703 1 94.44 42 LYS B CA 1
ATOM 2762 C C . LYS B 1 42 ? 4.379 -20.547 -19.484 1 94.44 42 LYS B C 1
ATOM 2764 O O . LYS B 1 42 ? 4.719 -19.422 -19.875 1 94.44 42 LYS B O 1
ATOM 2769 N N . ILE B 1 43 ? 5.121 -21.406 -18.828 1 94.5 43 ILE B N 1
ATOM 2770 C CA . ILE B 1 43 ? 6.516 -21.047 -18.578 1 94.5 43 ILE B CA 1
ATOM 2771 C C . ILE B 1 43 ? 7.43 -22 -19.359 1 94.5 43 ILE B C 1
ATOM 2773 O O . ILE B 1 43 ? 7.262 -23.219 -19.297 1 94.5 43 ILE B O 1
ATOM 2777 N N . PHE B 1 44 ? 8.352 -21.375 -20.016 1 90.69 44 PHE B N 1
ATOM 2778 C CA . PHE B 1 44 ? 9.398 -22.141 -20.688 1 90.69 44 PHE B CA 1
ATOM 2779 C C . PHE B 1 44 ? 10.781 -21.734 -20.188 1 90.69 44 PHE B C 1
ATOM 2781 O O . PHE B 1 44 ? 11.062 -20.531 -20.062 1 90.69 44 PHE B O 1
ATOM 2788 N N . SER B 1 45 ? 11.508 -22.734 -19.875 1 89.5 45 SER B N 1
ATOM 2789 C CA . SER B 1 45 ? 12.836 -22.469 -19.359 1 89.5 45 SER B CA 1
ATOM 2790 C C . SER B 1 45 ? 13.875 -23.391 -19.969 1 89.5 45 SER B C 1
ATOM 2792 O O . SER B 1 45 ? 13.547 -24.5 -20.422 1 89.5 45 SER B O 1
ATOM 2794 N N . ARG B 1 46 ? 15.125 -22.859 -20 1 85.12 46 ARG B N 1
ATOM 2795 C CA . ARG B 1 46 ? 16.219 -23.688 -20.516 1 85.12 46 ARG B CA 1
ATOM 2796 C C . ARG B 1 46 ? 17.562 -23.219 -19.953 1 85.12 46 ARG B C 1
ATOM 2798 O O . ARG B 1 46 ? 17.688 -22.078 -19.5 1 85.12 46 ARG B O 1
ATOM 2805 N N . GLU B 1 47 ? 18.406 -24.219 -19.969 1 81.56 47 GLU B N 1
ATOM 2806 C CA . GLU B 1 47 ? 19.797 -23.875 -19.703 1 81.56 47 GLU B CA 1
ATOM 2807 C C . GLU B 1 47 ? 20.469 -23.297 -20.938 1 81.56 47 GLU B C 1
ATOM 2809 O O . GLU B 1 47 ? 20.188 -23.703 -22.062 1 81.56 47 GLU B O 1
ATOM 2814 N N . GLU B 1 48 ? 21.328 -22.359 -20.641 1 76 48 GLU B N 1
ATOM 2815 C CA . GLU B 1 48 ? 22.016 -21.719 -21.75 1 76 48 GLU B CA 1
ATOM 2816 C C . GLU B 1 48 ? 22.734 -22.75 -22.625 1 76 48 GLU B C 1
ATOM 2818 O O . GLU B 1 48 ? 22.75 -22.641 -23.844 1 76 48 GLU B O 1
ATOM 2823 N N . SER B 1 49 ? 23.25 -23.734 -21.969 1 74.06 49 SER B N 1
ATOM 2824 C CA . SER B 1 49 ? 24.078 -24.703 -22.688 1 74.06 49 SER B CA 1
ATOM 2825 C C . SER B 1 49 ? 23.234 -25.875 -23.203 1 74.06 49 SER B C 1
ATOM 2827 O O . SER B 1 49 ? 23.766 -26.797 -23.812 1 74.06 49 SER B O 1
ATOM 2829 N N . SER B 1 50 ? 21.938 -25.828 -22.906 1 72.94 50 SER B N 1
ATOM 2830 C CA . SER B 1 50 ? 21.109 -26.953 -23.281 1 72.94 50 SER B CA 1
ATOM 2831 C C . SER B 1 50 ? 19.969 -26.531 -24.219 1 72.94 50 SER B C 1
ATOM 2833 O O . SER B 1 50 ? 19.484 -25.406 -24.109 1 72.94 50 SER B O 1
ATOM 2835 N N . ASN B 1 51 ? 19.688 -27.406 -25.109 1 72.38 51 ASN B N 1
ATOM 2836 C CA . ASN B 1 51 ? 18.547 -27.156 -25.984 1 72.38 51 ASN B CA 1
ATOM 2837 C C . ASN B 1 51 ? 17.266 -27.766 -25.422 1 72.38 51 ASN B C 1
ATOM 2839 O O . ASN B 1 51 ? 16.203 -27.688 -26.047 1 72.38 51 ASN B O 1
ATOM 2843 N N . ILE B 1 52 ? 17.422 -28.312 -24.312 1 73.19 52 ILE B N 1
ATOM 2844 C CA . ILE B 1 52 ? 16.25 -28.922 -23.688 1 73.19 52 ILE B CA 1
ATOM 2845 C C . ILE B 1 52 ? 15.422 -27.844 -23 1 73.19 52 ILE B C 1
ATOM 2847 O O . ILE B 1 52 ? 15.945 -27.062 -22.188 1 73.19 52 ILE B O 1
ATOM 2851 N N . VAL B 1 53 ? 14.188 -27.766 -23.422 1 79.5 53 VAL B N 1
ATOM 2852 C CA . VAL B 1 53 ? 13.266 -26.781 -22.859 1 79.5 53 VAL B CA 1
ATOM 2853 C C . VAL B 1 53 ? 12.328 -27.453 -21.859 1 79.5 53 VAL B C 1
ATOM 2855 O O . VAL B 1 53 ? 11.773 -28.516 -22.141 1 79.5 53 VAL B O 1
ATOM 2858 N N . THR B 1 54 ? 12.273 -26.891 -20.688 1 81.44 54 THR B N 1
ATOM 2859 C CA . THR B 1 54 ? 11.32 -27.312 -19.672 1 81.44 54 THR B CA 1
ATOM 2860 C C . THR B 1 54 ? 10.062 -26.453 -19.719 1 81.44 54 THR B C 1
ATOM 2862 O O . THR B 1 54 ? 10.133 -25.234 -19.875 1 81.44 54 THR B O 1
ATOM 2865 N N . SER B 1 55 ? 8.969 -27.188 -19.688 1 88.44 55 SER B N 1
ATOM 2866 C CA . SER B 1 55 ? 7.68 -26.5 -19.672 1 88.44 55 SER B CA 1
ATOM 2867 C C . SER B 1 55 ? 6.996 -26.625 -18.312 1 88.44 55 SER B C 1
ATOM 2869 O O . SER B 1 55 ? 6.957 -27.703 -17.734 1 88.44 55 SER B O 1
ATOM 2871 N N . CYS B 1 56 ? 6.566 -25.453 -17.828 1 92.81 56 CYS B N 1
ATOM 2872 C CA . CYS B 1 56 ? 5.844 -25.391 -16.562 1 92.81 56 CYS B CA 1
ATOM 2873 C C . CYS B 1 56 ? 4.656 -24.453 -16.672 1 92.81 56 CYS B C 1
ATOM 2875 O O . CYS B 1 56 ? 4.398 -23.875 -17.719 1 92.81 56 CYS B O 1
ATOM 2877 N N . THR B 1 57 ? 3.895 -24.5 -15.672 1 95.94 57 THR B N 1
ATOM 2878 C CA . THR B 1 57 ? 2.76 -23.594 -15.531 1 95.94 57 THR B CA 1
ATOM 2879 C C . THR B 1 57 ? 3.008 -22.578 -14.414 1 95.94 57 THR B C 1
ATOM 2881 O O . THR B 1 57 ? 3.801 -22.844 -13.508 1 95.94 57 THR B O 1
ATOM 2884 N N . GLY B 1 58 ? 2.424 -21.391 -14.586 1 98.12 58 GLY B N 1
ATOM 2885 C CA . GLY B 1 58 ? 2.529 -20.359 -13.562 1 98.12 58 GLY B CA 1
ATOM 2886 C C . GLY B 1 58 ? 1.255 -19.562 -13.398 1 98.12 58 GLY B C 1
ATOM 2887 O O . GLY B 1 58 ? 0.263 -19.797 -14.086 1 98.12 58 GLY B O 1
ATOM 2888 N N . THR B 1 59 ? 1.326 -18.656 -12.438 1 98.81 59 THR B N 1
ATOM 2889 C CA . THR B 1 59 ? 0.16 -17.844 -12.109 1 98.81 59 THR B CA 1
ATOM 2890 C C . THR B 1 59 ? 0.561 -16.391 -11.891 1 98.81 59 THR B C 1
ATOM 2892 O O . THR B 1 59 ? 1.504 -16.094 -11.148 1 98.81 59 THR B O 1
ATOM 2895 N N . ILE B 1 60 ? -0.183 -15.5 -12.531 1 98.69 60 ILE B N 1
ATOM 2896 C CA . ILE B 1 60 ? 0.026 -14.07 -12.32 1 98.69 60 ILE B CA 1
ATOM 2897 C C . ILE B 1 60 ? -0.488 -13.672 -10.938 1 98.69 60 ILE B C 1
ATOM 2899 O O . ILE B 1 60 ? -1.669 -13.852 -10.633 1 98.69 60 ILE B O 1
ATOM 2903 N N . ILE B 1 61 ? 0.429 -13.062 -10.125 1 98.69 61 ILE B N 1
ATOM 2904 C CA . ILE B 1 61 ? 0.005 -12.734 -8.766 1 98.69 61 ILE B CA 1
ATOM 2905 C C . ILE B 1 61 ? 0.148 -11.234 -8.531 1 98.69 61 ILE B C 1
ATOM 2907 O O . ILE B 1 61 ? -0.233 -10.734 -7.469 1 98.69 61 ILE B O 1
ATOM 2911 N N . SER B 1 62 ? 0.708 -10.531 -9.398 1 98.12 62 SER B N 1
ATOM 2912 C CA . SER B 1 62 ? 0.831 -9.078 -9.398 1 98.12 62 SER B CA 1
ATOM 2913 C C . SER B 1 62 ? 0.994 -8.539 -10.812 1 98.12 62 SER B C 1
ATOM 2915 O O . SER B 1 62 ? 0.806 -9.266 -11.789 1 98.12 62 SER B O 1
ATOM 2917 N N . THR B 1 63 ? 1.348 -7.266 -10.906 1 97.94 63 THR B N 1
ATOM 2918 C CA . THR B 1 63 ? 1.448 -6.664 -12.234 1 97.94 63 THR B CA 1
ATOM 2919 C C . THR B 1 63 ? 2.699 -7.152 -12.961 1 97.94 63 THR B C 1
ATOM 2921 O O . THR B 1 63 ? 2.807 -7.023 -14.18 1 97.94 63 THR B O 1
ATOM 2924 N N . GLN B 1 64 ? 3.617 -7.781 -12.203 1 98.38 64 GLN B N 1
ATOM 2925 C CA . GLN B 1 64 ? 4.836 -8.18 -12.898 1 98.38 64 GLN B CA 1
ATOM 2926 C C . GLN B 1 64 ? 5.383 -9.492 -12.344 1 98.38 64 GLN B C 1
ATOM 2928 O O . GLN B 1 64 ? 6.484 -9.906 -12.703 1 98.38 64 GLN B O 1
ATOM 2933 N N . LEU B 1 65 ? 4.66 -10.102 -11.461 1 98.81 65 LEU B N 1
ATOM 2934 C CA . LEU B 1 65 ? 5.215 -11.281 -10.812 1 98.81 65 LEU B CA 1
ATOM 2935 C C . LEU B 1 65 ? 4.379 -12.516 -11.141 1 98.81 65 LEU B C 1
ATOM 2937 O O . LEU B 1 65 ? 3.146 -12.461 -11.133 1 98.81 65 LEU B O 1
ATOM 2941 N N . ILE B 1 66 ? 5.07 -13.578 -11.391 1 98.81 66 ILE B N 1
ATOM 2942 C CA . ILE B 1 66 ? 4.484 -14.891 -11.664 1 98.81 66 ILE B CA 1
ATOM 2943 C C . ILE B 1 66 ? 4.934 -15.891 -10.602 1 98.81 66 ILE B C 1
ATOM 2945 O O . ILE B 1 66 ? 6.129 -16.016 -10.32 1 98.81 66 ILE B O 1
ATOM 2949 N N . LEU B 1 67 ? 3.977 -16.547 -10.031 1 98.88 67 LEU B N 1
ATOM 2950 C CA . LEU B 1 67 ? 4.258 -17.594 -9.062 1 98.88 67 LEU B CA 1
ATOM 2951 C C . LEU B 1 67 ? 4.277 -18.969 -9.742 1 98.88 67 LEU B C 1
ATOM 2953 O O . LEU B 1 67 ? 3.404 -19.266 -10.562 1 98.88 67 LEU B O 1
ATOM 2957 N N . THR B 1 68 ? 5.285 -19.766 -9.461 1 98.38 68 THR B N 1
ATOM 2958 C CA . THR B 1 68 ? 5.41 -21.109 -10.008 1 98.38 68 THR B CA 1
ATOM 2959 C C . THR B 1 68 ? 6.152 -22.016 -9.031 1 98.38 68 THR B C 1
ATOM 2961 O O . THR B 1 68 ? 6.375 -21.656 -7.879 1 98.38 68 THR B O 1
ATOM 2964 N N . SER B 1 69 ? 6.391 -23.25 -9.453 1 96.88 69 SER B N 1
ATOM 2965 C CA . SER B 1 69 ? 7.152 -24.203 -8.648 1 96.88 69 SER B CA 1
ATOM 2966 C C . SER B 1 69 ? 8.656 -23.953 -8.781 1 96.88 69 SER B C 1
ATOM 2968 O O . SER B 1 69 ? 9.141 -23.609 -9.859 1 96.88 69 SER B O 1
ATOM 2970 N N . SER B 1 70 ? 9.383 -24.156 -7.707 1 95.19 70 SER B N 1
ATOM 2971 C CA . SER B 1 70 ? 10.836 -24.031 -7.773 1 95.19 70 SER B CA 1
ATOM 2972 C C . SER B 1 70 ? 11.422 -25.062 -8.75 1 95.19 70 SER B C 1
ATOM 2974 O O . SER B 1 70 ? 12.477 -24.812 -9.336 1 95.19 70 SER B O 1
ATOM 2976 N N . TYR B 1 71 ? 10.711 -26.094 -8.984 1 90.38 71 TYR B N 1
ATOM 2977 C CA . TYR B 1 71 ? 11.141 -27.141 -9.906 1 90.38 71 TYR B CA 1
ATOM 2978 C C . TYR B 1 71 ? 11.234 -26.594 -11.328 1 90.38 71 TYR B C 1
ATOM 2980 O O . TYR B 1 71 ? 11.961 -27.156 -12.156 1 90.38 71 TYR B O 1
ATOM 2988 N N . CYS B 1 72 ? 10.484 -25.609 -11.547 1 92 72 CYS B N 1
ATOM 2989 C CA . CYS B 1 72 ? 10.461 -25.016 -12.875 1 92 72 CYS B CA 1
ATOM 2990 C C . CYS B 1 72 ? 11.672 -24.125 -13.102 1 92 72 CYS B C 1
ATOM 2992 O O . CYS B 1 72 ? 11.961 -23.734 -14.242 1 92 72 CYS B O 1
ATOM 2994 N N . LEU B 1 73 ? 12.344 -23.859 -12.047 1 93.62 73 LEU B N 1
ATOM 2995 C CA . LEU B 1 73 ? 13.383 -22.844 -12.133 1 93.62 73 LEU B CA 1
ATOM 2996 C C . LEU B 1 73 ? 14.766 -23.469 -11.953 1 93.62 73 LEU B C 1
ATOM 2998 O O . LEU B 1 73 ? 15.781 -22.812 -12.172 1 93.62 73 LEU B O 1
ATOM 3002 N N . LEU B 1 74 ? 14.703 -24.656 -11.555 1 87.69 74 LEU B N 1
ATOM 3003 C CA . LEU B 1 74 ? 15.953 -25.344 -11.25 1 87.69 74 LEU B CA 1
ATOM 3004 C C . LEU B 1 74 ? 16.156 -26.547 -12.172 1 87.69 74 LEU B C 1
ATOM 3006 O O . LEU B 1 74 ? 15.195 -27.141 -12.648 1 87.69 74 LEU B O 1
ATOM 3010 N N . ASN B 1 75 ? 17.391 -26.75 -12.422 1 77.56 75 ASN B N 1
ATOM 3011 C CA . ASN B 1 75 ? 17.734 -27.984 -13.125 1 77.56 75 ASN B CA 1
ATOM 3012 C C . ASN B 1 75 ? 17.5 -29.219 -12.242 1 77.56 75 ASN B C 1
ATOM 3014 O O . ASN B 1 75 ? 18.062 -29.312 -11.148 1 77.56 75 ASN B O 1
ATOM 3018 N N . ALA B 1 76 ? 16.719 -30.047 -12.781 1 69.31 76 ALA B N 1
ATOM 3019 C CA . ALA B 1 76 ? 16.328 -31.219 -11.977 1 69.31 76 ALA B CA 1
ATOM 3020 C C . ALA B 1 76 ? 17.547 -32.094 -11.672 1 69.31 76 ALA B C 1
ATOM 3022 O O . ALA B 1 76 ? 17.594 -32.75 -10.625 1 69.31 76 ALA B O 1
ATOM 3023 N N . THR B 1 77 ? 18.484 -32.125 -12.531 1 69.69 77 THR B N 1
ATOM 3024 C CA . THR B 1 77 ? 19.641 -33 -12.391 1 69.69 77 THR B CA 1
ATOM 3025 C C . THR B 1 77 ? 20.719 -32.344 -11.547 1 69.69 77 THR B C 1
ATOM 3027 O O . THR B 1 77 ? 21.266 -32.938 -10.617 1 69.69 77 THR B O 1
ATOM 3030 N N . THR B 1 78 ? 20.984 -31.125 -11.828 1 70.81 78 THR B N 1
ATOM 3031 C CA . THR B 1 78 ? 22.125 -30.469 -11.203 1 70.81 78 THR B CA 1
ATOM 3032 C C . THR B 1 78 ? 21.672 -29.609 -10.023 1 70.81 78 THR B C 1
ATOM 3034 O O . THR B 1 78 ? 22.5 -29.234 -9.18 1 70.81 78 THR B O 1
ATOM 3037 N N . GLY B 1 79 ? 20.438 -29.375 -9.992 1 72.62 79 GLY B N 1
ATOM 3038 C CA . GLY B 1 79 ? 19.922 -28.469 -8.977 1 72.62 79 GLY B CA 1
ATOM 3039 C C . GLY B 1 79 ? 20.266 -27.016 -9.242 1 72.62 79 GLY B C 1
ATOM 3040 O O . GLY B 1 79 ? 19.922 -26.141 -8.453 1 72.62 79 GLY B O 1
ATOM 3041 N N . GLY B 1 80 ? 21 -26.844 -10.344 1 77.19 80 GLY B N 1
ATOM 3042 C CA . GLY B 1 80 ? 21.406 -25.5 -10.688 1 77.19 80 GLY B CA 1
ATOM 3043 C C . GLY B 1 80 ? 20.266 -24.672 -11.258 1 77.19 80 GLY B C 1
ATOM 3044 O O . GLY B 1 80 ? 19.266 -25.219 -11.727 1 77.19 80 GLY B O 1
ATOM 3045 N N . ARG B 1 81 ? 20.375 -23.359 -11.188 1 79.69 81 ARG B N 1
ATOM 3046 C CA . ARG B 1 81 ? 19.375 -22.438 -11.711 1 79.69 81 ARG B CA 1
ATOM 3047 C C . ARG B 1 81 ? 19.391 -22.422 -13.234 1 79.69 81 ARG B C 1
ATOM 3049 O O . ARG B 1 81 ? 20.469 -22.375 -13.852 1 79.69 81 ARG B O 1
ATOM 3056 N N . LEU B 1 82 ? 18.219 -22.484 -13.719 1 84.25 82 LEU B N 1
ATOM 3057 C CA . LEU B 1 82 ? 18.094 -22.281 -15.156 1 84.25 82 LEU B CA 1
ATOM 3058 C C . LEU B 1 82 ? 18.359 -20.828 -15.531 1 84.25 82 LEU B C 1
ATOM 3060 O O . LEU B 1 82 ? 18.328 -19.953 -14.664 1 84.25 82 LEU B O 1
ATOM 3064 N N . SER B 1 83 ? 18.625 -20.609 -16.781 1 81.12 83 SER B N 1
ATOM 3065 C CA . SER B 1 83 ? 19.156 -19.281 -17.078 1 81.12 83 SER B CA 1
ATOM 3066 C C . SER B 1 83 ? 18.203 -18.484 -17.953 1 81.12 83 SER B C 1
ATOM 3068 O O . SER B 1 83 ? 18.219 -17.25 -17.938 1 81.12 83 SER B O 1
ATOM 3070 N N . GLU B 1 84 ? 17.438 -19.188 -18.734 1 89.62 84 GLU B N 1
ATOM 3071 C CA . GLU B 1 84 ? 16.531 -18.484 -19.641 1 89.62 84 GLU B CA 1
ATOM 3072 C C . GLU B 1 84 ? 15.078 -18.828 -19.344 1 89.62 84 GLU B C 1
ATOM 3074 O O . GLU B 1 84 ? 14.727 -20 -19.234 1 89.62 84 GLU B O 1
ATOM 3079 N N . PHE B 1 85 ? 14.336 -17.75 -19.234 1 94.19 85 PHE B N 1
ATOM 3080 C CA . PHE B 1 85 ? 12.922 -17.938 -18.938 1 94.19 85 PHE B CA 1
ATOM 3081 C C . PHE B 1 85 ? 12.062 -17.062 -19.859 1 94.19 85 PHE B C 1
ATOM 3083 O O . PHE B 1 85 ? 12.367 -15.891 -20.078 1 94.19 85 PHE B O 1
ATOM 3090 N N . VAL B 1 86 ? 11.031 -17.703 -20.422 1 94.12 86 VAL B N 1
ATOM 3091 C CA . VAL B 1 86 ? 9.992 -16.938 -21.109 1 94.12 86 VAL B CA 1
ATOM 3092 C C . VAL B 1 86 ? 8.617 -17.375 -20.609 1 94.12 86 VAL B C 1
ATOM 3094 O O . VAL B 1 86 ? 8.445 -18.516 -20.172 1 94.12 86 VAL B O 1
ATOM 3097 N N . VAL B 1 87 ? 7.703 -16.438 -20.625 1 96 87 VAL B N 1
ATOM 3098 C CA . VAL B 1 87 ? 6.352 -16.672 -20.141 1 96 87 VAL B CA 1
ATOM 3099 C C . VAL B 1 87 ? 5.34 -16.281 -21.203 1 96 87 VAL B C 1
ATOM 3101 O O . VAL B 1 87 ? 5.41 -15.188 -21.766 1 96 87 VAL B O 1
ATOM 3104 N N . THR B 1 88 ? 4.445 -17.234 -21.5 1 94.06 88 THR B N 1
ATOM 3105 C CA . THR B 1 88 ? 3.354 -16.922 -22.422 1 94.06 88 THR B CA 1
ATOM 3106 C C . THR B 1 88 ? 2.072 -16.609 -21.641 1 94.06 88 THR B C 1
ATOM 3108 O O . THR B 1 88 ? 1.599 -17.438 -20.859 1 94.06 88 THR B O 1
ATOM 3111 N N . VAL B 1 89 ? 1.564 -15.383 -21.906 1 94.94 89 VAL B N 1
ATOM 3112 C CA . VAL B 1 89 ? 0.362 -14.906 -21.219 1 94.94 89 VAL B CA 1
ATOM 3113 C C . VAL B 1 89 ? -0.786 -14.797 -22.219 1 94.94 89 VAL B C 1
ATOM 3115 O O . VAL B 1 89 ? -0.56 -14.586 -23.422 1 94.94 89 VAL B O 1
ATOM 3118 N N . GLN B 1 90 ? -1.969 -14.969 -21.625 1 91.12 90 GLN B N 1
ATOM 3119 C CA . GLN B 1 90 ? -3.15 -14.805 -22.469 1 91.12 90 GLN B CA 1
ATOM 3120 C C . GLN B 1 90 ? -3.453 -13.336 -22.719 1 91.12 90 GLN B C 1
ATOM 3122 O O . GLN B 1 90 ? -3.324 -12.508 -21.812 1 91.12 90 GLN B O 1
ATOM 3127 N N . SER B 1 91 ? -3.732 -12.984 -23.906 1 82.75 91 SER B N 1
ATOM 3128 C CA . SER B 1 91 ? -4.152 -11.633 -24.266 1 82.75 91 SER B CA 1
ATOM 3129 C C . SER B 1 91 ? -5.43 -11.648 -25.094 1 82.75 91 SER B C 1
ATOM 3131 O O . SER B 1 91 ? -5.922 -12.719 -25.453 1 82.75 91 SER B O 1
ATOM 3133 N N . LEU B 1 92 ? -6.191 -10.5 -25.234 1 73.69 92 LEU B N 1
ATOM 3134 C CA . LEU B 1 92 ? -7.484 -10.406 -25.906 1 73.69 92 LEU B CA 1
ATOM 3135 C C . LEU B 1 92 ? -7.41 -10.938 -27.328 1 73.69 92 LEU B C 1
ATOM 3137 O O . LEU B 1 92 ? -8.344 -11.586 -27.812 1 73.69 92 LEU B O 1
ATOM 3141 N N . LYS B 1 93 ? -6.379 -10.742 -27.984 1 74.25 93 LYS B N 1
ATOM 3142 C CA . LYS B 1 93 ? -6.305 -11.164 -29.391 1 74.25 93 LYS B CA 1
ATOM 3143 C C . LYS B 1 93 ? -5.539 -12.477 -29.531 1 74.25 93 LYS B C 1
ATOM 3145 O O . LYS B 1 93 ? -6.082 -13.461 -30.031 1 74.25 93 LYS B O 1
ATOM 3150 N N . ARG B 1 94 ? -4.297 -12.516 -29.078 1 80.94 94 ARG B N 1
ATOM 3151 C CA . ARG B 1 94 ? -3.426 -13.68 -29.141 1 80.94 94 ARG B CA 1
ATOM 3152 C C . ARG B 1 94 ? -2.479 -13.734 -27.953 1 80.94 94 ARG B C 1
ATOM 3154 O O . ARG B 1 94 ? -2.1 -12.695 -27.406 1 80.94 94 ARG B O 1
ATOM 3161 N N . PRO B 1 95 ? -2.184 -15.016 -27.609 1 88.25 95 PRO B N 1
ATOM 3162 C CA . PRO B 1 95 ? -1.193 -15.133 -26.547 1 88.25 95 PRO B CA 1
ATOM 3163 C C . PRO B 1 95 ? 0.109 -14.398 -26.859 1 88.25 95 PRO B C 1
ATOM 3165 O O . PRO B 1 95 ? 0.515 -14.328 -28.016 1 88.25 95 PRO B O 1
ATOM 3168 N N . ARG B 1 96 ? 0.652 -13.758 -25.844 1 90.06 96 ARG B N 1
ATOM 3169 C CA . ARG B 1 96 ? 1.924 -13.055 -25.969 1 90.06 96 ARG B CA 1
ATOM 3170 C C . ARG B 1 96 ? 2.998 -13.703 -25.094 1 90.06 96 ARG B C 1
ATOM 3172 O O . ARG B 1 96 ? 2.734 -14.102 -23.969 1 90.06 96 ARG B O 1
ATOM 3179 N N . THR B 1 97 ? 4.164 -13.781 -25.703 1 92.38 97 THR B N 1
ATOM 3180 C CA . THR B 1 97 ? 5.301 -14.32 -24.969 1 92.38 97 THR B CA 1
ATOM 3181 C C . THR B 1 97 ? 6.199 -13.188 -24.453 1 92.38 97 THR B C 1
ATOM 3183 O O . THR B 1 97 ? 6.594 -12.312 -25.234 1 92.38 97 THR B O 1
ATOM 3186 N N . LEU B 1 98 ? 6.531 -13.234 -23.172 1 95.62 98 LEU B N 1
ATOM 3187 C CA . LEU B 1 98 ? 7.312 -12.195 -22.516 1 95.62 98 LEU B CA 1
ATOM 3188 C C . LEU B 1 98 ? 8.594 -12.773 -21.922 1 95.62 98 LEU B C 1
ATOM 3190 O O . LEU B 1 98 ? 8.602 -13.914 -21.438 1 95.62 98 LEU B O 1
ATOM 3194 N N . PRO B 1 99 ? 9.656 -11.969 -21.984 1 96.38 99 PRO B N 1
ATOM 3195 C CA . PRO B 1 99 ? 10.836 -12.406 -21.234 1 96.38 99 PRO B CA 1
ATOM 3196 C C . PRO B 1 99 ? 10.609 -12.391 -19.719 1 96.38 99 PRO B C 1
ATOM 3198 O O . PRO B 1 99 ? 9.82 -11.586 -19.219 1 96.38 99 PRO B O 1
ATOM 3201 N N . ALA B 1 100 ? 11.266 -13.266 -19.016 1 97.5 100 ALA B N 1
ATOM 3202 C CA . ALA B 1 100 ? 11.117 -13.344 -17.562 1 97.5 100 ALA B CA 1
ATOM 3203 C C . ALA B 1 100 ? 12.469 -13.578 -16.891 1 97.5 100 ALA B C 1
ATOM 3205 O O . ALA B 1 100 ? 13.406 -14.062 -17.516 1 97.5 100 ALA B O 1
ATOM 3206 N N . GLU B 1 101 ? 12.539 -13.141 -15.648 1 96.69 101 GLU B N 1
ATOM 3207 C CA . GLU B 1 101 ? 13.719 -13.375 -14.82 1 96.69 101 GLU B CA 1
ATOM 3208 C C . GLU B 1 101 ? 13.336 -13.898 -13.438 1 96.69 101 GLU B C 1
ATOM 3210 O O . GLU B 1 101 ? 12.312 -13.5 -12.883 1 96.69 101 GLU B O 1
ATOM 3215 N N . VAL B 1 102 ? 14.211 -14.75 -12.922 1 96.5 102 VAL B N 1
ATOM 3216 C CA . VAL B 1 102 ? 13.969 -15.273 -11.586 1 96.5 102 VAL B CA 1
ATOM 3217 C C . VAL B 1 102 ? 14.32 -14.211 -10.547 1 96.5 102 VAL B C 1
ATOM 3219 O O . VAL B 1 102 ? 15.422 -13.656 -10.562 1 96.5 102 VAL B O 1
ATOM 3222 N N . VAL B 1 103 ? 13.383 -13.984 -9.586 1 96.06 103 VAL B N 1
ATOM 3223 C CA . VAL B 1 103 ? 13.695 -12.977 -8.578 1 96.06 103 VAL B CA 1
ATOM 3224 C C . VAL B 1 103 ? 13.805 -13.633 -7.203 1 96.06 103 VAL B C 1
ATOM 3226 O O . VAL B 1 103 ? 14.484 -13.117 -6.312 1 96.06 103 VAL B O 1
ATOM 3229 N N . GLU B 1 104 ? 13.141 -14.703 -7.008 1 96.56 104 GLU B N 1
ATOM 3230 C CA . GLU B 1 104 ? 13.203 -15.414 -5.734 1 96.56 104 GLU B CA 1
ATOM 3231 C C . GLU B 1 104 ? 12.898 -16.906 -5.922 1 96.56 104 GLU B C 1
ATOM 3233 O O . GLU B 1 104 ? 12.016 -17.266 -6.695 1 96.56 104 GLU B O 1
ATOM 3238 N N . ILE B 1 105 ? 13.633 -17.719 -5.207 1 95.69 105 ILE B N 1
ATOM 3239 C CA . ILE B 1 105 ? 13.391 -19.172 -5.203 1 95.69 105 ILE B CA 1
ATOM 3240 C C . ILE B 1 105 ? 13.25 -19.656 -3.766 1 95.69 105 ILE B C 1
ATOM 3242 O O . ILE B 1 105 ? 14.125 -19.422 -2.932 1 95.69 105 ILE B O 1
ATOM 3246 N N . GLY B 1 106 ? 12.141 -20.219 -3.508 1 94.69 106 GLY B N 1
ATOM 3247 C CA . GLY B 1 106 ? 11.93 -20.906 -2.244 1 94.69 106 GLY B CA 1
ATOM 3248 C C . GLY B 1 106 ? 12.109 -22.406 -2.348 1 94.69 106 GLY B C 1
ATOM 3249 O O . GLY B 1 106 ? 12.633 -22.906 -3.344 1 94.69 106 GLY B O 1
ATOM 3250 N N . GLN B 1 107 ? 11.664 -23.078 -1.308 1 92.62 107 GLN B N 1
ATOM 3251 C CA . GLN B 1 107 ? 11.812 -24.531 -1.293 1 92.62 107 GLN B CA 1
ATOM 3252 C C . GLN B 1 107 ? 10.914 -25.172 -2.34 1 92.62 107 GLN B C 1
ATOM 3254 O O . GLN B 1 107 ? 11.352 -26.078 -3.07 1 92.62 107 GLN B O 1
ATOM 3259 N N . THR B 1 108 ? 9.695 -24.719 -2.432 1 95.56 108 THR B N 1
ATOM 3260 C CA . THR B 1 108 ? 8.742 -25.375 -3.314 1 95.56 108 THR B CA 1
ATOM 3261 C C . THR B 1 108 ? 8.133 -24.375 -4.297 1 95.56 108 THR B C 1
ATOM 3263 O O . THR B 1 108 ? 7.223 -24.703 -5.051 1 95.56 108 THR B O 1
ATOM 3266 N N . TRP B 1 109 ? 8.594 -23.172 -4.223 1 97.31 109 TRP B N 1
ATOM 3267 C CA . TRP B 1 109 ? 8 -22.109 -5.047 1 97.31 109 TRP B CA 1
ATOM 3268 C C . TRP B 1 109 ? 9.086 -21.203 -5.629 1 97.31 109 TRP B C 1
ATOM 3270 O O . TRP B 1 109 ? 10.227 -21.219 -5.168 1 97.31 109 TRP B O 1
ATOM 3280 N N . GLY B 1 110 ? 8.719 -20.531 -6.648 1 97.69 110 GLY B N 1
ATOM 3281 C CA . GLY B 1 110 ? 9.555 -19.516 -7.266 1 97.69 110 GLY B CA 1
ATOM 3282 C C . GLY B 1 110 ? 8.758 -18.375 -7.863 1 97.69 110 GLY B C 1
ATOM 3283 O O . GLY B 1 110 ? 7.578 -18.516 -8.172 1 97.69 110 GLY B O 1
ATOM 3284 N N . ILE B 1 111 ? 9.43 -17.25 -7.961 1 98.56 111 ILE B N 1
ATOM 3285 C CA . ILE B 1 111 ? 8.789 -16.078 -8.523 1 98.56 111 ILE B CA 1
ATOM 3286 C C . ILE B 1 111 ? 9.609 -15.562 -9.711 1 98.56 111 ILE B C 1
ATOM 3288 O O . ILE B 1 111 ? 10.82 -15.359 -9.602 1 98.56 111 ILE B O 1
ATOM 3292 N N . LEU B 1 112 ? 8.883 -15.422 -10.773 1 98.38 112 LEU B N 1
ATOM 3293 C CA . LEU B 1 112 ? 9.438 -14.781 -11.961 1 98.38 112 LEU B CA 1
ATOM 3294 C C . LEU B 1 112 ? 8.93 -13.352 -12.094 1 98.38 112 LEU B C 1
ATOM 3296 O O . LEU B 1 112 ? 7.801 -13.047 -11.688 1 98.38 112 LEU B O 1
ATOM 3300 N N . LYS B 1 113 ? 9.773 -12.562 -12.633 1 98.56 113 LYS B N 1
ATOM 3301 C CA . LYS B 1 113 ? 9.391 -11.188 -12.953 1 98.56 113 LYS B CA 1
ATOM 3302 C C . LYS B 1 113 ? 9.281 -10.984 -14.461 1 98.56 113 LYS B C 1
ATOM 3304 O O . LYS B 1 113 ? 10.172 -11.383 -15.211 1 98.56 113 LYS B O 1
ATOM 3309 N N . ILE B 1 114 ? 8.219 -10.383 -14.852 1 98.25 114 ILE B N 1
ATOM 3310 C CA . ILE B 1 114 ? 7.977 -10.047 -16.25 1 98.25 114 ILE B CA 1
ATOM 3311 C C . ILE B 1 114 ? 7.758 -8.539 -16.391 1 98.25 114 ILE B C 1
ATOM 3313 O O . ILE B 1 114 ? 7.688 -7.824 -15.391 1 98.25 114 ILE B O 1
ATOM 3317 N N . PRO B 1 115 ? 7.77 -8.086 -17.672 1 97.69 115 PRO B N 1
ATOM 3318 C CA . PRO B 1 115 ? 7.402 -6.68 -17.828 1 97.69 115 PRO B CA 1
ATOM 3319 C C . PRO B 1 115 ? 6.035 -6.359 -17.219 1 97.69 115 PRO B C 1
ATOM 3321 O O . PRO B 1 115 ? 5.113 -7.172 -17.312 1 97.69 115 PRO B O 1
ATOM 3324 N N . GLU B 1 116 ? 5.961 -5.184 -16.688 1 97.5 116 GLU B N 1
ATOM 3325 C CA . GLU B 1 116 ? 4.754 -4.781 -15.977 1 97.5 116 GLU B CA 1
ATOM 3326 C C . GLU B 1 116 ? 3.537 -4.785 -16.891 1 97.5 116 GLU B C 1
ATOM 3328 O O . GLU B 1 116 ? 3.6 -4.281 -18.016 1 97.5 116 GLU B O 1
ATOM 3333 N N . MET B 1 117 ? 2.469 -5.332 -16.375 1 96.56 117 MET B N 1
ATOM 3334 C CA . MET B 1 117 ? 1.191 -5.316 -17.078 1 96.56 117 MET B CA 1
ATOM 3335 C C . MET B 1 117 ? 0.28 -4.223 -16.531 1 96.56 117 MET B C 1
ATOM 3337 O O . MET B 1 117 ? 0.315 -3.92 -15.336 1 96.56 117 MET B O 1
ATOM 3341 N N . ALA B 1 118 ? -0.541 -3.756 -17.453 1 95.25 118 ALA B N 1
ATOM 3342 C CA . ALA B 1 118 ? -1.458 -2.695 -17.047 1 95.25 118 ALA B CA 1
ATOM 3343 C C . ALA B 1 118 ? -2.533 -3.234 -16.109 1 95.25 118 ALA B C 1
ATOM 3345 O O . ALA B 1 118 ? -3.045 -4.34 -16.312 1 95.25 118 ALA B O 1
ATOM 3346 N N . LEU B 1 119 ? -2.887 -2.334 -15.219 1 95.19 119 LEU B N 1
ATOM 3347 C CA . LEU B 1 119 ? -3.928 -2.689 -14.258 1 95.19 119 LEU B CA 1
ATOM 3348 C C . LEU B 1 119 ? -5.238 -2.996 -14.969 1 95.19 119 LEU B C 1
ATOM 3350 O O . LEU B 1 119 ? -5.961 -3.918 -14.578 1 95.19 119 LEU B O 1
ATOM 3354 N N . SER B 1 120 ? -5.535 -2.301 -15.969 1 93.75 120 SER B N 1
ATOM 3355 C CA . SER B 1 120 ? -6.781 -2.482 -16.703 1 93.75 120 SER B CA 1
ATOM 3356 C C . SER B 1 120 ? -6.824 -3.842 -17.391 1 93.75 120 SER B C 1
ATOM 3358 O O . SER B 1 120 ? -7.898 -4.402 -17.609 1 93.75 120 SER B O 1
ATOM 3360 N N . THR B 1 121 ? -5.656 -4.34 -17.688 1 93.69 121 THR B N 1
ATOM 3361 C CA . THR B 1 121 ? -5.562 -5.664 -18.297 1 93.69 121 THR B CA 1
ATOM 3362 C C . THR B 1 121 ? -5.805 -6.754 -17.266 1 93.69 121 THR B C 1
ATOM 3364 O O . THR B 1 121 ? -6.508 -7.73 -17.531 1 93.69 121 THR B O 1
ATOM 3367 N N . LEU B 1 122 ? -5.316 -6.523 -16.125 1 96.31 122 LEU B N 1
ATOM 3368 C CA . LEU B 1 122 ? -5.379 -7.535 -15.07 1 96.31 122 LEU B CA 1
ATOM 3369 C C . LEU B 1 122 ? -6.723 -7.488 -14.352 1 96.31 122 LEU B C 1
ATOM 3371 O O . LEU B 1 122 ? -7.191 -8.508 -13.836 1 96.31 122 LEU B O 1
ATOM 3375 N N . CYS B 1 123 ? -7.234 -6.285 -14.344 1 94.62 123 CYS B N 1
ATOM 3376 C CA . CYS B 1 123 ? -8.523 -6.051 -13.703 1 94.62 123 CYS B CA 1
ATOM 3377 C C . CYS B 1 123 ? -9.5 -5.395 -14.664 1 94.62 123 CYS B C 1
ATOM 3379 O O . CYS B 1 123 ? -9.898 -4.246 -14.469 1 94.62 123 CYS B O 1
ATOM 3381 N N . PRO B 1 124 ? -9.922 -6.172 -15.578 1 92.25 124 PRO B N 1
ATOM 3382 C CA . PRO B 1 124 ? -10.883 -5.594 -16.516 1 92.25 124 PRO B CA 1
ATOM 3383 C C . PRO B 1 124 ? -12.25 -5.336 -15.875 1 92.25 124 PRO B C 1
ATOM 3385 O O . PRO B 1 124 ? -12.555 -5.902 -14.82 1 92.25 124 PRO B O 1
ATOM 3388 N N . PRO B 1 125 ? -12.992 -4.449 -16.531 1 89.25 125 PRO B N 1
ATOM 3389 C CA . PRO B 1 125 ? -14.336 -4.195 -16 1 89.25 125 PRO B CA 1
ATOM 3390 C C . PRO B 1 125 ? -15.227 -5.438 -16.031 1 89.25 125 PRO B C 1
ATOM 3392 O O . PRO B 1 125 ? -15.086 -6.281 -16.922 1 89.25 125 PRO B O 1
ATOM 3395 N N . ILE B 1 126 ? -16.062 -5.445 -15.078 1 83.75 126 ILE B N 1
ATOM 3396 C CA . ILE B 1 126 ? -17.047 -6.512 -15.047 1 83.75 126 ILE B CA 1
ATOM 3397 C C . ILE B 1 126 ? -17.922 -6.449 -16.297 1 83.75 126 ILE B C 1
ATOM 3399 O O . ILE B 1 126 ? -18.281 -5.367 -16.766 1 83.75 126 ILE B O 1
ATOM 3403 N N . PRO B 1 127 ? -18.156 -7.617 -16.875 1 89.06 127 PRO B N 1
ATOM 3404 C CA . PRO B 1 127 ? -18.172 -8.953 -16.281 1 89.06 127 PRO B CA 1
ATOM 3405 C C . PRO B 1 127 ? -16.938 -9.773 -16.656 1 89.06 127 PRO B C 1
ATOM 3407 O O . PRO B 1 127 ? -16.891 -10.984 -16.406 1 89.06 127 PRO B O 1
ATOM 3410 N N . ALA B 1 128 ? -15.953 -9.211 -17.281 1 90.38 128 ALA B N 1
ATOM 3411 C CA . ALA B 1 128 ? -14.75 -9.953 -17.641 1 90.38 128 ALA B CA 1
ATOM 3412 C C . ALA B 1 128 ? -14.023 -10.461 -16.406 1 90.38 128 ALA B C 1
ATOM 3414 O O . ALA B 1 128 ? -13.938 -9.758 -15.391 1 90.38 128 ALA B O 1
ATOM 3415 N N . PRO B 1 129 ? -13.555 -11.664 -16.5 1 92.94 129 PRO B N 1
ATOM 3416 C CA . PRO B 1 129 ? -12.859 -12.219 -15.328 1 92.94 129 PRO B CA 1
ATOM 3417 C C . PRO B 1 129 ? -11.523 -11.531 -15.062 1 92.94 129 PRO B C 1
ATOM 3419 O O . PRO B 1 129 ? -10.867 -11.07 -15.992 1 92.94 129 PRO B O 1
ATOM 3422 N N . LYS B 1 130 ? -11.203 -11.562 -13.828 1 94.88 130 LYS B N 1
ATOM 3423 C CA . LYS B 1 130 ? -9.891 -11.055 -13.445 1 94.88 130 LYS B CA 1
ATOM 3424 C C . LYS B 1 130 ? -8.781 -11.945 -13.992 1 94.88 130 LYS B C 1
ATOM 3426 O O . LYS B 1 130 ? -8.938 -13.164 -14.078 1 94.88 130 LYS B O 1
ATOM 3431 N N . ARG B 1 131 ? -7.656 -11.32 -14.258 1 96.5 131 ARG B N 1
ATOM 3432 C CA . ARG B 1 131 ? -6.551 -12.047 -14.867 1 96.5 131 ARG B CA 1
ATOM 3433 C C . ARG B 1 131 ? -5.371 -12.156 -13.914 1 96.5 131 ARG B C 1
ATOM 3435 O O . ARG B 1 131 ? -4.227 -12.305 -14.344 1 96.5 131 ARG B O 1
ATOM 3442 N N . VAL B 1 132 ? -5.684 -11.953 -12.672 1 97.88 132 VAL B N 1
ATOM 3443 C CA . VAL B 1 132 ? -4.707 -12.078 -11.602 1 97.88 132 VAL B CA 1
ATOM 3444 C C . VAL B 1 132 ? -5.297 -12.898 -10.453 1 97.88 132 VAL B C 1
ATOM 3446 O O . VAL B 1 132 ? -6.496 -12.812 -10.18 1 97.88 132 VAL B O 1
ATOM 3449 N N . ALA B 1 133 ? -4.414 -13.68 -9.859 1 97.94 133 ALA B N 1
ATOM 3450 C CA . ALA B 1 133 ? -4.883 -14.555 -8.789 1 97.94 133 ALA B CA 1
ATOM 3451 C C . ALA B 1 133 ? -4.992 -13.789 -7.473 1 97.94 133 ALA B C 1
ATOM 3453 O O . ALA B 1 133 ? -4.156 -12.93 -7.172 1 97.94 133 ALA B O 1
ATOM 3454 N N . GLN B 1 134 ? -5.996 -14.164 -6.742 1 96.19 134 GLN B N 1
ATOM 3455 C CA . GLN B 1 134 ? -6.172 -13.609 -5.406 1 96.19 134 GLN B CA 1
ATOM 3456 C C . GLN B 1 134 ? -5.383 -14.406 -4.371 1 96.19 134 GLN B C 1
ATOM 3458 O O . GLN B 1 134 ? -5.52 -15.633 -4.285 1 96.19 134 GLN B O 1
ATOM 3463 N N . LEU B 1 135 ? -4.535 -13.75 -3.656 1 96.69 135 LEU B N 1
ATOM 3464 C CA . LEU B 1 135 ? -3.814 -14.336 -2.533 1 96.69 135 LEU B CA 1
ATOM 3465 C C . LEU B 1 135 ? -4.512 -14.016 -1.214 1 96.69 135 LEU B C 1
ATOM 3467 O O . LEU B 1 135 ? -5.496 -13.273 -1.191 1 96.69 135 LEU B O 1
ATOM 3471 N N . ASN B 1 136 ? -4.008 -14.625 -0.142 1 93.69 136 ASN B N 1
ATOM 3472 C CA . ASN B 1 136 ? -4.574 -14.359 1.176 1 93.69 136 ASN B CA 1
ATOM 3473 C C . ASN B 1 136 ? -4.039 -13.055 1.766 1 93.69 136 ASN B C 1
ATOM 3475 O O . ASN B 1 136 ? -3.412 -13.062 2.826 1 93.69 136 ASN B O 1
ATOM 3479 N N . VAL B 1 137 ? -4.387 -12.008 1.02 1 94.88 137 VAL B N 1
ATOM 3480 C CA . VAL B 1 137 ? -3.871 -10.688 1.392 1 94.88 137 VAL B CA 1
ATOM 3481 C C . VAL B 1 137 ? -5.016 -9.68 1.443 1 94.88 137 VAL B C 1
ATOM 3483 O O . VAL B 1 137 ? -5.918 -9.711 0.601 1 94.88 137 VAL B O 1
ATOM 3486 N N . ARG B 1 138 ? -4.918 -8.828 2.443 1 93.25 138 ARG B N 1
ATOM 3487 C CA . ARG B 1 138 ? -5.719 -7.613 2.545 1 93.25 138 ARG B CA 1
ATOM 3488 C C . ARG B 1 138 ? -4.848 -6.418 2.924 1 93.25 138 ARG B C 1
ATOM 3490 O O . ARG B 1 138 ? -4.559 -6.203 4.102 1 93.25 138 ARG B O 1
ATOM 3497 N N . PRO B 1 139 ? -4.531 -5.672 1.884 1 94.56 139 PRO B N 1
ATOM 3498 C CA . PRO B 1 139 ? -3.584 -4.586 2.15 1 94.56 139 PRO B CA 1
ATOM 3499 C C . PRO B 1 139 ? -4.031 -3.682 3.297 1 94.56 139 PRO B C 1
ATOM 3501 O O . PRO B 1 139 ? -5.207 -3.309 3.373 1 94.56 139 PRO B O 1
ATOM 3504 N N . SER B 1 140 ? -3.094 -3.34 4.184 1 94.31 140 SER B N 1
ATOM 3505 C CA . SER B 1 140 ? -3.35 -2.529 5.371 1 94.31 140 SER B CA 1
ATOM 3506 C C . SER B 1 140 ? -2.105 -1.756 5.793 1 94.31 140 SER B C 1
ATOM 3508 O O . SER B 1 140 ? -0.982 -2.23 5.609 1 94.31 140 SER B O 1
ATOM 3510 N N . LEU B 1 141 ? -2.354 -0.586 6.32 1 95.25 141 LEU B N 1
ATOM 3511 C CA . LEU B 1 141 ? -1.248 0.168 6.902 1 95.25 141 LEU B CA 1
ATOM 3512 C C . LEU B 1 141 ? -1.067 -0.183 8.375 1 95.25 141 LEU B C 1
ATOM 3514 O O . LEU B 1 141 ? 0.016 0.004 8.938 1 95.25 141 LEU B O 1
ATOM 3518 N N . ILE B 1 142 ? -2.127 -0.616 8.969 1 94.81 142 ILE B N 1
ATOM 3519 C CA . ILE B 1 142 ? -2.205 -0.646 10.43 1 94.81 142 ILE B CA 1
ATOM 3520 C C . ILE B 1 142 ? -1.739 -2.006 10.945 1 94.81 142 ILE B C 1
ATOM 3522 O O . ILE B 1 142 ? -1.271 -2.119 12.078 1 94.81 142 ILE B O 1
ATOM 3526 N N . GLN B 1 143 ? -1.877 -2.99 10.141 1 94.25 143 GLN B N 1
ATOM 3527 C CA . GLN B 1 143 ? -1.483 -4.348 10.5 1 94.25 143 GLN B CA 1
ATOM 3528 C C . GLN B 1 143 ? -0.922 -5.094 9.297 1 94.25 143 GLN B C 1
ATOM 3530 O O . GLN B 1 143 ? -0.9 -4.562 8.188 1 94.25 143 GLN B O 1
ATOM 3535 N N . SER B 1 144 ? -0.45 -6.32 9.586 1 94.12 144 SER B N 1
ATOM 3536 C CA . SER B 1 144 ? -0.027 -7.164 8.469 1 94.12 144 SER B CA 1
ATOM 3537 C C . SER B 1 144 ? -1.15 -7.344 7.457 1 94.12 144 SER B C 1
ATOM 3539 O O . SER B 1 144 ? -2.309 -7.535 7.832 1 94.12 144 SER B O 1
ATOM 3541 N N . SER B 1 145 ? -0.753 -7.281 6.254 1 94.88 145 SER B N 1
ATOM 3542 C CA . SER B 1 145 ? -1.732 -7.465 5.188 1 94.88 145 SER B CA 1
ATOM 3543 C C . SER B 1 145 ? -2.027 -8.938 4.953 1 94.88 145 SER B C 1
ATOM 3545 O O . SER B 1 145 ? -3.004 -9.289 4.281 1 94.88 145 SER B O 1
ATOM 3547 N N . ILE B 1 146 ? -1.169 -9.781 5.422 1 95.19 146 ILE B N 1
ATOM 3548 C CA . ILE B 1 146 ? -1.318 -11.219 5.215 1 95.19 146 ILE B CA 1
ATOM 3549 C C . ILE B 1 146 ? -2.371 -11.773 6.176 1 95.19 146 ILE B C 1
ATOM 3551 O O . ILE B 1 146 ? -2.252 -11.617 7.395 1 95.19 146 ILE B O 1
ATOM 3555 N N . VAL B 1 147 ? -3.318 -12.375 5.652 1 91.88 147 VAL B N 1
ATOM 3556 C CA . VAL B 1 147 ? -4.387 -12.953 6.457 1 91.88 147 VAL B CA 1
ATOM 3557 C C . VAL B 1 147 ? -4.113 -14.438 6.68 1 91.88 147 VAL B C 1
ATOM 3559 O O . VAL B 1 147 ? -3.975 -15.203 5.723 1 91.88 147 VAL B O 1
ATOM 3562 N N . ASN B 1 148 ? -4.074 -14.727 7.898 1 86.31 148 ASN B N 1
ATOM 3563 C CA . ASN B 1 148 ? -3.885 -16.141 8.234 1 86.31 148 ASN B CA 1
ATOM 3564 C C . ASN B 1 148 ? -5.168 -16.938 8.031 1 86.31 148 ASN B C 1
ATOM 3566 O O . ASN B 1 148 ? -6.242 -16.516 8.469 1 86.31 148 ASN B O 1
ATOM 3570 N N . PHE B 1 149 ? -4.891 -17.969 7.297 1 82.38 149 PHE B N 1
ATOM 3571 C CA . PHE B 1 149 ? -6.047 -18.812 7.02 1 82.38 149 PHE B CA 1
ATOM 3572 C C . PHE B 1 149 ? -5.629 -20.266 6.871 1 82.38 149 PHE B C 1
ATOM 3574 O O . PHE B 1 149 ? -4.594 -20.562 6.266 1 82.38 149 PHE B O 1
ATOM 3581 N N . ASP B 1 150 ? -6.367 -21.125 7.5 1 84.12 150 ASP B N 1
ATOM 3582 C CA . ASP B 1 150 ? -6.129 -22.562 7.387 1 84.12 150 ASP B CA 1
ATOM 3583 C C . ASP B 1 150 ? -7 -23.188 6.297 1 84.12 150 ASP B C 1
ATOM 3585 O O . ASP B 1 150 ? -8.211 -23.312 6.461 1 84.12 150 ASP B O 1
ATOM 3589 N N . VAL B 1 151 ? -6.379 -23.641 5.309 1 85.81 151 VAL B N 1
ATOM 3590 C CA . VAL B 1 151 ? -7.059 -24.203 4.145 1 85.81 151 VAL B CA 1
ATOM 3591 C C . VAL B 1 151 ? -7.887 -25.422 4.566 1 85.81 151 VAL B C 1
ATOM 3593 O O . VAL B 1 151 ? -8.953 -25.672 4.004 1 85.81 151 VAL B O 1
ATOM 3596 N N . LEU B 1 152 ? -7.453 -26.109 5.555 1 84.38 152 LEU B N 1
ATOM 3597 C CA . LEU B 1 152 ? -8.117 -27.328 5.996 1 84.38 152 LEU B CA 1
ATOM 3598 C C . LEU B 1 152 ? -9.43 -27.016 6.703 1 84.38 152 LEU B C 1
ATOM 3600 O O . LEU B 1 152 ? -10.289 -27.891 6.867 1 84.38 152 LEU B O 1
ATOM 3604 N N . LYS B 1 153 ? -9.562 -25.781 7.062 1 81.12 153 LYS B N 1
ATOM 3605 C CA . LYS B 1 153 ? -10.766 -25.391 7.785 1 81.12 153 LYS B CA 1
ATOM 3606 C C . LYS B 1 153 ? -11.805 -24.812 6.84 1 81.12 153 LYS B C 1
ATOM 3608 O O . LYS B 1 153 ? -12.867 -24.359 7.277 1 81.12 153 LYS B O 1
ATOM 3613 N N . LEU B 1 154 ? -11.477 -24.844 5.648 1 78.5 154 LEU B N 1
ATOM 3614 C CA . LEU B 1 154 ? -12.461 -24.359 4.684 1 78.5 154 LEU B CA 1
ATOM 3615 C C . LEU B 1 154 ? -13.695 -25.25 4.684 1 78.5 154 LEU B C 1
ATOM 3617 O O . LEU B 1 154 ? -13.578 -26.484 4.613 1 78.5 154 LEU B O 1
ATOM 3621 N N . LYS B 1 155 ? -14.828 -24.766 5.066 1 65.88 155 LYS B N 1
ATOM 3622 C CA . LYS B 1 155 ? -16.062 -25.547 5.172 1 65.88 155 LYS B CA 1
ATOM 3623 C C . LYS B 1 155 ? -16.453 -26.125 3.816 1 65.88 155 LYS B C 1
ATOM 3625 O O . LYS B 1 155 ? -16.875 -27.281 3.729 1 65.88 155 LYS B O 1
ATOM 3630 N N . LYS B 1 156 ? -16.609 -25.234 2.795 1 65.19 156 LYS B N 1
ATOM 3631 C CA . LYS B 1 156 ? -16.969 -25.672 1.446 1 65.19 156 LYS B CA 1
ATOM 3632 C C . LYS B 1 156 ? -15.727 -25.766 0.557 1 65.19 156 LYS B C 1
ATOM 3634 O O . LYS B 1 156 ? -15.133 -24.75 0.203 1 65.19 156 LYS B O 1
ATOM 3639 N N . LYS B 1 157 ? -15.133 -26.922 0.568 1 71.81 157 LYS B N 1
ATOM 3640 C CA . LYS B 1 157 ? -13.844 -27.188 -0.067 1 71.81 157 LYS B CA 1
ATOM 3641 C C . LYS B 1 157 ? -13.992 -27.359 -1.574 1 71.81 157 LYS B C 1
ATOM 3643 O O . LYS B 1 157 ? -13.648 -28.422 -2.115 1 71.81 157 LYS B O 1
ATOM 3648 N N . LYS B 1 158 ? -14.625 -26.375 -2.227 1 87.81 158 LYS B N 1
ATOM 3649 C CA . LYS B 1 158 ? -14.555 -26.453 -3.684 1 87.81 158 LYS B CA 1
ATOM 3650 C C . LYS B 1 158 ? -13.219 -25.922 -4.199 1 87.81 158 LYS B C 1
ATOM 3652 O O . LYS B 1 158 ? -13.016 -24.703 -4.258 1 87.81 158 LYS B O 1
ATOM 3657 N N . CYS B 1 159 ? -12.367 -26.922 -4.422 1 95.44 159 CYS B N 1
ATOM 3658 C CA . CYS B 1 159 ? -11.039 -26.578 -4.914 1 95.44 159 CYS B CA 1
ATOM 3659 C C . CYS B 1 159 ? -10.836 -27.078 -6.34 1 95.44 159 CYS B C 1
ATOM 3661 O O . CYS B 1 159 ? -11.5 -28.016 -6.773 1 95.44 159 CYS B O 1
ATOM 3663 N N . TRP B 1 160 ? -9.969 -26.375 -7.047 1 96.62 160 TRP B N 1
ATOM 3664 C CA . TRP B 1 160 ? -9.758 -26.75 -8.438 1 96.62 160 TRP B CA 1
ATOM 3665 C C . TRP B 1 160 ? -8.383 -26.297 -8.922 1 96.62 160 TRP B C 1
ATOM 3667 O O . TRP B 1 160 ? -7.738 -25.453 -8.297 1 96.62 160 TRP B O 1
ATOM 3677 N N . ILE B 1 161 ? -7.977 -26.938 -9.945 1 97.31 161 ILE B N 1
ATOM 3678 C CA . ILE B 1 161 ? -6.766 -26.594 -10.68 1 97.31 161 ILE B CA 1
ATOM 3679 C C . ILE B 1 161 ? -7.078 -26.5 -12.172 1 97.31 161 ILE B C 1
ATOM 3681 O O . ILE B 1 161 ? -7.953 -27.203 -12.672 1 97.31 161 ILE B O 1
ATOM 3685 N N . VAL B 1 162 ? -6.398 -25.578 -12.766 1 96.5 162 VAL B N 1
ATOM 3686 C CA . VAL B 1 162 ? -6.531 -25.453 -14.211 1 96.5 162 VAL B CA 1
ATOM 3687 C C . VAL B 1 162 ? -5.148 -25.516 -14.859 1 96.5 162 VAL B C 1
ATOM 3689 O O . VAL B 1 162 ? -4.156 -25.094 -14.258 1 96.5 162 VAL B O 1
ATOM 3692 N N . GLY B 1 163 ? -5.125 -26.062 -16.031 1 94.81 163 GLY B N 1
ATOM 3693 C CA . GLY B 1 163 ? -3.889 -26.188 -16.781 1 94.81 163 GLY B CA 1
ATOM 3694 C C . GLY B 1 163 ? -4.117 -26.453 -18.266 1 94.81 163 GLY B C 1
ATOM 3695 O O . GLY B 1 163 ? -5.25 -26.406 -18.734 1 94.81 163 GLY B O 1
ATOM 3696 N N . PHE B 1 164 ? -3.094 -26.672 -18.875 1 91.75 164 PHE B N 1
ATOM 3697 C CA . PHE B 1 164 ? -3.156 -26.859 -20.328 1 91.75 164 PHE B CA 1
ATOM 3698 C C . PHE B 1 164 ? -3.4 -28.328 -20.656 1 91.75 164 PHE B C 1
ATOM 3700 O O . PHE B 1 164 ? -3.273 -29.203 -19.797 1 91.75 164 PHE B O 1
ATOM 3707 N N . THR B 1 165 ? -3.742 -28.516 -21.859 1 85.44 165 THR B N 1
ATOM 3708 C CA . THR B 1 165 ? -4.09 -29.875 -22.281 1 85.44 165 THR B CA 1
ATOM 3709 C C . THR B 1 165 ? -2.852 -30.625 -22.766 1 85.44 165 THR B C 1
ATOM 3711 O O . THR B 1 165 ? -1.986 -30.047 -23.422 1 85.44 165 THR B O 1
ATOM 3714 N N . THR B 1 166 ? -2.834 -31.906 -22.375 1 78.81 166 THR B N 1
ATOM 3715 C CA . THR B 1 166 ? -1.797 -32.781 -22.906 1 78.81 166 THR B CA 1
ATOM 3716 C C . THR B 1 166 ? -1.907 -32.906 -24.422 1 78.81 166 THR B C 1
ATOM 3718 O O . THR B 1 166 ? -3.01 -33.031 -24.953 1 78.81 166 THR B O 1
ATOM 3721 N N . THR B 1 167 ? -0.802 -32.656 -25.016 1 75.44 167 THR B N 1
ATOM 3722 C CA . THR B 1 167 ? -0.805 -32.75 -26.469 1 75.44 167 THR B CA 1
ATOM 3723 C C . THR B 1 167 ? 0.468 -33.438 -26.969 1 75.44 167 THR B C 1
ATOM 3725 O O . THR B 1 167 ? 1.496 -33.406 -26.281 1 75.44 167 THR B O 1
ATOM 3728 N N . ASN B 1 168 ? 0.375 -34.094 -28.156 1 71.44 168 ASN B N 1
ATOM 3729 C CA . ASN B 1 168 ? 1.514 -34.75 -28.766 1 71.44 168 ASN B CA 1
ATOM 3730 C C . ASN B 1 168 ? 2.318 -33.812 -29.656 1 71.44 168 ASN B C 1
ATOM 3732 O O . ASN B 1 168 ? 3.279 -34.219 -30.297 1 71.44 168 ASN B O 1
ATOM 3736 N N . ASN B 1 169 ? 1.866 -32.562 -29.703 1 67 169 ASN B N 1
ATOM 3737 C CA . ASN B 1 169 ? 2.533 -31.562 -30.5 1 67 169 ASN B CA 1
ATOM 3738 C C . ASN B 1 169 ? 2.836 -30.297 -29.688 1 67 169 ASN B C 1
ATOM 3740 O O . ASN B 1 169 ? 1.919 -29.578 -29.281 1 67 169 ASN B O 1
ATOM 3744 N N . ALA B 1 170 ? 4.148 -30.125 -29.5 1 65.88 170 ALA B N 1
ATOM 3745 C CA . ALA B 1 170 ? 4.602 -29.016 -28.672 1 65.88 170 ALA B CA 1
ATOM 3746 C C . ALA B 1 170 ? 4.117 -27.672 -29.234 1 65.88 170 ALA B C 1
ATOM 3748 O O . ALA B 1 170 ? 3.789 -26.75 -28.484 1 65.88 170 ALA B O 1
ATOM 3749 N N . THR B 1 171 ? 4.074 -27.578 -30.531 1 66.56 171 THR B N 1
ATOM 3750 C CA . THR B 1 171 ? 3.629 -26.344 -31.188 1 66.56 171 THR B CA 1
ATOM 3751 C C . THR B 1 171 ? 2.17 -26.047 -30.844 1 66.56 171 THR B C 1
ATOM 3753 O O . THR B 1 171 ? 1.783 -24.891 -30.688 1 66.56 171 THR B O 1
ATOM 3756 N N . GLU B 1 172 ? 1.481 -27.109 -30.75 1 67.75 172 GLU B N 1
ATOM 3757 C CA . GLU B 1 172 ? 0.078 -26.953 -30.391 1 67.75 172 GLU B CA 1
ATOM 3758 C C . GLU B 1 172 ? -0.062 -26.453 -28.953 1 67.75 172 GLU B C 1
ATOM 3760 O O . GLU B 1 172 ? -0.953 -25.656 -28.656 1 67.75 172 GLU B O 1
ATOM 3765 N N . PHE B 1 173 ? 0.838 -26.875 -28.203 1 67 173 PHE B N 1
ATOM 3766 C CA . PHE B 1 173 ? 0.807 -26.484 -26.797 1 67 173 PHE B CA 1
ATOM 3767 C C . PHE B 1 173 ? 0.932 -24.969 -26.672 1 67 173 PHE B C 1
ATOM 3769 O O . PHE B 1 173 ? 0.201 -24.344 -25.891 1 67 173 PHE B O 1
ATOM 3776 N N . ILE B 1 174 ? 1.742 -24.422 -27.453 1 66.88 174 ILE B N 1
ATOM 3777 C CA . ILE B 1 174 ? 2.021 -22.984 -27.391 1 66.88 174 ILE B CA 1
ATOM 3778 C C . ILE B 1 174 ? 0.811 -22.203 -27.891 1 66.88 174 ILE B C 1
ATOM 3780 O O . ILE B 1 174 ? 0.495 -21.141 -27.359 1 66.88 174 ILE B O 1
ATOM 3784 N N . LYS B 1 175 ? 0.09 -22.812 -28.75 1 70.81 175 LYS B N 1
ATOM 3785 C CA . LYS B 1 175 ? -0.995 -22.078 -29.406 1 70.81 175 LYS B CA 1
ATOM 3786 C C . LYS B 1 175 ? -2.344 -22.438 -28.781 1 70.81 175 LYS B C 1
ATOM 3788 O O . LYS B 1 175 ? -3.375 -21.875 -29.172 1 70.81 175 LYS B O 1
ATOM 3793 N N . GLN B 1 176 ? -2.195 -23.234 -27.891 1 76.88 176 GLN B N 1
ATOM 3794 C CA . GLN B 1 176 ? -3.436 -23.766 -27.328 1 76.88 176 GLN B CA 1
ATOM 3795 C C . GLN B 1 176 ? -4.223 -22.672 -26.609 1 76.88 176 GLN B C 1
ATOM 3797 O O . GLN B 1 176 ? -3.654 -21.906 -25.844 1 76.88 176 GLN B O 1
ATOM 3802 N N . ASP B 1 177 ? -5.543 -22.688 -26.953 1 80.19 177 ASP B N 1
ATOM 3803 C CA . ASP B 1 177 ? -6.449 -21.75 -26.297 1 80.19 177 ASP B CA 1
ATOM 3804 C C . ASP B 1 177 ? -7.402 -22.469 -25.344 1 80.19 177 ASP B C 1
ATOM 3806 O O . ASP B 1 177 ? -8.172 -21.828 -24.625 1 80.19 177 ASP B O 1
ATOM 3810 N N . GLN B 1 178 ? -7.254 -23.719 -25.484 1 83.94 178 GLN B N 1
ATOM 3811 C CA . GLN B 1 178 ? -8.117 -24.5 -24.594 1 83.94 178 GLN B CA 1
ATOM 3812 C C . GLN B 1 178 ? -7.328 -25.078 -23.422 1 83.94 178 GLN B C 1
ATOM 3814 O O . GLN B 1 178 ? -6.207 -25.547 -23.609 1 83.94 178 GLN B O 1
ATOM 3819 N N . ILE B 1 179 ? -7.992 -24.953 -22.281 1 93.19 179 ILE B N 1
ATOM 3820 C CA . ILE B 1 179 ? -7.387 -25.469 -21.062 1 93.19 179 ILE B CA 1
ATOM 3821 C C . ILE B 1 179 ? -8.359 -26.438 -20.375 1 93.19 179 ILE B C 1
ATOM 3823 O O . ILE B 1 179 ? -9.484 -26.625 -20.844 1 93.19 179 ILE B O 1
ATOM 3827 N N . GLN B 1 180 ? -7.836 -27.141 -19.422 1 94.56 180 GLN B N 1
ATOM 3828 C CA . GLN B 1 180 ? -8.641 -28.109 -18.688 1 94.56 180 GLN B CA 1
ATOM 3829 C C . GLN B 1 180 ? -8.711 -27.75 -17.203 1 94.56 180 GLN B C 1
ATOM 3831 O O . GLN B 1 180 ? -7.711 -27.328 -16.625 1 94.56 180 GLN B O 1
ATOM 3836 N N . LEU B 1 181 ? -9.93 -27.859 -16.703 1 96.5 181 LEU B N 1
ATOM 3837 C CA . LEU B 1 181 ? -10.164 -27.641 -15.281 1 96.5 181 LEU B CA 1
ATOM 3838 C C . LEU B 1 181 ? -10.539 -28.938 -14.57 1 96.5 181 LEU B C 1
ATOM 3840 O O . LEU B 1 181 ? -11.414 -29.672 -15.031 1 96.5 181 LEU B O 1
ATOM 3844 N N . ILE B 1 182 ? -9.828 -29.188 -13.508 1 95.75 182 ILE B N 1
ATOM 3845 C CA . ILE B 1 182 ? -10.141 -30.375 -12.695 1 95.75 182 ILE B CA 1
ATOM 3846 C C . ILE B 1 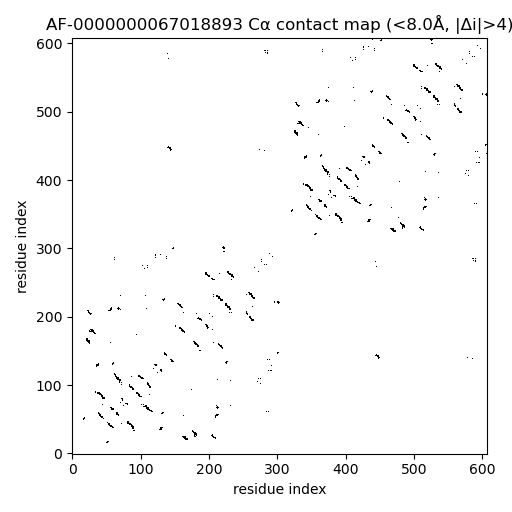182 ? -10.539 -29.938 -11.289 1 95.75 182 ILE B C 1
ATOM 3848 O O . ILE B 1 182 ? -9.906 -29.062 -10.695 1 95.75 182 ILE B O 1
ATOM 3852 N N . ASN B 1 183 ? -11.57 -30.625 -10.82 1 94.69 183 ASN B N 1
ATOM 3853 C CA . ASN B 1 183 ? -11.984 -30.391 -9.438 1 94.69 183 ASN B CA 1
ATOM 3854 C C . ASN B 1 183 ? -11.156 -31.234 -8.461 1 94.69 183 ASN B C 1
ATOM 3856 O O . ASN B 1 183 ? -10.859 -32.406 -8.734 1 94.69 183 ASN B O 1
ATOM 3860 N N . ILE B 1 184 ? -10.727 -30.578 -7.426 1 94.44 184 ILE B N 1
ATOM 3861 C CA . ILE B 1 184 ? -10.008 -31.25 -6.348 1 94.44 184 ILE B CA 1
ATOM 3862 C C . ILE B 1 184 ? -10.977 -31.578 -5.211 1 94.44 184 ILE B C 1
ATOM 3864 O O . ILE B 1 184 ? -11.445 -30.672 -4.516 1 94.44 184 ILE B O 1
ATOM 3868 N N . HIS B 1 185 ? -11.219 -32.75 -4.98 1 88 185 HIS B N 1
ATOM 3869 C CA . HIS B 1 185 ? -12.344 -33.188 -4.168 1 88 185 HIS B CA 1
ATOM 3870 C C . HIS B 1 185 ? -12.023 -33.094 -2.68 1 88 185 HIS B C 1
ATOM 3872 O O . HIS B 1 185 ? -12.922 -32.938 -1.853 1 88 185 HIS B O 1
ATOM 3878 N N . SER B 1 186 ? -10.781 -33.281 -2.379 1 90.94 186 SER B N 1
ATOM 3879 C CA . SER B 1 186 ? -10.391 -33.156 -0.978 1 90.94 186 SER B CA 1
ATOM 3880 C C . SER B 1 186 ? -8.969 -32.625 -0.846 1 90.94 186 SER B C 1
ATOM 3882 O O . SER B 1 186 ? -8.141 -32.844 -1.737 1 90.94 186 SER B O 1
ATOM 3884 N N . ILE B 1 187 ? -8.781 -31.984 0.187 1 92.75 187 ILE B N 1
ATOM 3885 C CA . ILE B 1 187 ? -7.449 -31.516 0.55 1 92.75 187 ILE B CA 1
ATOM 3886 C C . ILE B 1 187 ? -7.016 -32.156 1.868 1 92.75 187 ILE B C 1
ATOM 3888 O O . ILE B 1 187 ? -7.676 -31.969 2.896 1 92.75 187 ILE B O 1
ATOM 3892 N N . ASN B 1 188 ? -5.898 -32.844 1.77 1 92.56 188 ASN B N 1
ATOM 3893 C CA . ASN B 1 188 ? -5.449 -33.594 2.932 1 92.56 188 ASN B CA 1
ATOM 3894 C C . ASN B 1 188 ? -4.02 -33.25 3.32 1 92.56 188 ASN B C 1
ATOM 3896 O O . ASN B 1 188 ? -3.234 -32.812 2.479 1 92.56 188 ASN B O 1
ATOM 3900 N N . LEU B 1 189 ? -3.734 -33.5 4.562 1 92.62 189 LEU B N 1
ATOM 3901 C CA . LEU B 1 189 ? -2.377 -33.281 5.043 1 92.62 189 LEU B CA 1
ATOM 3902 C C . LEU B 1 189 ? -1.457 -34.438 4.648 1 92.62 189 LEU B C 1
ATOM 3904 O O . LEU B 1 189 ? -1.894 -35.562 4.57 1 92.62 189 LEU B O 1
ATOM 3908 N N . VAL B 1 190 ? -0.249 -34 4.379 1 92.88 190 VAL B N 1
ATOM 3909 C CA . VAL B 1 190 ? 0.768 -35.031 4.148 1 92.88 190 VAL B CA 1
ATOM 3910 C C . VAL B 1 190 ? 1.523 -35.312 5.449 1 92.88 190 VAL B C 1
ATOM 3912 O O . VAL B 1 190 ? 2.016 -34.375 6.094 1 92.88 190 VAL B O 1
ATOM 3915 N N . LYS B 1 191 ? 1.647 -36.531 5.754 1 90.56 191 LYS B N 1
ATOM 3916 C CA . LYS B 1 191 ? 2.355 -36.906 6.973 1 90.56 191 LYS B CA 1
ATOM 3917 C C . LYS B 1 191 ? 3.809 -36.438 6.934 1 90.56 191 LYS B C 1
ATOM 3919 O O . LYS B 1 191 ? 4.496 -36.625 5.93 1 90.56 191 LYS B O 1
ATOM 3924 N N . ASP B 1 192 ? 4.316 -35.75 7.848 1 90 192 ASP B N 1
ATOM 3925 C CA . ASP B 1 192 ? 5.691 -35.344 8.086 1 90 192 ASP B CA 1
ATOM 3926 C C . ASP B 1 192 ? 6.102 -34.25 7.102 1 90 192 ASP B C 1
ATOM 3928 O O . ASP B 1 192 ? 7.289 -33.938 6.977 1 90 192 ASP B O 1
ATOM 3932 N N . LYS B 1 193 ? 5.23 -33.844 6.273 1 92.44 193 LYS B N 1
ATOM 3933 C CA . LYS B 1 193 ? 5.492 -32.719 5.379 1 92.44 193 LYS B CA 1
ATOM 3934 C C . LYS B 1 193 ? 4.398 -31.641 5.5 1 92.44 193 LYS B C 1
ATOM 3936 O O . LYS B 1 193 ? 3.518 -31.562 4.645 1 92.44 193 LYS B O 1
ATOM 3941 N N . PRO B 1 194 ? 4.512 -30.859 6.461 1 88.06 194 PRO B N 1
ATOM 3942 C CA . PRO B 1 194 ? 3.42 -29.938 6.793 1 88.06 194 PRO B CA 1
ATOM 3943 C C . PRO B 1 194 ? 3.184 -28.875 5.715 1 88.06 194 PRO B C 1
ATOM 3945 O O . PRO B 1 194 ? 2.113 -28.266 5.668 1 88.06 194 PRO B O 1
ATOM 3948 N N . ASN B 1 195 ? 4.113 -28.75 4.816 1 90.94 195 ASN B N 1
ATOM 3949 C CA . ASN B 1 195 ? 3.965 -27.703 3.807 1 90.94 195 ASN B CA 1
ATOM 3950 C C . ASN B 1 195 ? 3.293 -28.234 2.545 1 90.94 195 ASN B C 1
ATOM 3952 O O . ASN B 1 195 ? 3.119 -27.5 1.572 1 90.94 195 ASN B O 1
ATOM 3956 N N . TYR B 1 196 ? 2.855 -29.5 2.617 1 94.38 196 TYR B N 1
ATOM 3957 C CA . TYR B 1 196 ? 2.232 -30.109 1.45 1 94.38 196 TYR B CA 1
ATOM 3958 C C . TYR B 1 196 ? 0.79 -30.5 1.744 1 94.38 196 TYR B C 1
ATOM 3960 O O . TYR B 1 196 ? 0.437 -30.781 2.895 1 94.38 196 TYR B O 1
ATOM 3968 N N . PHE B 1 197 ? 0.023 -30.422 0.625 1 94.88 197 PHE B N 1
ATOM 3969 C CA . PHE B 1 197 ? -1.291 -31.047 0.547 1 94.88 197 PHE B CA 1
ATOM 3970 C C . PHE B 1 197 ? -1.285 -32.188 -0.458 1 94.88 197 PHE B C 1
ATOM 3972 O O . PHE B 1 197 ? -0.425 -32.25 -1.339 1 94.88 197 PHE B O 1
ATOM 3979 N N . TRP B 1 198 ? -2.236 -33.062 -0.209 1 94.62 198 TRP B N 1
ATOM 3980 C CA . TRP B 1 198 ? -2.451 -34.062 -1.259 1 94.62 198 TRP B CA 1
ATOM 3981 C C . TRP B 1 198 ? -3.939 -34.312 -1.479 1 94.62 198 TRP B C 1
ATOM 3983 O O . TRP B 1 198 ? -4.762 -33.969 -0.626 1 94.62 198 TRP B O 1
ATOM 3993 N N . SER B 1 199 ? -4.258 -34.781 -2.619 1 95.25 199 SER B N 1
ATOM 3994 C CA . SER B 1 199 ? -5.602 -35.188 -3 1 95.25 199 SER B CA 1
ATOM 3995 C C . SER B 1 199 ? -5.574 -36.469 -3.816 1 95.25 199 SER B C 1
ATOM 3997 O O . SER B 1 199 ? -4.668 -36.688 -4.625 1 95.25 199 SER B O 1
ATOM 3999 N N . PRO B 1 200 ? -6.57 -37.281 -3.578 1 94.75 200 PRO B N 1
ATOM 4000 C CA . PRO B 1 200 ? -6.656 -38.438 -4.445 1 94.75 200 PRO B CA 1
ATOM 4001 C C . PRO B 1 200 ? -7.086 -38.094 -5.867 1 94.75 200 PRO B C 1
ATOM 4003 O O . PRO B 1 200 ? -7.855 -37.156 -6.074 1 94.75 200 PRO B O 1
ATOM 4006 N N . ILE B 1 201 ? -6.5 -38.875 -6.75 1 94.12 201 ILE B N 1
ATOM 4007 C CA . ILE B 1 201 ? -6.922 -38.75 -8.141 1 94.12 201 ILE B CA 1
ATOM 4008 C C . ILE B 1 201 ? -8.219 -39.531 -8.367 1 94.12 201 ILE B C 1
ATOM 4010 O O . ILE B 1 201 ? -8.289 -40.719 -8.078 1 94.12 201 ILE B O 1
ATOM 4014 N N . ILE B 1 202 ? -9.195 -38.812 -8.859 1 91 202 ILE B N 1
ATOM 4015 C CA . ILE B 1 202 ? -10.508 -39.406 -9.117 1 91 202 ILE B CA 1
ATOM 4016 C C . ILE B 1 202 ? -10.82 -39.344 -10.609 1 91 202 ILE B C 1
ATOM 4018 O O . ILE B 1 202 ? -10.562 -38.344 -11.273 1 91 202 ILE B O 1
ATOM 4022 N N . ALA B 1 203 ? -11.43 -40.438 -11.141 1 88.31 203 ALA B N 1
ATOM 4023 C CA . ALA B 1 203 ? -11.906 -40.531 -12.523 1 88.31 203 ALA B CA 1
ATOM 4024 C C . ALA B 1 203 ? -10.781 -40.25 -13.516 1 88.31 203 ALA B C 1
ATOM 4026 O O . ALA B 1 203 ? -11.008 -39.656 -14.562 1 88.31 203 ALA B O 1
ATOM 4027 N N . ASN B 1 204 ? -9.555 -40.469 -13.125 1 85.81 204 ASN B N 1
ATOM 4028 C CA . ASN B 1 204 ? -8.367 -40.312 -13.961 1 85.81 204 ASN B CA 1
ATOM 4029 C C . ASN B 1 204 ? -8.156 -38.875 -14.367 1 85.81 204 ASN B C 1
ATOM 4031 O O . ASN B 1 204 ? -7.559 -38.594 -15.406 1 85.81 204 ASN B O 1
ATOM 4035 N N . GLU B 1 205 ? -8.75 -37.969 -13.586 1 91.88 205 GLU B N 1
ATOM 4036 C CA . GLU B 1 205 ? -8.477 -36.531 -13.773 1 91.88 205 GLU B CA 1
ATOM 4037 C C . GLU B 1 205 ? -7.262 -36.094 -12.961 1 91.88 205 GLU B C 1
ATOM 4039 O O . GLU B 1 205 ? -7.289 -36.125 -11.727 1 91.88 205 GLU B O 1
ATOM 4044 N N . THR B 1 206 ? -6.266 -35.656 -13.688 1 92.38 206 THR B N 1
ATOM 4045 C CA . THR B 1 206 ? -5.055 -35.344 -12.945 1 92.38 206 THR B CA 1
ATOM 4046 C C . THR B 1 206 ? -4.203 -34.344 -13.727 1 92.38 206 THR B C 1
ATOM 4048 O O . THR B 1 206 ? -4.355 -34.219 -14.945 1 92.38 206 THR B O 1
ATOM 4051 N N . ALA B 1 207 ? -3.422 -33.625 -12.938 1 94.19 207 ALA B N 1
ATOM 4052 C CA . ALA B 1 207 ? -2.342 -32.844 -13.547 1 94.19 207 ALA B CA 1
ATOM 4053 C C . ALA B 1 207 ? -1.191 -33.75 -13.977 1 94.19 207 ALA B C 1
ATOM 4055 O O . ALA B 1 207 ? -1.209 -34.969 -13.711 1 94.19 207 ALA B O 1
ATOM 4056 N N . CYS B 1 208 ? -0.318 -33.156 -14.688 1 91.88 208 CYS B N 1
ATOM 4057 C CA . CYS B 1 208 ? 0.874 -33.906 -15.109 1 91.88 208 CYS B CA 1
ATOM 4058 C C . CYS B 1 208 ? 2.104 -33 -15.078 1 91.88 208 CYS B C 1
ATOM 4060 O O . CYS B 1 208 ? 2.074 -31.922 -14.484 1 91.88 208 CYS B O 1
ATOM 4062 N N . TRP B 1 209 ? 3.223 -33.438 -15.539 1 86.31 209 TRP B N 1
ATOM 4063 C CA . TRP B 1 209 ? 4.539 -32.844 -15.273 1 86.31 209 TRP B CA 1
ATOM 4064 C C . TRP B 1 209 ? 4.613 -31.406 -15.758 1 86.31 209 TRP B C 1
ATOM 4066 O O . TRP B 1 209 ? 5.188 -30.547 -15.086 1 86.31 209 TRP B O 1
ATOM 4076 N N . ASP B 1 210 ? 4.023 -31.078 -16.844 1 89.19 210 ASP B N 1
ATOM 4077 C CA . ASP B 1 210 ? 4.105 -29.75 -17.422 1 89.19 210 ASP B CA 1
ATOM 4078 C C . ASP B 1 210 ? 3.201 -28.766 -16.672 1 89.19 210 ASP B C 1
ATOM 4080 O O . ASP B 1 210 ? 3.238 -27.562 -16.922 1 89.19 210 ASP B O 1
ATOM 4084 N N . ASP B 1 211 ? 2.482 -29.344 -15.703 1 93.5 211 ASP B N 1
ATOM 4085 C CA . ASP B 1 211 ? 1.574 -28.5 -14.922 1 93.5 211 ASP B CA 1
ATOM 4086 C C . ASP B 1 211 ? 2.227 -28.047 -13.617 1 93.5 211 ASP B C 1
ATOM 4088 O O . ASP B 1 211 ? 1.616 -27.328 -12.828 1 93.5 211 ASP B O 1
ATOM 4092 N N . ALA B 1 212 ? 3.432 -28.5 -13.445 1 95 212 ALA B N 1
ATOM 4093 C CA . ALA B 1 212 ? 4.117 -28 -12.25 1 95 212 ALA B CA 1
ATOM 4094 C C . ALA B 1 212 ? 4.051 -26.484 -12.156 1 95 212 ALA B C 1
ATOM 4096 O O . ALA B 1 212 ? 4.285 -25.781 -13.148 1 95 212 ALA B O 1
ATOM 4097 N N . GLY B 1 213 ? 3.633 -26.047 -10.961 1 97.81 213 GLY B N 1
ATOM 4098 C CA . GLY B 1 213 ? 3.508 -24.609 -10.766 1 97.81 213 GLY B CA 1
ATOM 4099 C C . GLY B 1 213 ? 2.08 -24.109 -10.883 1 97.81 213 GLY B C 1
ATOM 4100 O O . GLY B 1 213 ? 1.787 -22.953 -10.547 1 97.81 213 GLY B O 1
ATOM 4101 N N . ALA B 1 214 ? 1.188 -24.938 -11.375 1 98.19 214 ALA B N 1
ATOM 4102 C CA . ALA B 1 214 ? -0.214 -24.547 -11.477 1 98.19 214 ALA B CA 1
ATOM 4103 C C . ALA B 1 214 ? -0.81 -24.25 -10.109 1 98.19 214 ALA B C 1
ATOM 4105 O O . ALA B 1 214 ? -0.534 -24.969 -9.141 1 98.19 214 ALA B O 1
ATOM 4106 N N . ALA B 1 215 ? -1.635 -23.266 -10.07 1 98.5 215 ALA B N 1
ATOM 4107 C CA . ALA B 1 215 ? -2.205 -22.828 -8.805 1 98.5 215 ALA B CA 1
ATOM 4108 C C . ALA B 1 215 ? -3.375 -23.719 -8.391 1 98.5 215 ALA B C 1
ATOM 4110 O O . ALA B 1 215 ? -4.195 -24.109 -9.219 1 98.5 215 ALA B O 1
ATOM 4111 N N . LEU B 1 216 ? -3.363 -24.047 -7.129 1 97.5 216 LEU B N 1
ATOM 4112 C CA . LEU B 1 216 ? -4.543 -24.625 -6.492 1 97.5 216 LEU B CA 1
ATOM 4113 C C . LEU B 1 216 ? -5.445 -23.531 -5.934 1 97.5 216 LEU B C 1
ATOM 4115 O O . LEU B 1 216 ? -5.039 -22.766 -5.051 1 97.5 216 LEU B O 1
ATOM 4119 N N . PHE B 1 217 ? -6.68 -23.5 -6.438 1 96.62 217 PHE B N 1
ATOM 4120 C CA . PHE B 1 217 ? -7.652 -22.531 -5.957 1 96.62 217 PHE B CA 1
ATOM 4121 C C . PHE B 1 217 ? -8.727 -23.203 -5.113 1 96.62 217 PHE B C 1
ATOM 4123 O O . PHE B 1 217 ? -9.172 -24.312 -5.438 1 96.62 217 PHE B O 1
ATOM 4130 N N . CYS B 1 218 ? -9.133 -22.484 -4.09 1 94.25 218 CYS B N 1
ATOM 4131 C CA . CYS B 1 218 ? -10.281 -22.938 -3.301 1 94.25 218 CYS B CA 1
ATOM 4132 C C . CYS B 1 218 ? -11.266 -21.812 -3.066 1 94.25 218 CYS B C 1
ATOM 4134 O O . CYS B 1 218 ? -10.859 -20.656 -2.912 1 94.25 218 CYS B O 1
ATOM 4136 N N . SER B 1 219 ? -12.516 -22.172 -3.078 1 89.69 219 SER B N 1
ATOM 4137 C CA . SER B 1 219 ? -13.57 -21.203 -2.801 1 89.69 219 SER B CA 1
ATOM 4138 C C . SER B 1 219 ? -13.641 -20.875 -1.312 1 89.69 219 SER B C 1
ATOM 4140 O O . SER B 1 219 ? -13.633 -21.781 -0.474 1 89.69 219 SER B O 1
ATOM 4142 N N . THR B 1 220 ? -13.711 -19.594 -1.094 1 86.38 220 THR B N 1
ATOM 4143 C CA . THR B 1 220 ? -13.883 -19.125 0.28 1 86.38 220 THR B CA 1
ATOM 4144 C C . THR B 1 220 ? -15.211 -18.406 0.447 1 86.38 220 THR B C 1
ATOM 4146 O O . THR B 1 220 ? -15.828 -17.984 -0.538 1 86.38 220 THR B O 1
ATOM 4149 N N . ARG B 1 221 ? -15.805 -18.391 1.572 1 77.69 221 ARG B N 1
ATOM 4150 C CA . ARG B 1 221 ? -17.109 -17.797 1.822 1 77.69 221 ARG B CA 1
ATOM 4151 C C . ARG B 1 221 ? -17.109 -16.312 1.482 1 77.69 221 ARG B C 1
ATOM 4153 O O . ARG B 1 221 ? -18.016 -15.82 0.81 1 77.69 221 ARG B O 1
ATOM 4160 N N . ASN B 1 222 ? -15.984 -15.57 1.749 1 78.25 222 ASN B N 1
ATOM 4161 C CA . ASN B 1 222 ? -16.031 -14.109 1.68 1 78.25 222 ASN B CA 1
ATOM 4162 C C . ASN B 1 222 ? -15.125 -13.57 0.575 1 78.25 222 ASN B C 1
ATOM 4164 O O . ASN B 1 222 ? -15.352 -12.484 0.053 1 78.25 222 ASN B O 1
ATOM 4168 N N . TRP B 1 223 ? -14.242 -14.383 0.142 1 87 223 TRP B N 1
ATOM 4169 C CA . TRP B 1 223 ? -13.25 -13.805 -0.754 1 87 223 TRP B CA 1
ATOM 4170 C C . TRP B 1 223 ? -13.336 -14.438 -2.143 1 87 223 TRP B C 1
ATOM 4172 O O . TRP B 1 223 ? -12.594 -14.055 -3.049 1 87 223 TRP B O 1
ATOM 4182 N N . GLY B 1 224 ? -14.281 -15.414 -2.271 1 87.94 224 GLY B N 1
ATOM 4183 C CA . GLY B 1 224 ? -14.297 -16.109 -3.545 1 87.94 224 GLY B CA 1
ATOM 4184 C C . GLY B 1 224 ? -13.148 -17.094 -3.707 1 87.94 224 GLY B C 1
ATOM 4185 O O . GLY B 1 224 ? -12.758 -17.75 -2.748 1 87.94 224 GLY B O 1
ATOM 4186 N N . HIS B 1 225 ? -12.625 -17.219 -4.938 1 91.31 225 HIS B N 1
ATOM 4187 C CA . HIS B 1 225 ? -11.555 -18.172 -5.188 1 91.31 225 HIS B CA 1
ATOM 4188 C C . HIS B 1 225 ? -10.195 -17.594 -4.805 1 91.31 225 HIS B C 1
ATOM 4190 O O . HIS B 1 225 ? -9.859 -16.484 -5.211 1 91.31 225 HIS B O 1
ATOM 4196 N N . MET B 1 226 ? -9.516 -18.328 -4.074 1 94.38 226 MET B N 1
ATOM 4197 C CA . MET B 1 226 ? -8.211 -17.891 -3.582 1 94.38 226 MET B CA 1
ATOM 4198 C C . MET B 1 226 ? -7.141 -18.938 -3.879 1 94.38 226 MET B C 1
ATOM 4200 O O . MET B 1 226 ? -7.391 -20.141 -3.768 1 94.38 226 MET B O 1
ATOM 4204 N N . LEU B 1 227 ? -6.016 -18.422 -4.273 1 97.06 227 LEU B N 1
ATOM 4205 C CA . LEU B 1 227 ? -4.863 -19.312 -4.453 1 97.06 227 LEU B CA 1
ATOM 4206 C C . LEU B 1 227 ? -4.332 -19.797 -3.109 1 97.06 227 LEU B C 1
ATOM 4208 O O . LEU B 1 227 ? -3.938 -18.984 -2.266 1 97.06 227 LEU B O 1
ATOM 4212 N N . VAL B 1 228 ? -4.262 -21.156 -2.969 1 95.94 228 VAL B N 1
ATOM 4213 C CA . VAL B 1 228 ? -3.895 -21.656 -1.646 1 95.94 228 VAL B CA 1
ATOM 4214 C C . VAL B 1 228 ? -2.674 -22.578 -1.76 1 95.94 228 VAL B C 1
ATOM 4216 O O . VAL B 1 228 ? -2.078 -22.953 -0.748 1 95.94 228 VAL B O 1
ATOM 4219 N N . GLY B 1 229 ? -2.307 -22.859 -2.994 1 97.19 229 GLY B N 1
ATOM 4220 C CA . GLY B 1 229 ? -1.163 -23.734 -3.201 1 97.19 229 GLY B CA 1
ATOM 4221 C C . GLY B 1 229 ? -0.745 -23.828 -4.656 1 97.19 229 GLY B C 1
ATOM 4222 O O . GLY B 1 229 ? -1.344 -23.203 -5.527 1 97.19 229 GLY B O 1
ATOM 4223 N N . ILE B 1 230 ? 0.278 -24.656 -4.875 1 98.12 230 ILE B N 1
ATOM 4224 C CA . ILE B 1 230 ? 0.796 -24.891 -6.219 1 98.12 230 ILE B CA 1
ATOM 4225 C C . ILE B 1 230 ? 1.019 -26.375 -6.43 1 98.12 230 ILE B C 1
ATOM 4227 O O . ILE B 1 230 ? 1.506 -27.078 -5.535 1 98.12 230 ILE B O 1
ATOM 4231 N N . PHE B 1 231 ? 0.701 -26.812 -7.59 1 98.06 231 PHE B N 1
ATOM 4232 C CA . PHE B 1 231 ? 0.943 -28.203 -7.945 1 98.06 231 PHE B CA 1
ATOM 4233 C C . PHE B 1 231 ? 2.438 -28.5 -8.039 1 98.06 231 PHE B C 1
ATOM 4235 O O . PHE B 1 231 ? 3.182 -27.734 -8.664 1 98.06 231 PHE B O 1
ATOM 4242 N N . GLN B 1 232 ? 2.783 -29.641 -7.434 1 96.38 232 GLN B N 1
ATOM 4243 C CA . GLN B 1 232 ? 4.203 -29.969 -7.406 1 96.38 232 GLN B CA 1
ATOM 4244 C C . GLN B 1 232 ? 4.48 -31.234 -8.211 1 96.38 232 GLN B C 1
ATOM 4246 O O . GLN B 1 232 ? 5.18 -31.188 -9.227 1 96.38 232 GLN B O 1
ATOM 4251 N N . HIS B 1 233 ? 3.814 -32.281 -7.801 1 93.88 233 HIS B N 1
ATOM 4252 C CA . HIS B 1 233 ? 4.09 -33.562 -8.453 1 93.88 233 HIS B CA 1
ATOM 4253 C C . HIS B 1 233 ? 3.014 -34.594 -8.117 1 93.88 233 HIS B C 1
ATOM 4255 O O . HIS B 1 233 ? 2.082 -34.312 -7.367 1 93.88 233 HIS B O 1
ATOM 4261 N N . LEU B 1 234 ? 3.213 -35.75 -8.805 1 94.69 234 LEU B N 1
ATOM 4262 C CA . LEU B 1 234 ? 2.303 -36.875 -8.602 1 94.69 234 LEU B CA 1
ATOM 4263 C C . LEU B 1 234 ? 2.996 -38 -7.852 1 94.69 234 LEU B C 1
ATOM 4265 O O . LEU B 1 234 ? 4.223 -38.125 -7.871 1 94.69 234 LEU B O 1
ATOM 4269 N N . ILE B 1 235 ? 2.17 -38.75 -7.125 1 92 235 ILE B N 1
ATOM 4270 C CA . ILE B 1 235 ? 2.654 -39.969 -6.492 1 92 235 ILE B CA 1
ATOM 4271 C C . ILE B 1 235 ? 2.012 -41.188 -7.152 1 92 235 ILE B C 1
ATOM 4273 O O . ILE B 1 235 ? 0.788 -41.25 -7.301 1 92 235 ILE B O 1
ATOM 4277 N N . ALA B 1 236 ? 2.895 -42.094 -7.637 1 85.06 236 ALA B N 1
ATOM 4278 C CA . ALA B 1 236 ? 2.4 -43.344 -8.234 1 85.06 236 ALA B CA 1
ATOM 4279 C C . ALA B 1 236 ? 2.635 -44.531 -7.309 1 85.06 236 ALA B C 1
ATOM 4281 O O . ALA B 1 236 ? 3.602 -44.531 -6.547 1 85.06 236 ALA B O 1
ATOM 4282 N N . THR B 1 237 ? 1.505 -45.312 -6.945 1 72.5 237 THR B N 1
ATOM 4283 C CA . THR B 1 237 ? 1.699 -46.562 -6.188 1 72.5 237 THR B CA 1
ATOM 4284 C C . THR B 1 237 ? 2.555 -47.531 -6.973 1 72.5 237 THR B C 1
ATOM 4286 O O . THR B 1 237 ? 2.389 -47.688 -8.188 1 72.5 237 THR B O 1
ATOM 4289 N N . LYS B 1 238 ? 3.754 -47.969 -6.438 1 58.53 238 LYS B N 1
ATOM 4290 C CA . LYS B 1 238 ? 4.602 -49 -7.008 1 58.53 238 LYS B CA 1
ATOM 4291 C C . LYS B 1 238 ? 3.783 -50.219 -7.391 1 58.53 238 LYS B C 1
ATOM 4293 O O . LYS B 1 238 ? 3.152 -50.844 -6.535 1 58.53 238 LYS B O 1
ATOM 4298 N N . LYS B 1 239 ? 3.072 -50.281 -8.398 1 54.12 239 LYS B N 1
ATOM 4299 C CA . LYS B 1 239 ? 2.641 -51.656 -8.68 1 54.12 239 LYS B CA 1
ATOM 4300 C C . LYS B 1 239 ? 3.801 -52.625 -8.539 1 54.12 239 LYS B C 1
ATOM 4302 O O . LYS B 1 239 ? 4.938 -52.312 -8.898 1 54.12 239 LYS B O 1
ATOM 4307 N N . LEU B 1 240 ? 3.586 -53.656 -7.711 1 47.12 240 LEU B N 1
ATOM 4308 C CA . LEU B 1 240 ? 4.328 -54.906 -7.828 1 47.12 240 LEU B CA 1
ATOM 4309 C C . LEU B 1 240 ? 4.555 -55.281 -9.289 1 47.12 240 LEU B C 1
ATOM 4311 O O . LEU B 1 240 ? 3.598 -55.531 -10.023 1 47.12 240 LEU B O 1
ATOM 4315 N N . SER B 1 241 ? 5.387 -54.5 -9.945 1 42.94 241 SER B N 1
ATOM 4316 C CA . SER B 1 241 ? 5.773 -54.906 -11.281 1 42.94 241 SER B CA 1
ATOM 4317 C C . SER B 1 241 ? 5.805 -56.438 -11.406 1 42.94 241 SER B C 1
ATOM 4319 O O . SER B 1 241 ? 6.426 -57.094 -10.586 1 42.94 241 SER B O 1
ATOM 4321 N N . ASN B 1 242 ? 4.828 -57.062 -11.883 1 44.19 242 ASN B N 1
ATOM 4322 C CA . ASN B 1 242 ? 5.219 -58.344 -12.461 1 44.19 242 ASN B CA 1
ATOM 4323 C C . ASN B 1 242 ? 6.488 -58.219 -13.297 1 44.19 242 ASN B C 1
ATOM 4325 O O . ASN B 1 242 ? 6.535 -57.438 -14.25 1 44.19 242 ASN B O 1
ATOM 4329 N N . PRO B 1 243 ? 7.73 -58.656 -12.867 1 46 243 PRO B N 1
ATOM 4330 C CA . PRO B 1 243 ? 9.031 -58.625 -13.547 1 46 243 PRO B CA 1
ATOM 4331 C C . PRO B 1 243 ? 8.906 -58.75 -15.062 1 46 243 PRO B C 1
ATOM 4333 O O . PRO B 1 243 ? 9.859 -58.438 -15.789 1 46 243 PRO B O 1
ATOM 4336 N N . GLN B 1 244 ? 7.996 -59.531 -15.586 1 44.22 244 GLN B N 1
ATOM 4337 C CA . GLN B 1 244 ? 8.062 -59.906 -16.984 1 44.22 244 GLN B CA 1
ATOM 4338 C C . GLN B 1 244 ? 7.762 -58.719 -17.891 1 44.22 244 GLN B C 1
ATOM 4340 O O . GLN B 1 244 ? 8.062 -58.781 -19.094 1 44.22 244 GLN B O 1
ATOM 4345 N N . LYS B 1 245 ? 6.785 -57.906 -17.719 1 47.03 245 LYS B N 1
ATOM 4346 C CA . LYS B 1 245 ? 6.449 -56.906 -18.734 1 47.03 245 LYS B CA 1
ATOM 4347 C C . LYS B 1 245 ? 7.242 -55.625 -18.531 1 47.03 245 LYS B C 1
ATOM 4349 O O . LYS B 1 245 ? 6.672 -54.531 -18.547 1 47.03 245 LYS B O 1
ATOM 4354 N N . GLU B 1 246 ? 8.352 -55.594 -17.969 1 45.03 246 GLU B N 1
ATOM 4355 C CA . GLU B 1 246 ? 9.312 -54.5 -17.797 1 45.03 246 GLU B CA 1
ATOM 4356 C C . GLU B 1 246 ? 9.617 -53.812 -19.125 1 45.03 246 GLU B C 1
ATOM 4358 O O . GLU B 1 246 ? 10.148 -52.688 -19.141 1 45.03 246 GLU B O 1
ATOM 4363 N N . ASP B 1 247 ? 9.672 -54.531 -20.234 1 43.19 247 ASP B N 1
ATOM 4364 C CA . ASP B 1 247 ? 10.273 -54.062 -21.484 1 43.19 247 ASP B CA 1
ATOM 4365 C C . ASP B 1 247 ? 9.398 -53 -22.156 1 43.19 247 ASP B C 1
ATOM 4367 O O . ASP B 1 247 ? 9.695 -52.562 -23.266 1 43.19 247 ASP B O 1
ATOM 4371 N N . GLU B 1 248 ? 8.094 -52.906 -21.906 1 43.91 248 GLU B N 1
ATOM 4372 C CA . GLU B 1 248 ? 7.383 -51.969 -22.781 1 43.91 248 GLU B CA 1
ATOM 4373 C C . GLU B 1 248 ? 7.695 -50.531 -22.406 1 43.91 248 GLU B C 1
ATOM 4375 O O . GLU B 1 248 ? 7.734 -50.188 -21.219 1 43.91 248 GLU B O 1
ATOM 4380 N N . LYS B 1 249 ? 8.344 -49.719 -23.281 1 45.69 249 LYS B N 1
ATOM 4381 C CA . LYS B 1 249 ? 8.5 -48.25 -23.281 1 45.69 249 LYS B CA 1
ATOM 4382 C C . LYS B 1 249 ? 7.371 -47.562 -22.516 1 45.69 249 LYS B C 1
ATOM 4384 O O . LYS B 1 249 ? 6.219 -47.594 -22.953 1 45.69 249 LYS B O 1
ATOM 4389 N N . MET B 1 250 ? 7.324 -47.562 -21.266 1 46.88 250 MET B N 1
ATOM 4390 C CA . MET B 1 250 ? 6.379 -46.75 -20.484 1 46.88 250 MET B CA 1
ATOM 4391 C C . MET B 1 250 ? 6.191 -45.375 -21.094 1 46.88 250 MET B C 1
ATOM 4393 O O . MET B 1 250 ? 7.129 -44.594 -21.141 1 46.88 250 MET B O 1
ATOM 4397 N N . ASP B 1 251 ? 5.34 -45.188 -21.984 1 51.22 251 ASP B N 1
ATOM 4398 C CA . ASP B 1 251 ? 4.934 -43.906 -22.547 1 51.22 251 ASP B CA 1
ATOM 4399 C C . ASP B 1 251 ? 4.742 -42.844 -21.453 1 51.22 251 ASP B C 1
ATOM 4401 O O . ASP B 1 251 ? 4.227 -43.188 -20.375 1 51.22 251 ASP B O 1
ATOM 4405 N N . MET B 1 252 ? 5.625 -41.875 -21.375 1 54 252 MET B N 1
ATOM 4406 C CA . MET B 1 252 ? 5.594 -40.781 -20.422 1 54 252 MET B CA 1
ATOM 4407 C C . MET B 1 252 ? 4.164 -40.438 -20.016 1 54 252 MET B C 1
ATOM 4409 O O . MET B 1 252 ? 3.9 -40.156 -18.844 1 54 252 MET B O 1
ATOM 4413 N N . MET B 1 253 ? 3.213 -40.469 -20.969 1 57.41 253 MET B N 1
ATOM 4414 C CA . MET B 1 253 ? 1.803 -40.281 -20.656 1 57.41 253 MET B CA 1
ATOM 4415 C C . MET B 1 253 ? 1.312 -41.344 -19.672 1 57.41 253 MET B C 1
ATOM 4417 O O . MET B 1 253 ? 0.467 -41.062 -18.828 1 57.41 253 MET B O 1
ATOM 4421 N N . ASP B 1 254 ? 1.949 -42.469 -19.766 1 63.5 254 ASP B N 1
ATOM 4422 C CA . ASP B 1 254 ? 1.551 -43.562 -18.906 1 63.5 254 ASP B CA 1
ATOM 4423 C C . ASP B 1 254 ? 1.921 -43.312 -17.453 1 63.5 254 ASP B C 1
ATOM 4425 O O . ASP B 1 254 ? 1.219 -43.75 -16.531 1 63.5 254 ASP B O 1
ATOM 4429 N N . SER B 1 255 ? 2.875 -42.406 -17.375 1 74.25 255 SER B N 1
ATOM 4430 C CA . SER B 1 255 ? 3.342 -42.188 -16 1 74.25 255 SER B CA 1
ATOM 4431 C C . SER B 1 255 ? 2.338 -41.375 -15.203 1 74.25 255 SER B C 1
ATOM 4433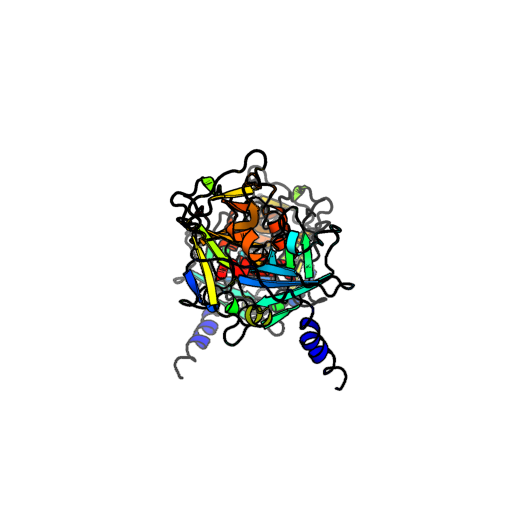 O O . SER B 1 255 ? 2.062 -41.688 -14.039 1 74.25 255 SER B O 1
ATOM 4435 N N . CYS B 1 256 ? 1.626 -40.406 -15.812 1 87.06 256 CYS B N 1
ATOM 4436 C CA . CYS B 1 256 ? 0.67 -39.594 -15.078 1 87.06 256 CYS B CA 1
ATOM 4437 C C . CYS B 1 256 ? -0.643 -40.344 -14.875 1 87.06 256 CYS B C 1
ATOM 4439 O O . CYS B 1 256 ? -1.323 -40.125 -13.867 1 87.06 256 CYS B O 1
ATOM 4441 N N . ASN B 1 257 ? -0.886 -41.281 -15.789 1 83.81 257 ASN B N 1
ATOM 4442 C CA . ASN B 1 257 ? -2.121 -42.062 -15.703 1 83.81 257 ASN B CA 1
ATOM 4443 C C . ASN B 1 257 ? -2.076 -43.062 -14.547 1 83.81 257 ASN B C 1
ATOM 4445 O O . ASN B 1 257 ? -3.119 -43.5 -14.07 1 83.81 257 ASN B O 1
ATOM 4449 N N . ARG B 1 258 ? -0.941 -43.344 -14.125 1 86.12 258 ARG B N 1
ATOM 4450 C CA . ARG B 1 258 ? -0.799 -44.344 -13.07 1 86.12 258 ARG B CA 1
ATOM 4451 C C . ARG B 1 258 ? -0.732 -43.688 -11.703 1 86.12 258 ARG B C 1
ATOM 4453 O O . ARG B 1 258 ? -0.676 -44.375 -10.68 1 86.12 258 ARG B O 1
ATOM 4460 N N . ALA B 1 259 ? -0.783 -42.406 -11.75 1 91.56 259 ALA B N 1
ATOM 4461 C CA . ALA B 1 259 ? -0.674 -41.719 -10.477 1 91.56 259 ALA B CA 1
ATOM 4462 C C . ALA B 1 259 ? -1.941 -41.875 -9.641 1 91.56 259 ALA B C 1
ATOM 4464 O O . ALA B 1 259 ? -3.037 -42.031 -10.188 1 91.56 259 ALA B O 1
ATOM 4465 N N . THR B 1 260 ? -1.757 -41.875 -8.25 1 92.31 260 THR B N 1
ATOM 4466 C CA . THR B 1 260 ? -2.885 -42.031 -7.344 1 92.31 260 THR B CA 1
ATOM 4467 C C . THR B 1 260 ? -3.129 -40.781 -6.52 1 92.31 260 THR B C 1
ATOM 4469 O O . THR B 1 260 ? -4.223 -40.594 -5.984 1 92.31 260 THR B O 1
ATOM 4472 N N . GLU B 1 261 ? -2.064 -40 -6.43 1 94.44 261 GLU B N 1
ATOM 4473 C CA . GLU B 1 261 ? -2.18 -38.781 -5.629 1 94.44 261 GLU B CA 1
ATOM 4474 C C . GLU B 1 261 ? -1.589 -37.562 -6.363 1 94.44 261 GLU B C 1
ATOM 4476 O O . GLU B 1 261 ? -0.577 -37.688 -7.055 1 94.44 261 GLU B O 1
ATOM 4481 N N . ILE B 1 262 ? -2.285 -36.5 -6.164 1 95.88 262 ILE B N 1
ATOM 4482 C CA . ILE B 1 262 ? -1.747 -35.219 -6.594 1 95.88 262 ILE B CA 1
ATOM 4483 C C . ILE B 1 262 ? -1.193 -34.469 -5.387 1 95.88 262 ILE B C 1
ATOM 4485 O O . ILE B 1 262 ? -1.847 -34.375 -4.344 1 95.88 262 ILE B O 1
ATOM 4489 N N . ARG B 1 263 ? 0.005 -33.844 -5.508 1 96.62 263 ARG B N 1
ATOM 4490 C CA . ARG B 1 263 ? 0.663 -33.156 -4.41 1 96.62 263 ARG B CA 1
ATOM 4491 C C . ARG B 1 263 ? 0.752 -31.656 -4.695 1 96.62 263 ARG B C 1
ATOM 4493 O O . ARG B 1 263 ? 1.119 -31.25 -5.801 1 96.62 263 ARG B O 1
ATOM 4500 N N . PHE B 1 264 ? 0.444 -30.922 -3.629 1 97.31 264 PHE B N 1
ATOM 4501 C CA . PHE B 1 264 ? 0.532 -29.453 -3.68 1 97.31 264 PHE B CA 1
ATOM 4502 C C . PHE B 1 264 ? 1.41 -28.938 -2.551 1 97.31 264 PHE B C 1
ATOM 4504 O O . PHE B 1 264 ? 1.507 -29.547 -1.49 1 97.31 264 PHE B O 1
ATOM 4511 N N . SER B 1 265 ? 2.045 -27.844 -2.818 1 97.44 265 SER B N 1
ATOM 4512 C CA . SER B 1 265 ? 2.682 -27.109 -1.728 1 97.44 265 SER B CA 1
ATOM 4513 C C . SER B 1 265 ? 1.823 -25.938 -1.272 1 97.44 265 SER B C 1
ATOM 4515 O O . SER B 1 265 ? 1.202 -25.266 -2.094 1 97.44 265 SER B O 1
ATOM 4517 N N . LYS B 1 266 ? 1.903 -25.719 -0.007 1 95.69 266 LYS B N 1
ATOM 4518 C CA . LYS B 1 266 ? 1.155 -24.609 0.586 1 95.69 266 LYS B CA 1
ATOM 4519 C C . LYS B 1 266 ? 1.825 -23.266 0.292 1 95.69 266 LYS B C 1
ATOM 4521 O O . LYS B 1 266 ? 3.049 -23.156 0.374 1 95.69 266 LYS B O 1
ATOM 4526 N N . THR B 1 267 ? 0.942 -22.266 0.044 1 95.88 267 THR B N 1
ATOM 4527 C CA . THR B 1 267 ? 1.502 -20.938 -0.225 1 95.88 267 THR B CA 1
ATOM 4528 C C . THR B 1 267 ? 1.012 -19.922 0.803 1 95.88 267 THR B C 1
ATOM 4530 O O . THR B 1 267 ? 1.608 -18.859 0.963 1 95.88 267 THR B O 1
ATOM 4533 N N . THR B 1 268 ? -0.008 -20.203 1.553 1 92.56 268 THR B N 1
ATOM 4534 C CA . THR B 1 268 ? -0.711 -19.219 2.377 1 92.56 268 THR B CA 1
ATOM 4535 C C . THR B 1 268 ? 0.144 -18.812 3.57 1 92.56 268 THR B C 1
ATOM 4537 O O . THR B 1 268 ? -0.023 -17.719 4.109 1 92.56 268 THR B O 1
ATOM 4540 N N . ASN B 1 269 ? 1.051 -19.625 3.93 1 87.81 269 ASN B N 1
ATOM 4541 C CA . ASN B 1 269 ? 1.876 -19.312 5.09 1 87.81 269 ASN B CA 1
ATOM 4542 C C . ASN B 1 269 ? 3.322 -19.031 4.691 1 87.81 269 ASN B C 1
ATOM 4544 O O . ASN B 1 269 ? 4.211 -19 5.547 1 87.81 269 ASN B O 1
ATOM 4548 N N . GLU B 1 270 ? 3.533 -18.906 3.469 1 93.5 270 GLU B N 1
ATOM 4549 C CA . GLU B 1 270 ? 4.887 -18.641 2.986 1 93.5 270 GLU B CA 1
ATOM 4550 C C . GLU B 1 270 ? 5.184 -17.141 2.973 1 93.5 270 GLU B C 1
ATOM 4552 O O . GLU B 1 270 ? 5.008 -16.484 1.95 1 93.5 270 GLU B O 1
ATOM 4557 N N . GLN B 1 271 ? 5.77 -16.734 4.031 1 94.31 271 GLN B N 1
ATOM 4558 C CA . GLN B 1 271 ? 6.004 -15.305 4.207 1 94.31 271 GLN B CA 1
ATOM 4559 C C . GLN B 1 271 ? 6.953 -14.766 3.143 1 94.31 271 GLN B C 1
ATOM 4561 O O . GLN B 1 271 ? 6.824 -13.617 2.713 1 94.31 271 GLN B O 1
ATOM 4566 N N . LYS B 1 272 ? 7.84 -15.578 2.701 1 96.38 272 LYS B N 1
ATOM 4567 C CA . LYS B 1 272 ? 8.859 -15.148 1.75 1 96.38 272 LYS B CA 1
ATOM 4568 C C . LYS B 1 272 ? 8.242 -14.766 0.41 1 96.38 272 LYS B C 1
ATOM 4570 O O . LYS B 1 272 ? 8.797 -13.953 -0.329 1 96.38 272 LYS B O 1
ATOM 4575 N N . ILE B 1 273 ? 7.145 -15.336 0.09 1 97.62 273 ILE B N 1
ATOM 4576 C CA . ILE B 1 273 ? 6.43 -14.945 -1.123 1 97.62 273 ILE B CA 1
ATOM 4577 C C . ILE B 1 273 ? 5.984 -13.492 -1.018 1 97.62 273 ILE B C 1
ATOM 4579 O O . ILE B 1 273 ? 6.176 -12.711 -1.95 1 97.62 273 ILE B O 1
ATOM 4583 N N . PHE B 1 274 ? 5.5 -13.133 0.125 1 97.62 274 PHE B N 1
ATOM 4584 C CA . PHE B 1 274 ? 4.988 -11.781 0.33 1 97.62 274 PHE B CA 1
ATOM 4585 C C . PHE B 1 274 ? 6.129 -10.781 0.478 1 97.62 274 PHE B C 1
ATOM 4587 O O . PHE B 1 274 ? 6.008 -9.625 0.07 1 97.62 274 PHE B O 1
ATOM 4594 N N . GLU B 1 275 ? 7.203 -11.234 1.029 1 97.12 275 GLU B N 1
ATOM 4595 C CA . GLU B 1 275 ? 8.398 -10.398 1.066 1 97.12 275 GLU B CA 1
ATOM 4596 C C . GLU B 1 275 ? 8.875 -10.055 -0.342 1 97.12 275 GLU B C 1
ATOM 4598 O O . GLU B 1 275 ? 9.289 -8.922 -0.603 1 97.12 275 GLU B O 1
ATOM 4603 N N . ALA B 1 276 ? 8.805 -11.039 -1.176 1 97.12 276 ALA B N 1
ATOM 4604 C CA . ALA B 1 276 ? 9.211 -10.812 -2.561 1 97.12 276 ALA B CA 1
ATOM 4605 C C . ALA B 1 276 ? 8.273 -9.82 -3.246 1 97.12 276 ALA B C 1
ATOM 4607 O O . ALA B 1 276 ? 8.727 -8.906 -3.943 1 97.12 276 ALA B O 1
ATOM 4608 N N . ILE B 1 277 ? 7.031 -9.984 -3.029 1 97.94 277 ILE B N 1
ATOM 4609 C CA . ILE B 1 277 ? 6.062 -9.062 -3.609 1 97.94 277 ILE B CA 1
ATOM 4610 C C . ILE B 1 277 ? 6.332 -7.648 -3.102 1 97.94 277 ILE B C 1
ATOM 4612 O O . ILE B 1 277 ? 6.348 -6.695 -3.883 1 97.94 277 ILE B O 1
ATOM 4616 N N . GLN B 1 278 ? 6.527 -7.543 -1.842 1 96 278 GLN B N 1
ATOM 4617 C CA . GLN B 1 278 ? 6.82 -6.25 -1.23 1 96 278 GLN B CA 1
ATOM 4618 C C . GLN B 1 278 ? 8.078 -5.629 -1.834 1 96 278 GLN B C 1
ATOM 4620 O O . GLN B 1 278 ? 8.102 -4.438 -2.145 1 96 278 GLN B O 1
ATOM 4625 N N . LYS B 1 279 ? 9.016 -6.406 -2.021 1 94.75 279 LYS B N 1
ATOM 4626 C CA . LYS B 1 279 ? 10.312 -5.926 -2.506 1 94.75 279 LYS B CA 1
ATOM 4627 C C . LYS B 1 279 ? 10.219 -5.477 -3.961 1 94.75 279 LYS B C 1
ATOM 4629 O O . LYS B 1 279 ? 10.812 -4.465 -4.344 1 94.75 279 LYS B O 1
ATOM 4634 N N . PHE B 1 280 ? 9.422 -6.129 -4.738 1 95.94 280 PHE B N 1
ATOM 4635 C CA . PHE B 1 280 ? 9.555 -5.93 -6.176 1 95.94 280 PHE B CA 1
ATOM 4636 C C . PHE B 1 280 ? 8.328 -5.215 -6.738 1 95.94 280 PHE B C 1
ATOM 4638 O O . PHE B 1 280 ? 8.359 -4.699 -7.855 1 95.94 280 PHE B O 1
ATOM 4645 N N . ASP B 1 281 ? 7.258 -5.188 -5.941 1 96.25 281 ASP B N 1
ATOM 4646 C CA . ASP B 1 281 ? 6.047 -4.695 -6.594 1 96.25 281 ASP B CA 1
ATOM 4647 C C . ASP B 1 281 ? 5.035 -4.191 -5.57 1 96.25 281 ASP B C 1
ATOM 4649 O O . ASP B 1 281 ? 3.826 -4.332 -5.762 1 96.25 281 ASP B O 1
ATOM 4653 N N . LEU B 1 282 ? 5.395 -3.609 -4.547 1 96.12 282 LEU B N 1
ATOM 4654 C CA . LEU B 1 282 ? 4.523 -3.285 -3.424 1 96.12 282 LEU B CA 1
ATOM 4655 C C . LEU B 1 282 ? 3.404 -2.344 -3.857 1 96.12 282 LEU B C 1
ATOM 4657 O O . LEU B 1 282 ? 2.225 -2.658 -3.695 1 96.12 282 LEU B O 1
ATOM 4661 N N . ALA B 1 283 ? 3.729 -1.224 -4.41 1 95.5 283 ALA B N 1
ATOM 4662 C CA . ALA B 1 283 ? 2.73 -0.209 -4.742 1 95.5 283 ALA B CA 1
ATOM 4663 C C . ALA B 1 283 ? 1.746 -0.729 -5.785 1 95.5 283 ALA B C 1
ATOM 4665 O O . ALA B 1 283 ? 0.533 -0.56 -5.641 1 95.5 283 ALA B O 1
ATOM 4666 N N . ALA B 1 284 ? 2.244 -1.338 -6.766 1 96.25 284 ALA B N 1
ATOM 4667 C CA . ALA B 1 284 ? 1.383 -1.88 -7.812 1 96.25 284 ALA B CA 1
ATOM 4668 C C . ALA B 1 284 ? 0.497 -2.998 -7.273 1 96.25 284 ALA B C 1
ATOM 4670 O O . ALA B 1 284 ? -0.663 -3.127 -7.672 1 96.25 284 ALA B O 1
ATOM 4671 N N . PHE B 1 285 ? 1.09 -3.75 -6.367 1 97.94 285 PHE B N 1
ATOM 4672 C CA . PHE B 1 285 ? 0.34 -4.844 -5.762 1 97.94 285 PHE B CA 1
ATOM 4673 C C . PHE B 1 285 ? -0.837 -4.312 -4.953 1 97.94 285 PHE B C 1
ATOM 4675 O O . PHE B 1 285 ? -1.959 -4.809 -5.078 1 97.94 285 PHE B O 1
ATOM 4682 N N . VAL B 1 286 ? -0.601 -3.316 -4.211 1 97 286 VAL B N 1
ATOM 4683 C CA . VAL B 1 286 ? -1.66 -2.719 -3.402 1 97 286 VAL B CA 1
ATOM 4684 C C . VAL B 1 286 ? -2.715 -2.096 -4.312 1 97 286 VAL B C 1
ATOM 4686 O O . VAL B 1 286 ? -3.916 -2.256 -4.082 1 97 286 VAL B O 1
ATOM 4689 N N . SER B 1 287 ? -2.299 -1.401 -5.32 1 95.56 287 SER B N 1
ATOM 4690 C CA . SER B 1 287 ? -3.227 -0.823 -6.289 1 95.56 287 SER B CA 1
ATOM 4691 C C . SER B 1 287 ? -4.066 -1.903 -6.965 1 95.56 287 SER B C 1
ATOM 4693 O O . SER B 1 287 ? -5.266 -1.723 -7.176 1 95.56 287 SER B O 1
ATOM 4695 N N . LEU B 1 288 ? -3.439 -2.961 -7.25 1 96.69 288 LEU B N 1
ATOM 4696 C CA . LEU B 1 288 ? -4.121 -4.09 -7.871 1 96.69 288 LEU B CA 1
ATOM 4697 C C . LEU B 1 288 ? -5.246 -4.605 -6.977 1 96.69 288 LEU B C 1
ATOM 4699 O O . LEU B 1 288 ? -6.367 -4.82 -7.441 1 96.69 288 LEU B O 1
ATOM 4703 N N . TYR B 1 289 ? -4.996 -4.801 -5.758 1 95.25 289 TYR B N 1
ATOM 4704 C CA . TYR B 1 289 ? -5.992 -5.32 -4.828 1 95.25 289 TYR B CA 1
ATOM 4705 C C . TYR B 1 289 ? -7.129 -4.324 -4.633 1 95.25 289 TYR B C 1
ATOM 4707 O O . TYR B 1 289 ? -8.289 -4.715 -4.492 1 95.25 289 TYR B O 1
ATOM 4715 N N . GLN B 1 290 ? -6.797 -3.111 -4.637 1 91.69 290 GLN B N 1
ATOM 4716 C CA . GLN B 1 290 ? -7.816 -2.082 -4.484 1 91.69 290 GLN B CA 1
ATOM 4717 C C . GLN B 1 290 ? -8.75 -2.049 -5.691 1 91.69 290 GLN B C 1
ATOM 4719 O O . GLN B 1 290 ? -9.938 -1.735 -5.555 1 91.69 290 GLN B O 1
ATOM 4724 N N . ASN B 1 291 ? -8.234 -2.375 -6.77 1 91.38 291 ASN B N 1
ATOM 4725 C CA . ASN B 1 291 ? -9.031 -2.277 -7.988 1 91.38 291 ASN B CA 1
ATOM 4726 C C . ASN B 1 291 ? -9.719 -3.6 -8.312 1 91.38 291 ASN B C 1
ATOM 4728 O O . ASN B 1 291 ? -10.867 -3.611 -8.758 1 91.38 291 ASN B O 1
ATOM 4732 N N . CYS B 1 292 ? -9.031 -4.656 -8.023 1 92.94 292 CYS B N 1
ATOM 4733 C CA . CYS B 1 292 ? -9.531 -5.957 -8.445 1 92.94 292 CYS B CA 1
ATOM 4734 C C . CYS B 1 292 ? -10.383 -6.602 -7.359 1 92.94 292 CYS B C 1
ATOM 4736 O O . CYS B 1 292 ? -11.289 -7.383 -7.652 1 92.94 292 CYS B O 1
ATOM 4738 N N . PHE B 1 293 ? -10.07 -6.305 -6.129 1 90.56 293 PHE B N 1
ATOM 4739 C CA . PHE B 1 293 ? -10.68 -7.074 -5.051 1 90.56 293 PHE B CA 1
ATOM 4740 C C . PHE B 1 293 ? -11.32 -6.152 -4.02 1 90.56 293 PHE B C 1
ATOM 4742 O O . PHE B 1 293 ? -11.336 -6.465 -2.828 1 90.56 293 PHE B O 1
ATOM 4749 N N . ARG B 1 294 ? -11.773 -4.996 -4.402 1 73.88 294 ARG B N 1
ATOM 4750 C CA . ARG B 1 294 ? -12.305 -3.922 -3.568 1 73.88 294 ARG B CA 1
ATOM 4751 C C . ARG B 1 294 ? -13.492 -4.402 -2.748 1 73.88 294 ARG B C 1
ATOM 4753 O O . ARG B 1 294 ? -13.734 -3.916 -1.642 1 73.88 294 ARG B O 1
ATOM 4760 N N . GLU B 1 295 ? -14.188 -5.266 -3.287 1 69.12 295 GLU B N 1
ATOM 4761 C CA . GLU B 1 295 ? -15.484 -5.633 -2.719 1 69.12 295 GLU B CA 1
ATOM 4762 C C . GLU B 1 295 ? -15.312 -6.469 -1.453 1 69.12 295 GLU B C 1
ATOM 4764 O O . GLU B 1 295 ? -16.281 -6.715 -0.732 1 69.12 295 GLU B O 1
ATOM 4769 N N . ILE B 1 296 ? -14.156 -6.719 -1.116 1 67.56 296 ILE B N 1
ATOM 4770 C CA . ILE B 1 296 ? -13.953 -7.562 0.056 1 67.56 296 ILE B CA 1
ATOM 4771 C C . ILE B 1 296 ? -13.648 -6.691 1.273 1 67.56 296 ILE B C 1
ATOM 4773 O O . ILE B 1 296 ? -12.641 -5.988 1.307 1 67.56 296 ILE B O 1
ATOM 4777 N N . PRO B 1 297 ? -14.555 -6.668 2.223 1 58.44 297 PRO B N 1
ATOM 4778 C CA . PRO B 1 297 ? -14.328 -5.82 3.395 1 58.44 297 PRO B CA 1
ATOM 4779 C C . PRO B 1 297 ? -13.047 -6.176 4.145 1 58.44 297 PRO B C 1
ATOM 4781 O O . PRO B 1 297 ? -12.672 -7.348 4.207 1 58.44 297 PRO B O 1
ATOM 4784 N N . TYR B 1 298 ? -12.359 -5.297 4.758 1 59.44 298 TYR B N 1
ATOM 4785 C CA . TYR B 1 298 ? -11.078 -5.422 5.449 1 59.44 298 TYR B CA 1
ATOM 4786 C C . TYR B 1 298 ? -11.203 -6.344 6.656 1 59.44 298 TYR B C 1
ATOM 4788 O O . TYR B 1 298 ? -10.266 -7.078 6.98 1 59.44 298 TYR B O 1
ATOM 4796 N N . ASN B 1 299 ? -12.234 -6.277 7.242 1 60.97 299 ASN B N 1
ATOM 4797 C CA . ASN B 1 299 ? -12.406 -7.016 8.484 1 60.97 299 ASN B CA 1
ATOM 4798 C C . ASN B 1 299 ? -12.867 -8.445 8.234 1 60.97 299 ASN B C 1
ATOM 4800 O O . ASN B 1 299 ? -13.016 -9.234 9.172 1 60.97 299 ASN B O 1
ATOM 4804 N N . LEU B 1 300 ? -12.977 -8.766 7.023 1 61.91 300 LEU B N 1
ATOM 4805 C CA . LEU B 1 300 ? -13.523 -10.078 6.711 1 61.91 300 LEU B CA 1
ATOM 4806 C C . LEU B 1 300 ? -12.406 -11.078 6.43 1 61.91 300 LEU B C 1
ATOM 4808 O O . LEU B 1 300 ? -11.492 -10.797 5.648 1 61.91 300 LEU B O 1
ATOM 4812 N N . THR B 1 301 ? -12.391 -12.125 7.289 1 70.75 301 THR B N 1
ATOM 4813 C CA . THR B 1 301 ? -11.469 -13.227 7.027 1 70.75 301 THR B CA 1
ATOM 4814 C C . THR B 1 301 ? -12.078 -14.234 6.059 1 70.75 301 THR B C 1
ATOM 4816 O O . THR B 1 301 ? -13.297 -14.414 6.031 1 70.75 301 THR B O 1
ATOM 4819 N N . PRO B 1 302 ? -11.367 -14.766 5.113 1 65.06 302 PRO B N 1
ATOM 4820 C CA . PRO B 1 302 ? -11.891 -15.664 4.078 1 65.06 302 PRO B CA 1
ATOM 4821 C C . PRO B 1 302 ? -12.664 -16.844 4.66 1 65.06 302 PRO B C 1
ATOM 4823 O O . PRO B 1 302 ? -13.555 -17.391 3.996 1 65.06 302 PRO B O 1
ATOM 4826 N N . GLY B 1 303 ? -12.516 -17.25 5.805 1 57.44 303 GLY B N 1
ATOM 4827 C CA . GLY B 1 303 ? -13.164 -18.438 6.34 1 57.44 303 GLY B CA 1
ATOM 4828 C C . GLY B 1 303 ? -14.195 -18.125 7.41 1 57.44 303 GLY B C 1
ATOM 4829 O O . GLY B 1 303 ? -14.82 -19.031 7.957 1 57.44 303 GLY B O 1
ATOM 4830 N N . LYS B 1 304 ? -14.43 -16.797 7.734 1 59.78 304 LYS B N 1
ATOM 4831 C CA . LYS B 1 304 ? -15.406 -16.5 8.781 1 59.78 304 LYS B CA 1
ATOM 4832 C C . LYS B 1 304 ? -16.578 -15.703 8.234 1 59.78 304 LYS B C 1
ATOM 4834 O O . LYS B 1 304 ? -16.406 -14.828 7.379 1 59.78 304 LYS B O 1
#

Organism: Wuchereria bancrofti (NCBI:txid6293)

Solvent-accessible surface area (backbone atoms only — not comparable to full-atom values): 32424 Å² total; per-residue (Å²): 131,76,77,69,63,61,71,66,57,58,62,67,67,56,64,76,44,59,44,55,49,56,42,47,22,29,34,61,58,43,83,41,59,40,79,62,42,30,19,49,30,42,31,38,27,26,39,85,92,42,61,53,49,46,56,22,20,23,29,24,62,45,47,32,35,31,40,26,23,23,72,64,46,30,33,86,86,76,63,41,73,48,70,42,40,38,36,38,36,61,48,96,85,53,72,42,76,39,63,38,43,82,77,47,74,54,91,68,29,25,33,33,38,40,74,76,48,56,62,60,70,36,39,36,66,83,87,50,59,53,23,47,52,41,59,58,62,48,85,39,48,81,36,46,9,59,45,86,68,61,76,84,66,44,82,56,62,55,25,33,37,56,37,46,51,51,31,77,37,45,69,52,54,75,64,51,54,55,23,22,37,37,78,38,82,51,78,36,80,38,86,97,34,86,58,32,33,33,26,72,51,56,93,74,32,40,69,27,72,32,27,24,6,18,47,31,32,33,43,33,85,58,63,41,62,30,48,46,25,27,31,62,49,70,43,59,72,79,64,79,68,63,80,81,72,67,78,63,81,73,48,71,71,52,57,50,71,53,35,45,32,42,32,27,35,58,47,66,80,42,60,65,60,52,52,49,42,45,72,74,38,38,39,58,38,42,39,44,44,56,69,62,48,55,88,47,61,86,87,58,48,44,78,104,132,77,78,69,64,58,68,68,59,57,62,66,67,56,64,75,43,59,46,56,50,56,42,48,21,29,35,60,58,43,82,40,60,38,78,63,42,30,19,49,30,41,31,40,26,25,39,86,91,42,63,53,50,46,56,23,20,23,29,26,61,45,48,32,36,30,40,26,24,23,72,64,47,30,34,87,85,76,62,41,73,49,70,42,40,37,34,36,35,59,49,96,85,54,71,43,77,40,64,36,44,82,76,48,75,54,90,68,29,24,33,34,37,39,74,75,49,57,63,60,70,35,40,36,66,83,88,51,61,52,23,47,51,41,59,58,62,49,84,39,49,80,35,47,8,60,47,86,70,64,77,82,65,42,83,60,61,57,24,33,37,57,38,46,52,51,33,74,41,46,71,51,56,74,66,51,55,56,23,22,38,36,78,40,83,49,78,37,81,38,87,95,35,84,56,32,34,32,27,73,52,55,94,73,33,40,68,27,72,34,27,24,6,18,46,31,30,33,42,32,86,59,63,41,61,29,47,46,26,28,30,60,50,70,42,59,70,78,65,80,66,66,79,80,73,67,77,62,81,72,49,72,70,51,56,52,70,54,33,46,31,41,32,27,34,57,47,65,80,41,61,66,61,53,51,50,43,46,73,75,38,40,40,58,38,41,39,45,44,58,69,62,50,54,85,46,60,85,86,57,48,46,83,104

Radius of gyration: 31.25 Å; Cα contacts (8 Å, |Δi|>4): 1405; chains: 2; bounding box: 49×110×75 Å